Protein AF-A0A7C3TRK2-F1 (afdb_monomer_lite)

Sequence (560 aa):
IYIAYYEGTGNAGITASIMLPGGSKQLLPMSMLYLSVPAPTASGYANDVDMPASSTVDLTYMMPGSVFALGAFTPAPGTTLTTLGAGRSLTFTSTTLAAGSYQFAGSGGVALGQIIGGTNPITLRVSGRAILNYNSAPTDMSGMTIEVDPGGVLGVVSGTVSPLNGLPVHFNGTGGTLALSSDIAGSAPIDSQINADGSFTIEHSGSYPTVLGDATHKVTVDGFGQTLTINSLTDGLTIAGVIEEKSGTGGNLALVKSGPGTAILSGSQSNTFAGITTVSGGTLRLAKADGLRAIGDAVVNAGGTIRLAGNEQMRSLAAPPGDIGDVLVDLNGGTLNLDGYTQSIRRLRMTGGTVAGGSPAAGTLKLINPPAGEASIQAVSTGQSPAAIRGDIDLGGIRTIAVQDGPAPHDLRIEGRIINGSVIKQGAGTMVLASESPGQFDGGLVLETHWSGQNTVRVEASVNALGTGPVTLNEYTKLALPGKFGSTAGLIEGRIAAFNDWTTPNPGSTRVLEAVKGNTTSGWGNNETWVYTGQFYDADGFVTFGASIDDSAGVKVDGV

pLDDT: mean 84.58, std 17.62, range [30.36, 98.88]

Foldseek 3Di:
DDDDFDDPPFPKDWDDDDDDPPPDDDDDDPVVNDDDDPDDDDDADAIETEAAAAGEAEPQPPDQCEEHHYEEYEYDAPYEYEYEDANYEYAYQAYEDEAHEYEYHYRYEYEHHAYHYDQHAYEYEFHYHYEQAHAPDDHDQHNYAYEYEAQGEYHWEFECHTSCNAHEYEYEEDHYEYEYEYPDAPTYAQAYAYEYAAAYEYEYDYPYAHEYHAAPHAHEYEAAAGEYEYAYQAEHYEYQHAHEYDPDRHHFYEYEYHHAYEYEYEHAAAHQTQHEYEFEAHEYEQYYEAQGASEEEYEFAARGEYAYPHEAHYAHNPADVPDRHAGEYEYRQGEYEQQCYEYEHAAYEYLAHEDHQHPDGGYEYEHDHHPPPDFRYHWNHADQHAHEYHHEYEDLEEGEHEFEAYNHPAHYEYQHAYADYEYEYHYQGEYEQNHQDAHHYAQFYEDDDDDPHQREYEYDHAPSSRPNHDYHYDPSYDYHDPCHQVFDAAWFKAKAQAAPPPDDPGPGDPDGDHPDDDDPDDDDDPGMDMDIDGDHDDDVPDDDDDDDDPGDDDDDDPND

Structure (mmCIF, N/CA/C/O backbone):
data_AF-A0A7C3TRK2-F1
#
_entry.id   AF-A0A7C3TRK2-F1
#
loop_
_atom_site.group_PDB
_atom_site.id
_atom_site.type_symbol
_atom_site.label_atom_id
_atom_site.label_alt_id
_atom_site.label_comp_id
_atom_site.label_asym_id
_atom_site.label_entity_id
_atom_site.label_seq_id
_atom_site.pdbx_PDB_ins_code
_atom_site.Cartn_x
_atom_site.Cartn_y
_atom_site.Cartn_z
_atom_site.occupancy
_atom_site.B_iso_or_equiv
_atom_site.auth_seq_id
_atom_site.auth_comp_id
_atom_site.auth_asym_id
_atom_site.auth_atom_id
_atom_site.pdbx_PDB_model_num
ATOM 1 N N . ILE A 1 1 ? 32.728 -23.196 -30.198 1.00 34.34 1 ILE A N 1
ATOM 2 C CA . ILE A 1 1 ? 31.879 -22.019 -30.499 1.00 34.34 1 ILE A CA 1
ATOM 3 C C . ILE A 1 1 ? 30.613 -22.567 -31.130 1.00 34.34 1 ILE A C 1
ATOM 5 O O . ILE A 1 1 ? 30.724 -23.189 -32.177 1.00 34.34 1 ILE A O 1
ATOM 9 N N . TYR A 1 2 ? 29.459 -22.410 -30.486 1.00 30.36 2 TYR A N 1
ATOM 10 C CA . TYR A 1 2 ? 28.173 -22.712 -31.113 1.00 30.36 2 TYR A CA 1
ATOM 11 C C . TYR A 1 2 ? 27.602 -21.400 -31.643 1.00 30.36 2 TYR A C 1
ATOM 13 O O . TYR A 1 2 ? 27.202 -20.546 -30.856 1.00 30.36 2 TYR A O 1
ATOM 21 N N . ILE A 1 3 ? 27.617 -21.225 -32.964 1.00 37.00 3 ILE A N 1
ATOM 22 C CA . ILE A 1 3 ? 26.943 -20.103 -33.622 1.00 37.00 3 ILE A CA 1
ATOM 23 C C . ILE A 1 3 ? 25.527 -20.579 -33.941 1.00 37.00 3 ILE A C 1
ATOM 25 O O . ILE A 1 3 ? 25.317 -21.289 -34.922 1.00 37.00 3 ILE A O 1
ATOM 29 N N . ALA A 1 4 ? 24.570 -20.237 -33.080 1.00 34.34 4 ALA A N 1
ATOM 30 C CA . ALA A 1 4 ? 23.154 -20.395 -33.386 1.00 34.34 4 ALA A CA 1
ATOM 31 C C . ALA A 1 4 ? 22.708 -19.171 -34.195 1.00 34.34 4 ALA A C 1
ATOM 33 O O . ALA A 1 4 ? 22.539 -18.084 -33.648 1.00 34.34 4 ALA A O 1
ATOM 34 N N . TYR A 1 5 ? 22.565 -19.347 -35.506 1.00 40.50 5 TYR A N 1
ATOM 35 C CA . TYR A 1 5 ? 22.029 -18.333 -36.406 1.00 40.50 5 TYR A CA 1
ATOM 36 C C . TYR A 1 5 ? 21.004 -18.984 -37.334 1.00 40.50 5 TYR A C 1
ATOM 38 O O . TYR A 1 5 ? 21.270 -20.040 -37.910 1.00 40.50 5 TYR A O 1
ATOM 46 N N . TYR A 1 6 ? 19.826 -18.373 -37.441 1.00 37.78 6 TYR A N 1
ATOM 47 C CA . TYR A 1 6 ? 18.727 -18.839 -38.279 1.00 37.78 6 TYR A CA 1
ATOM 48 C C . TYR A 1 6 ? 18.229 -17.668 -39.126 1.00 37.78 6 TYR A C 1
ATOM 50 O O . TYR A 1 6 ? 17.606 -16.738 -38.612 1.00 37.78 6 TYR A O 1
ATOM 58 N N . GLU A 1 7 ? 18.509 -17.705 -40.430 1.00 42.06 7 GLU A N 1
ATOM 59 C CA . GLU A 1 7 ? 18.060 -16.665 -41.353 1.00 42.06 7 GLU A CA 1
ATOM 60 C C . GLU A 1 7 ? 16.561 -16.778 -41.636 1.00 42.06 7 GLU A C 1
ATOM 62 O O . GLU A 1 7 ? 16.106 -17.536 -42.493 1.00 42.06 7 GLU A O 1
ATOM 67 N N . GLY A 1 8 ? 15.787 -15.923 -40.972 1.00 32.97 8 GLY A N 1
ATOM 68 C CA . GLY A 1 8 ? 14.445 -15.552 -41.409 1.00 32.97 8 GLY A CA 1
ATOM 69 C C . GLY A 1 8 ? 14.480 -14.622 -42.626 1.00 32.97 8 GLY A C 1
ATOM 70 O O . GLY A 1 8 ? 14.024 -13.489 -42.535 1.00 32.97 8 GLY A O 1
ATOM 71 N N . THR A 1 9 ? 15.007 -15.079 -43.767 1.00 40.72 9 THR A N 1
ATOM 72 C CA . THR A 1 9 ? 14.972 -14.405 -45.093 1.00 40.72 9 THR A CA 1
ATOM 73 C C . THR A 1 9 ? 15.636 -13.019 -45.243 1.00 40.72 9 THR A C 1
ATOM 75 O O . THR A 1 9 ? 15.606 -12.463 -46.340 1.00 40.72 9 THR A O 1
ATOM 78 N N . GLY A 1 10 ? 16.242 -12.450 -44.197 1.00 41.28 10 GLY A N 1
ATOM 79 C CA . GLY A 1 10 ? 16.919 -11.147 -44.235 1.00 41.28 10 GLY A CA 1
ATOM 80 C C . GLY A 1 10 ? 18.446 -11.263 -44.243 1.00 41.28 10 GLY A C 1
ATOM 81 O O . GLY A 1 10 ? 19.001 -12.021 -43.455 1.00 41.28 10 GLY A O 1
ATOM 82 N N . ASN A 1 11 ? 19.118 -10.462 -45.082 1.00 44.41 11 ASN A N 1
ATOM 83 C CA . ASN A 1 11 ? 20.583 -10.418 -45.257 1.00 44.41 11 ASN A CA 1
ATOM 84 C C . ASN A 1 11 ? 21.347 -9.800 -44.054 1.00 44.41 11 ASN A C 1
ATOM 86 O O . ASN A 1 11 ? 22.212 -8.944 -44.248 1.00 44.41 11 ASN A O 1
ATOM 90 N N . ALA A 1 12 ? 21.013 -10.158 -42.814 1.00 40.66 12 ALA A N 1
ATOM 91 C CA . ALA A 1 12 ? 21.825 -9.788 -41.656 1.00 40.66 12 ALA A CA 1
ATOM 92 C C . ALA A 1 12 ? 23.089 -10.662 -41.602 1.00 40.66 12 ALA A C 1
ATOM 94 O O . ALA A 1 12 ? 23.055 -11.847 -41.930 1.00 40.66 12 ALA A O 1
ATOM 95 N N . GLY A 1 13 ? 24.221 -10.076 -41.212 1.00 44.19 13 GLY A N 1
ATOM 96 C CA . GLY A 1 13 ? 25.513 -10.760 -41.212 1.00 44.19 13 GLY A CA 1
ATOM 97 C C . GLY A 1 13 ? 26.256 -10.572 -39.898 1.00 44.19 13 GLY A C 1
ATOM 98 O O . GLY A 1 13 ? 26.330 -9.466 -39.375 1.00 44.19 13 GLY A O 1
ATOM 99 N N . ILE A 1 14 ? 26.863 -11.647 -39.389 1.00 40.75 14 ILE A N 1
ATOM 100 C CA . ILE A 1 14 ? 27.863 -11.564 -38.318 1.00 40.75 14 ILE A CA 1
ATOM 101 C C . ILE A 1 14 ? 29.243 -11.665 -38.964 1.00 40.75 14 ILE A C 1
ATOM 103 O O . ILE A 1 14 ? 29.620 -12.722 -39.478 1.00 40.75 14 ILE A O 1
ATOM 107 N N . THR A 1 15 ? 30.033 -10.594 -38.894 1.00 34.72 15 THR A N 1
ATOM 108 C CA . THR A 1 15 ? 31.444 -10.645 -39.296 1.00 34.72 15 THR A CA 1
ATOM 109 C C . THR A 1 15 ? 32.266 -11.266 -38.168 1.00 34.72 15 THR A C 1
ATOM 111 O O . THR A 1 15 ? 32.675 -10.584 -37.234 1.00 34.72 15 THR A O 1
ATOM 114 N N . ALA A 1 16 ? 32.521 -12.574 -38.244 1.00 35.69 16 ALA A N 1
ATOM 115 C CA . ALA A 1 16 ? 33.386 -13.281 -37.301 1.00 35.69 16 ALA A CA 1
ATOM 116 C C . ALA A 1 16 ? 34.789 -13.499 -37.895 1.00 35.69 16 ALA A C 1
ATOM 118 O O . ALA A 1 16 ? 34.983 -14.344 -38.769 1.00 35.69 16 ALA A O 1
ATOM 119 N N . SER A 1 17 ? 35.786 -12.767 -37.392 1.00 31.03 17 SER A N 1
ATOM 120 C CA . SER A 1 17 ? 37.188 -12.938 -37.800 1.00 31.03 17 SER A CA 1
ATOM 121 C C . SER A 1 17 ? 37.925 -13.907 -36.872 1.00 31.03 17 SER A C 1
ATOM 123 O O . SER A 1 17 ? 38.250 -13.559 -35.741 1.00 31.03 17 SER A O 1
ATOM 125 N N . ILE A 1 18 ? 38.245 -15.111 -37.357 1.00 35.59 18 ILE A N 1
ATOM 126 C CA . ILE A 1 18 ? 39.175 -16.035 -36.686 1.00 35.59 18 ILE A CA 1
ATOM 127 C C . ILE A 1 18 ? 40.520 -16.001 -37.413 1.00 35.59 18 ILE A C 1
ATOM 129 O O . ILE A 1 18 ? 40.621 -16.387 -38.577 1.00 35.59 18 ILE A O 1
ATOM 133 N N . MET A 1 19 ? 41.573 -15.584 -36.707 1.00 33.59 19 MET A N 1
ATOM 134 C CA . MET A 1 19 ? 42.948 -15.695 -37.190 1.00 33.59 19 MET A CA 1
ATOM 135 C C . MET A 1 19 ? 43.528 -17.049 -36.765 1.00 33.59 19 MET A C 1
ATOM 137 O O . MET A 1 19 ? 43.950 -17.227 -35.624 1.00 33.59 19 MET A O 1
ATOM 141 N N . LEU A 1 20 ? 43.535 -18.018 -37.683 1.00 37.09 20 LEU A N 1
ATOM 142 C CA . LEU A 1 20 ? 44.212 -19.298 -37.462 1.00 37.09 20 LEU A CA 1
ATOM 143 C C . LEU A 1 20 ? 45.741 -19.119 -37.559 1.00 37.09 20 LEU A C 1
ATOM 145 O O . LEU A 1 20 ? 46.209 -18.447 -38.487 1.00 37.09 20 LEU A O 1
ATOM 149 N N . PRO A 1 21 ? 46.544 -19.748 -36.678 1.00 30.84 21 PRO A N 1
ATOM 150 C CA . PRO A 1 21 ? 47.993 -19.785 -36.842 1.00 30.84 21 PRO A CA 1
ATOM 151 C C . PRO A 1 21 ? 48.353 -20.536 -38.135 1.00 30.84 21 PRO A C 1
ATOM 153 O O . PRO A 1 21 ? 48.107 -21.735 -38.234 1.00 30.84 21 PRO A O 1
ATOM 156 N N . GLY A 1 22 ? 48.929 -19.847 -39.129 1.00 46.72 22 GLY A N 1
ATOM 157 C CA . GLY A 1 22 ? 49.448 -20.487 -40.352 1.00 46.72 22 GLY A CA 1
ATOM 158 C C . GLY A 1 22 ? 49.060 -19.862 -41.698 1.00 46.72 22 GLY A C 1
ATOM 159 O O . GLY A 1 22 ? 49.615 -20.266 -42.713 1.00 46.72 22 GLY A O 1
ATOM 160 N N . GLY A 1 23 ? 48.168 -18.865 -41.744 1.00 39.31 23 GLY A N 1
ATOM 161 C CA . GLY A 1 23 ? 48.033 -17.963 -42.905 1.00 39.31 23 GLY A CA 1
ATOM 162 C C . GLY A 1 23 ? 47.515 -18.551 -44.232 1.00 39.31 23 GLY A C 1
ATOM 163 O O . GLY A 1 23 ? 47.541 -17.853 -45.245 1.00 39.31 23 GLY A O 1
ATOM 164 N N . SER A 1 24 ? 47.027 -19.792 -44.267 1.00 36.56 24 SER A N 1
ATOM 165 C CA . SER A 1 24 ? 46.458 -20.424 -45.465 1.00 36.56 24 SER A CA 1
ATOM 166 C C . SER A 1 24 ? 44.930 -20.266 -45.534 1.00 36.56 24 SER A C 1
ATOM 168 O O . SER A 1 24 ? 44.203 -20.595 -44.600 1.00 36.56 24 SER A O 1
ATOM 170 N N . LYS A 1 25 ? 44.420 -19.768 -46.671 1.00 34.41 25 LYS A N 1
ATOM 171 C CA . LYS A 1 25 ? 42.975 -19.681 -46.946 1.00 34.41 25 LYS A CA 1
ATOM 172 C C . LYS A 1 25 ? 42.448 -21.024 -47.456 1.00 34.41 25 LYS A C 1
ATOM 174 O O . LYS A 1 25 ? 42.872 -21.480 -48.514 1.00 34.41 25 LYS A O 1
ATOM 179 N N . GLN A 1 26 ? 41.471 -21.600 -46.761 1.00 37.69 26 GLN A N 1
ATOM 180 C CA . GLN A 1 26 ? 40.712 -22.771 -47.206 1.00 37.69 26 GLN A CA 1
ATOM 181 C C . GLN A 1 26 ? 39.218 -22.519 -46.955 1.00 37.69 26 GLN A C 1
ATOM 183 O O . GLN A 1 26 ? 38.856 -22.035 -45.883 1.00 37.69 26 GLN A O 1
ATOM 188 N N . LEU A 1 27 ? 38.346 -22.826 -47.925 1.00 34.66 27 LEU A N 1
ATOM 189 C CA . LEU A 1 27 ? 36.902 -22.838 -47.669 1.00 34.66 27 LEU A CA 1
ATOM 190 C C . LEU A 1 27 ? 36.567 -24.042 -46.784 1.00 34.66 27 LEU A C 1
ATOM 192 O O . LEU A 1 27 ? 36.839 -25.182 -47.163 1.00 34.66 27 LEU A O 1
ATOM 196 N N . LEU A 1 28 ? 35.954 -23.786 -45.629 1.00 36.84 28 LEU A N 1
ATOM 197 C CA . LEU A 1 28 ? 35.426 -24.825 -44.750 1.00 36.84 28 LEU A CA 1
ATOM 198 C C . LEU A 1 28 ? 33.945 -25.076 -45.081 1.00 36.84 28 LEU A C 1
ATOM 200 O O . LEU A 1 28 ? 33.168 -24.120 -45.110 1.00 36.84 28 LEU A O 1
ATOM 204 N N . PRO A 1 29 ? 33.525 -26.330 -45.327 1.00 37.81 29 PRO A N 1
ATOM 205 C CA . PRO A 1 29 ? 32.120 -26.647 -45.536 1.00 37.81 29 PRO A CA 1
ATOM 206 C C . PRO A 1 29 ? 31.331 -26.528 -44.226 1.00 37.81 29 PRO A C 1
ATOM 208 O O . PRO A 1 29 ? 31.803 -26.888 -43.147 1.00 37.81 29 PRO A O 1
ATOM 211 N N . MET A 1 30 ? 30.085 -26.070 -44.348 1.00 37.28 30 MET A N 1
ATOM 212 C CA . MET A 1 30 ? 29.167 -25.742 -43.247 1.00 37.28 30 MET A CA 1
ATOM 213 C C . MET A 1 30 ? 28.931 -26.908 -42.262 1.00 37.28 30 MET A C 1
ATOM 215 O O . MET A 1 30 ? 28.655 -26.689 -41.086 1.00 37.28 30 MET A O 1
ATOM 219 N N . SER A 1 31 ? 29.118 -28.153 -42.715 1.00 39.66 31 SER A N 1
ATOM 220 C CA . SER A 1 31 ? 29.020 -29.380 -41.913 1.00 39.66 31 SER A CA 1
ATOM 221 C C . SER A 1 31 ? 30.148 -29.582 -40.890 1.00 39.66 31 SER A C 1
ATOM 223 O O . SER A 1 31 ? 29.996 -30.411 -39.997 1.00 39.66 31 SER A O 1
ATOM 225 N N . MET A 1 32 ? 31.262 -28.844 -40.978 1.00 34.78 32 MET A N 1
ATOM 226 C CA . MET A 1 32 ? 32.356 -28.916 -39.995 1.00 34.78 32 MET A CA 1
ATOM 227 C C . MET A 1 32 ? 32.223 -27.890 -38.857 1.00 34.78 32 MET A C 1
ATOM 229 O O . MET A 1 32 ? 33.055 -27.874 -37.953 1.00 34.78 32 MET A O 1
ATOM 233 N N . LEU A 1 33 ? 31.164 -27.068 -38.844 1.00 40.00 33 LEU A N 1
ATOM 234 C CA . LEU A 1 33 ? 30.921 -26.067 -37.796 1.00 40.00 33 LEU A CA 1
ATOM 235 C C . LEU A 1 33 ? 30.271 -26.642 -36.515 1.00 40.00 33 LEU A C 1
ATOM 237 O O . LEU A 1 33 ? 29.693 -25.901 -35.722 1.00 40.00 33 LEU A O 1
ATOM 241 N N . TYR A 1 34 ? 30.362 -27.957 -36.299 1.00 32.72 34 TYR A N 1
ATOM 242 C CA . TYR A 1 34 ? 29.831 -28.650 -35.122 1.00 32.72 34 TYR A CA 1
ATOM 243 C C . TYR A 1 34 ? 30.978 -29.211 -34.270 1.00 32.72 34 TYR A C 1
ATOM 245 O O . TYR A 1 34 ? 31.372 -30.368 -34.400 1.00 32.72 34 TYR A O 1
ATOM 253 N N . LEU A 1 35 ? 31.522 -28.376 -33.377 1.00 32.41 35 LEU A N 1
ATOM 254 C CA . LEU A 1 35 ? 32.458 -28.814 -32.338 1.00 32.41 35 LEU A CA 1
ATOM 255 C C . LEU A 1 35 ? 31.797 -28.683 -30.966 1.00 32.41 35 LEU A C 1
ATOM 257 O O . LEU A 1 35 ? 31.609 -27.573 -30.461 1.00 32.41 35 LEU A O 1
ATOM 261 N N . SER A 1 36 ? 31.486 -29.824 -30.354 1.00 31.83 36 SER A N 1
ATOM 262 C CA . SER A 1 36 ? 30.963 -29.895 -28.993 1.00 31.83 36 SER A CA 1
ATOM 263 C C . SER A 1 36 ? 32.038 -29.536 -27.973 1.00 31.83 36 SER A C 1
ATOM 265 O O . SER A 1 36 ? 32.868 -30.366 -27.602 1.00 31.83 36 SER A O 1
ATOM 267 N N . VAL A 1 37 ? 32.006 -28.287 -27.516 1.00 32.91 37 VAL A N 1
ATOM 268 C CA . VAL A 1 37 ? 32.810 -27.804 -26.389 1.00 32.91 37 VAL A CA 1
ATOM 269 C C . VAL A 1 37 ? 31.905 -27.740 -25.151 1.00 32.91 37 VAL A C 1
ATOM 271 O O . VAL A 1 37 ? 30.767 -27.280 -25.285 1.00 32.91 37 VAL A O 1
ATOM 274 N N . PRO A 1 38 ? 32.363 -28.181 -23.961 1.00 32.94 38 PRO A N 1
ATOM 275 C CA . PRO A 1 38 ? 31.624 -27.995 -22.713 1.00 32.94 38 PRO A CA 1
ATOM 276 C C . PRO A 1 38 ? 31.269 -26.521 -22.472 1.00 32.94 38 PRO A C 1
ATOM 278 O O . PRO A 1 38 ? 31.954 -25.626 -22.966 1.00 32.94 38 PRO A O 1
ATOM 281 N N . ALA A 1 39 ? 30.188 -26.285 -21.725 1.00 35.31 39 ALA A N 1
ATOM 282 C CA . ALA A 1 39 ? 29.542 -24.980 -21.581 1.00 35.31 39 ALA A CA 1
ATOM 283 C C . ALA A 1 39 ? 30.525 -23.809 -21.327 1.00 35.31 39 ALA A C 1
ATOM 285 O O . ALA A 1 39 ? 31.216 -23.811 -20.305 1.00 35.31 39 ALA A O 1
ATOM 286 N N . PRO A 1 40 ? 30.566 -22.780 -22.198 1.00 39.47 40 PRO A N 1
ATOM 287 C CA . PRO A 1 40 ? 31.310 -21.563 -21.921 1.00 39.47 40 PRO A CA 1
ATOM 288 C C . PRO A 1 40 ? 30.517 -20.671 -20.960 1.00 39.47 40 PRO A C 1
ATOM 290 O O . PRO A 1 40 ? 29.466 -20.131 -21.305 1.00 39.47 40 PRO A O 1
ATOM 293 N N . THR A 1 41 ? 31.058 -20.453 -19.765 1.00 39.59 41 THR A N 1
ATOM 294 C CA . THR A 1 41 ? 30.721 -19.276 -18.959 1.00 39.59 41 THR A CA 1
ATOM 295 C C . THR A 1 41 ? 31.198 -18.025 -19.698 1.00 39.59 41 THR A C 1
ATOM 297 O O . THR A 1 41 ? 32.399 -17.881 -19.911 1.00 39.59 41 THR A O 1
ATOM 300 N N . ALA A 1 42 ? 30.260 -17.159 -20.091 1.00 42.88 42 ALA A N 1
ATOM 301 C CA . ALA A 1 42 ? 30.451 -15.773 -20.542 1.00 42.88 42 ALA A CA 1
ATOM 302 C C . ALA A 1 42 ? 31.808 -15.426 -21.205 1.00 42.88 42 ALA A C 1
ATOM 304 O O . ALA A 1 42 ? 32.719 -14.917 -20.556 1.00 42.88 42 ALA A O 1
ATOM 305 N N . SER A 1 43 ? 31.907 -15.593 -22.527 1.00 39.66 43 SER A N 1
ATOM 306 C CA . SER A 1 43 ? 32.938 -14.934 -23.342 1.00 39.66 43 SER A CA 1
ATOM 307 C C . SER A 1 43 ? 32.269 -13.927 -24.281 1.00 39.66 43 SER A C 1
ATOM 309 O O . SER A 1 43 ? 31.533 -14.339 -25.180 1.00 39.66 43 SER A O 1
ATOM 311 N N . GLY A 1 44 ? 32.495 -12.628 -24.081 1.00 42.47 44 GLY A N 1
ATOM 312 C CA . GLY A 1 44 ? 31.980 -11.603 -24.992 1.00 42.47 44 GLY A CA 1
ATOM 313 C C . GLY A 1 44 ? 32.649 -11.685 -26.363 1.00 42.47 44 GLY A C 1
ATOM 314 O O . GLY A 1 44 ? 33.872 -11.796 -26.447 1.00 42.47 44 GLY A O 1
ATOM 315 N N . TYR A 1 45 ? 31.854 -11.627 -27.432 1.00 47.91 45 TYR A N 1
ATOM 316 C CA . TYR A 1 45 ? 32.365 -11.553 -28.798 1.00 47.91 45 TYR A CA 1
ATOM 317 C C . TYR A 1 45 ? 32.311 -10.095 -29.254 1.00 47.91 45 TYR A C 1
ATOM 319 O O . TYR A 1 45 ? 31.232 -9.542 -29.435 1.00 47.91 45 TYR A O 1
ATOM 327 N N . ALA A 1 46 ? 33.473 -9.473 -29.458 1.00 54.69 46 ALA A N 1
ATOM 328 C CA . ALA A 1 46 ? 33.606 -8.072 -29.874 1.00 54.69 46 ALA A CA 1
ATOM 329 C C . ALA A 1 46 ? 33.285 -7.842 -31.370 1.00 54.69 46 ALA A C 1
ATOM 331 O O . ALA A 1 46 ? 33.959 -7.063 -32.036 1.00 54.69 46 ALA A O 1
ATOM 332 N N . ASN A 1 47 ? 32.305 -8.571 -31.911 1.00 74.12 47 ASN A N 1
ATOM 333 C CA . ASN A 1 47 ? 31.849 -8.414 -33.287 1.00 74.12 47 ASN A CA 1
ATOM 334 C C . ASN A 1 47 ? 30.643 -7.475 -33.293 1.00 74.12 47 ASN A C 1
ATOM 336 O O . ASN A 1 47 ? 29.636 -7.767 -32.639 1.00 74.12 47 ASN A O 1
ATOM 340 N N . ASP A 1 48 ? 30.749 -6.392 -34.053 1.00 83.75 48 ASP A N 1
ATOM 341 C CA . ASP A 1 48 ? 29.634 -5.492 -34.333 1.00 83.75 48 ASP A CA 1
ATOM 342 C C . ASP A 1 48 ? 28.595 -6.176 -35.245 1.00 83.75 48 ASP A C 1
ATOM 344 O O . ASP A 1 48 ? 28.888 -7.154 -35.945 1.00 83.75 48 ASP A O 1
ATOM 348 N N . VAL A 1 49 ? 27.358 -5.681 -35.198 1.00 84.25 49 VAL A N 1
ATOM 349 C CA . VAL A 1 49 ? 26.173 -6.291 -35.810 1.00 84.25 49 VAL A CA 1
ATOM 350 C C . VAL A 1 49 ? 25.391 -5.245 -36.593 1.00 84.25 49 VAL A C 1
ATOM 352 O O . VAL A 1 49 ? 24.674 -4.429 -36.014 1.00 84.25 49 VAL A O 1
ATOM 355 N N . ASP A 1 50 ? 25.454 -5.331 -37.918 1.00 86.62 50 ASP A N 1
ATOM 356 C CA . ASP A 1 50 ? 24.605 -4.544 -38.810 1.00 86.62 50 ASP A CA 1
ATOM 357 C C . ASP A 1 50 ? 23.341 -5.343 -39.170 1.00 86.62 50 ASP A C 1
ATOM 359 O O . ASP A 1 50 ? 23.414 -6.486 -39.631 1.00 86.62 50 ASP A O 1
ATOM 363 N N . MET A 1 51 ? 22.164 -4.742 -38.977 1.00 88.38 51 MET A N 1
ATOM 364 C CA . MET A 1 51 ? 20.865 -5.370 -39.253 1.00 88.38 51 MET A CA 1
ATOM 365 C C . MET A 1 51 ? 20.111 -4.587 -40.343 1.00 88.38 51 MET A C 1
ATOM 367 O O . MET A 1 51 ? 19.277 -3.734 -40.030 1.00 88.38 51 MET A O 1
ATOM 371 N N . PRO A 1 52 ? 20.378 -4.862 -41.638 1.00 83.81 52 PRO A N 1
ATOM 372 C CA . PRO A 1 52 ? 19.770 -4.141 -42.760 1.00 83.81 52 PRO A CA 1
ATOM 373 C C . PRO A 1 52 ? 18.290 -4.492 -42.994 1.00 83.81 52 PRO A C 1
ATOM 375 O O . PRO A 1 52 ? 17.610 -3.806 -43.752 1.00 83.81 52 PRO A O 1
ATOM 378 N N . ALA A 1 53 ? 17.792 -5.564 -42.374 1.00 82.94 53 ALA A N 1
ATOM 379 C CA . ALA A 1 53 ? 16.410 -6.025 -42.455 1.00 82.94 53 ALA A CA 1
ATOM 380 C C . ALA A 1 53 ? 15.991 -6.694 -41.136 1.00 82.94 53 ALA A C 1
ATOM 382 O O . ALA A 1 53 ? 16.839 -7.210 -40.404 1.00 82.94 53 ALA A O 1
ATOM 383 N N . SER A 1 54 ? 14.685 -6.716 -40.849 1.00 88.81 54 SER A N 1
ATOM 384 C CA . SER A 1 54 ? 14.128 -7.376 -39.660 1.00 88.81 54 SER A CA 1
ATOM 385 C C . SER A 1 54 ? 14.638 -8.812 -39.517 1.00 88.81 54 SER A C 1
ATOM 387 O O . SER A 1 54 ? 14.647 -9.569 -40.485 1.00 88.81 54 SER A O 1
ATOM 389 N N . SER A 1 55 ? 15.072 -9.176 -38.312 1.00 85.75 55 SER A N 1
ATOM 390 C CA . SER A 1 55 ? 15.836 -10.401 -38.050 1.00 85.75 55 SER A CA 1
ATOM 391 C C . SER A 1 55 ? 15.367 -11.100 -36.774 1.00 85.75 55 SER A C 1
ATOM 393 O O . SER A 1 55 ? 14.778 -10.479 -35.889 1.00 85.75 55 SER A O 1
ATOM 395 N N . THR A 1 56 ? 15.629 -12.406 -36.672 1.00 87.50 56 THR A N 1
ATOM 396 C CA . THR A 1 56 ? 15.316 -13.209 -35.479 1.00 87.50 56 THR A CA 1
ATOM 397 C C . THR A 1 56 ? 16.583 -13.831 -34.898 1.00 87.50 56 THR A C 1
ATOM 399 O O . THR A 1 56 ? 17.369 -14.425 -35.630 1.00 87.50 56 THR A O 1
ATOM 402 N N . VAL A 1 57 ? 16.760 -13.731 -33.580 1.00 82.88 57 VAL A N 1
ATOM 403 C CA . VAL A 1 57 ? 17.834 -14.394 -32.827 1.00 82.88 57 VAL A CA 1
ATOM 404 C C . VAL A 1 57 ? 17.209 -15.386 -31.850 1.00 82.88 57 VAL A C 1
ATOM 406 O O . VAL A 1 57 ? 16.439 -15.002 -30.970 1.00 82.88 57 VAL A O 1
ATOM 409 N N . ASP A 1 58 ? 17.535 -16.669 -31.990 1.00 83.25 58 ASP A N 1
ATOM 410 C CA . ASP A 1 58 ? 17.011 -17.720 -31.118 1.00 83.25 58 ASP A CA 1
ATOM 411 C C . ASP A 1 58 ? 18.018 -18.100 -30.023 1.00 83.25 58 ASP A C 1
ATOM 413 O O . ASP A 1 58 ? 19.033 -18.749 -30.279 1.00 83.25 58 ASP A O 1
ATOM 417 N N . LEU A 1 59 ? 17.722 -17.703 -28.781 1.00 81.25 59 LEU A N 1
ATOM 418 C CA . LEU A 1 59 ? 18.529 -18.022 -27.603 1.00 81.25 59 LEU A CA 1
ATOM 419 C C . LEU A 1 59 ? 18.059 -19.305 -26.894 1.00 81.25 59 LEU A C 1
ATOM 421 O O . LEU A 1 59 ? 18.654 -19.679 -25.884 1.00 81.25 59 LEU A O 1
ATOM 425 N N . THR A 1 60 ? 17.006 -19.994 -27.355 1.00 80.56 60 THR A N 1
ATOM 426 C CA . THR A 1 60 ? 16.401 -21.137 -26.631 1.00 80.56 60 THR A CA 1
ATOM 427 C C . THR A 1 60 ? 17.390 -22.267 -26.326 1.00 80.56 60 THR A C 1
ATOM 429 O O . THR A 1 60 ? 17.283 -22.890 -25.269 1.00 80.56 60 THR A O 1
ATOM 432 N N . TYR A 1 61 ? 18.398 -22.458 -27.184 1.00 76.75 61 TYR A N 1
ATOM 433 C CA . TYR A 1 61 ? 19.504 -23.411 -27.021 1.00 76.75 61 TYR A CA 1
ATOM 434 C C . TYR A 1 61 ? 20.465 -23.094 -25.859 1.00 76.75 61 TYR A C 1
ATOM 436 O O . TYR A 1 61 ? 21.202 -23.974 -25.415 1.00 76.75 61 TYR A O 1
ATOM 444 N N . MET A 1 62 ? 20.481 -21.858 -25.350 1.00 74.81 62 MET A N 1
ATOM 445 C CA . MET A 1 62 ? 21.232 -21.494 -24.144 1.00 74.81 62 MET A CA 1
ATOM 446 C C . MET A 1 62 ? 20.487 -21.957 -22.882 1.00 74.81 62 MET A C 1
ATOM 448 O O . MET A 1 62 ? 19.287 -22.228 -22.925 1.00 74.81 62 MET A O 1
ATOM 452 N N . MET A 1 63 ? 21.142 -21.978 -21.719 1.00 79.31 63 MET A N 1
ATOM 453 C CA . MET A 1 63 ? 20.445 -22.206 -20.442 1.00 79.31 63 MET A CA 1
ATOM 454 C C . MET A 1 63 ? 19.639 -20.959 -20.019 1.00 79.31 63 MET A C 1
ATOM 456 O O . MET A 1 63 ? 20.059 -19.842 -20.333 1.00 79.31 63 MET A O 1
ATOM 460 N N . PRO A 1 64 ? 18.515 -21.088 -19.288 1.00 81.62 64 PRO A N 1
ATOM 461 C CA . PRO A 1 64 ? 17.870 -19.942 -18.641 1.00 81.62 64 PRO A CA 1
ATOM 462 C C . PRO A 1 64 ? 18.867 -19.163 -17.765 1.00 81.62 64 PRO A C 1
ATOM 464 O O . PRO A 1 64 ? 19.753 -19.760 -17.159 1.00 81.62 64 PRO A O 1
ATOM 467 N N . GLY A 1 65 ? 18.752 -17.836 -17.731 1.00 80.12 65 GLY A N 1
ATOM 468 C CA . GLY A 1 65 ? 19.711 -16.935 -17.081 1.00 80.12 65 GLY A CA 1
ATOM 469 C C . GLY A 1 65 ? 20.952 -16.595 -17.919 1.00 80.12 65 GLY A C 1
ATOM 470 O O . GLY A 1 65 ? 21.742 -15.753 -17.504 1.00 80.12 65 GLY A O 1
ATOM 471 N N . SER A 1 66 ? 21.140 -17.207 -19.096 1.00 83.25 66 SER A N 1
ATOM 472 C CA . SER A 1 66 ? 22.299 -16.908 -19.950 1.00 83.25 66 SER A CA 1
ATOM 473 C C . SER A 1 66 ? 22.216 -15.523 -20.595 1.00 83.25 66 SER A C 1
ATOM 475 O O . SER A 1 66 ? 21.155 -15.102 -21.063 1.00 83.25 66 SER A O 1
ATOM 477 N N . VAL A 1 67 ? 23.377 -14.874 -20.705 1.00 86.19 67 VAL A N 1
ATOM 478 C CA . VAL A 1 67 ? 23.582 -13.634 -21.462 1.00 86.19 67 VAL A CA 1
ATOM 479 C C . VAL A 1 67 ? 24.523 -13.912 -22.635 1.00 86.19 67 VAL A C 1
ATOM 481 O O . VAL A 1 67 ? 25.590 -14.498 -22.448 1.00 86.19 67 VAL A O 1
ATOM 484 N N . PHE A 1 68 ? 24.135 -13.495 -23.839 1.00 83.88 68 PHE A N 1
ATOM 485 C CA . PHE A 1 68 ? 24.961 -13.533 -25.044 1.00 83.88 68 PHE A CA 1
ATOM 486 C C . PHE A 1 68 ? 25.389 -12.110 -25.409 1.00 83.88 68 PHE A C 1
ATOM 488 O O . PHE A 1 68 ? 24.540 -11.276 -25.719 1.00 83.88 68 PHE A O 1
ATOM 495 N N . ALA A 1 69 ? 26.691 -11.826 -25.337 1.00 85.19 69 ALA A N 1
ATOM 496 C CA . ALA A 1 69 ? 27.237 -10.483 -25.522 1.00 85.19 69 ALA A CA 1
ATOM 497 C C . ALA A 1 69 ? 27.903 -10.308 -26.898 1.00 85.19 69 ALA A C 1
ATOM 499 O O . ALA A 1 69 ? 28.752 -11.120 -27.285 1.00 85.19 69 ALA A O 1
ATOM 500 N N . LEU A 1 70 ? 27.527 -9.228 -27.585 1.00 84.75 70 LEU A N 1
ATOM 501 C CA . LEU A 1 70 ? 28.005 -8.781 -28.895 1.00 84.75 70 LEU A CA 1
ATOM 502 C C . LEU A 1 70 ? 28.534 -7.336 -28.815 1.00 84.75 70 LEU A C 1
ATOM 504 O O . LEU A 1 70 ? 28.406 -6.686 -27.775 1.00 84.75 70 LEU A O 1
ATOM 508 N N . GLY A 1 71 ? 29.148 -6.854 -29.900 1.00 83.94 71 GLY A N 1
ATOM 509 C CA . GLY A 1 71 ? 29.670 -5.489 -30.030 1.00 83.94 71 GLY A CA 1
ATOM 510 C C . GLY A 1 71 ? 28.580 -4.431 -30.231 1.00 83.94 71 GLY A C 1
ATOM 511 O O . GLY A 1 71 ? 27.494 -4.510 -29.647 1.00 83.94 71 GLY A O 1
ATOM 512 N N . ALA A 1 72 ? 28.877 -3.422 -31.047 1.00 89.69 72 ALA A N 1
ATOM 513 C CA . ALA A 1 72 ? 27.930 -2.380 -31.419 1.00 89.69 72 ALA A CA 1
ATOM 514 C C . ALA A 1 72 ? 26.819 -2.930 -32.328 1.00 89.69 72 ALA A C 1
ATOM 516 O O . ALA A 1 72 ? 27.049 -3.823 -33.142 1.00 89.69 72 ALA A O 1
ATOM 517 N N . PHE A 1 73 ? 25.614 -2.378 -32.213 1.00 92.25 73 PHE A N 1
ATOM 518 C CA . PHE A 1 73 ? 24.445 -2.750 -33.007 1.00 92.25 73 PHE A CA 1
ATOM 519 C C . PHE A 1 73 ? 23.989 -1.589 -33.894 1.00 92.25 73 PHE A C 1
ATOM 521 O O . PHE A 1 73 ? 23.742 -0.492 -33.394 1.00 92.25 73 PHE A O 1
ATOM 528 N N . THR A 1 74 ? 23.829 -1.838 -35.194 1.00 93.06 74 THR A N 1
ATOM 529 C CA . THR A 1 74 ? 23.382 -0.843 -36.181 1.00 93.06 74 THR A CA 1
ATOM 530 C C . THR A 1 74 ? 22.174 -1.374 -36.967 1.00 93.06 74 THR A C 1
ATOM 532 O O . THR A 1 74 ? 22.326 -1.982 -38.032 1.00 93.06 74 THR A O 1
ATOM 535 N N . PRO A 1 75 ? 20.941 -1.193 -36.468 1.00 93.19 75 PRO A N 1
ATOM 536 C CA . PRO A 1 75 ? 19.737 -1.530 -37.217 1.00 93.19 75 PRO A CA 1
ATOM 537 C C . PRO A 1 75 ? 19.404 -0.486 -38.293 1.00 93.19 75 PRO A C 1
ATOM 539 O O . PRO A 1 75 ? 19.546 0.723 -38.092 1.00 93.19 75 PRO A O 1
ATOM 542 N N . ALA A 1 76 ? 18.865 -0.940 -39.425 1.00 90.81 76 ALA A N 1
ATOM 543 C CA . ALA A 1 76 ? 18.238 -0.056 -40.404 1.00 90.81 76 ALA A CA 1
ATOM 544 C C . ALA A 1 76 ? 16.874 0.463 -39.889 1.00 90.81 76 ALA A C 1
ATOM 546 O O . ALA A 1 76 ? 16.167 -0.276 -39.194 1.00 90.81 76 ALA A O 1
ATOM 547 N N . PRO A 1 77 ? 16.466 1.706 -40.212 1.00 94.38 77 PRO A N 1
ATOM 548 C CA . PRO A 1 77 ? 15.145 2.224 -39.854 1.00 94.38 77 PRO A CA 1
ATOM 549 C C . PRO A 1 77 ? 13.994 1.334 -40.349 1.00 94.38 77 PRO A C 1
ATOM 551 O O . PRO A 1 77 ? 14.040 0.800 -41.455 1.00 94.38 77 PRO A O 1
ATOM 554 N N . GLY A 1 78 ? 12.939 1.207 -39.543 1.00 94.88 78 GLY A N 1
ATOM 555 C CA . GLY A 1 78 ? 11.743 0.417 -39.854 1.00 94.88 78 GLY A CA 1
ATOM 556 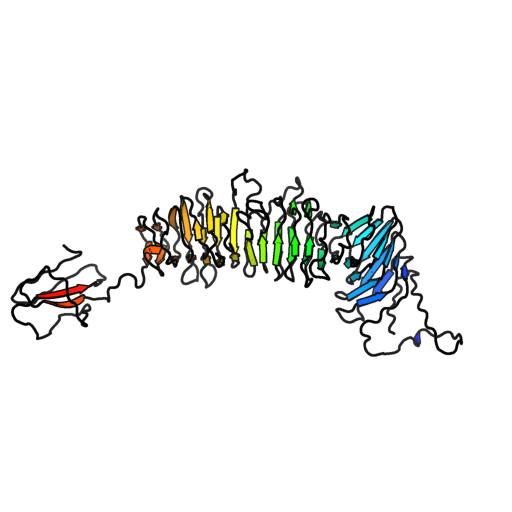C C . GLY A 1 78 ? 11.884 -1.089 -39.612 1.00 94.88 78 GLY A C 1
ATOM 557 O O . GLY A 1 78 ? 11.007 -1.847 -40.021 1.00 94.88 78 GLY A O 1
ATOM 558 N N . THR A 1 79 ? 12.969 -1.537 -38.974 1.00 93.31 79 THR A N 1
ATOM 559 C CA . THR A 1 79 ? 13.237 -2.963 -38.738 1.00 93.31 79 THR A CA 1
ATOM 560 C C . THR A 1 79 ? 12.808 -3.449 -37.351 1.00 93.31 79 THR A C 1
ATOM 562 O O . THR A 1 79 ? 12.731 -2.693 -36.378 1.00 93.31 79 THR A O 1
ATOM 565 N N . THR A 1 80 ? 12.558 -4.757 -37.266 1.00 96.56 80 THR A N 1
ATOM 566 C CA . THR A 1 80 ? 12.220 -5.483 -36.037 1.00 96.56 80 THR A CA 1
ATOM 567 C C . THR A 1 80 ? 13.328 -6.476 -35.695 1.00 96.56 80 THR A C 1
ATOM 569 O O . THR A 1 80 ? 13.640 -7.350 -36.506 1.00 96.56 80 THR A O 1
ATOM 572 N N . LEU A 1 81 ? 13.882 -6.395 -34.484 1.00 95.06 81 LEU A N 1
ATOM 573 C CA . LEU A 1 81 ? 14.702 -7.454 -33.898 1.00 95.06 81 LEU A CA 1
ATOM 574 C C . LEU A 1 81 ? 13.826 -8.321 -32.987 1.00 95.06 81 LEU A C 1
ATOM 576 O O . LEU A 1 81 ? 13.390 -7.885 -31.919 1.00 95.06 81 LEU A O 1
ATOM 580 N N . THR A 1 82 ? 13.586 -9.562 -33.401 1.00 93.75 82 THR A N 1
ATOM 581 C CA . THR A 1 82 ? 12.858 -10.561 -32.609 1.00 93.75 82 THR A CA 1
ATOM 582 C C . THR A 1 82 ? 13.849 -11.451 -31.869 1.00 93.75 82 THR A C 1
ATOM 584 O O . THR A 1 82 ? 14.745 -12.015 -32.492 1.00 93.75 82 THR A O 1
ATOM 587 N N . THR A 1 83 ? 13.688 -11.643 -30.559 1.00 91.50 83 THR A N 1
ATOM 588 C CA . THR A 1 83 ? 14.520 -12.592 -29.800 1.00 91.50 83 THR A CA 1
ATOM 589 C C . THR A 1 83 ? 13.691 -13.670 -29.109 1.00 91.50 83 THR A C 1
ATOM 591 O O . THR A 1 83 ? 12.681 -13.394 -28.459 1.00 91.50 83 THR A O 1
ATOM 594 N N . LEU A 1 84 ? 14.098 -14.930 -29.256 1.00 89.12 84 LEU A N 1
ATOM 595 C CA . LEU A 1 84 ? 13.419 -16.089 -28.667 1.00 89.12 84 LEU A CA 1
ATOM 596 C C . LEU A 1 84 ? 14.215 -16.632 -27.476 1.00 89.12 84 LEU A C 1
ATOM 598 O O . LEU A 1 84 ? 15.432 -16.493 -27.419 1.00 89.12 84 LEU A O 1
ATOM 602 N N . GLY A 1 85 ? 13.521 -17.259 -26.523 1.00 85.69 85 GLY A N 1
ATOM 603 C CA . GLY A 1 85 ? 14.119 -17.812 -25.304 1.00 85.69 85 GLY A CA 1
ATOM 604 C C . GLY A 1 85 ? 13.910 -16.925 -24.076 1.00 85.69 85 GLY A C 1
ATOM 605 O O . GLY A 1 85 ? 14.802 -16.187 -23.669 1.00 85.69 85 GLY A O 1
ATOM 606 N N . ALA A 1 86 ? 12.738 -17.047 -23.445 1.00 91.94 86 ALA A N 1
ATOM 607 C CA . ALA A 1 86 ? 12.417 -16.370 -22.188 1.00 91.94 86 ALA A CA 1
ATOM 608 C C . ALA A 1 86 ? 13.494 -16.586 -21.105 1.00 91.94 86 ALA A C 1
ATOM 610 O O . ALA A 1 86 ? 14.113 -17.653 -21.016 1.00 91.94 86 ALA A O 1
ATOM 611 N N . GLY A 1 87 ? 13.715 -15.560 -20.277 1.00 86.88 87 GLY A N 1
ATOM 612 C CA . GLY A 1 87 ? 14.707 -15.589 -19.196 1.00 86.88 87 GLY A CA 1
ATOM 613 C C . GLY A 1 87 ? 16.168 -15.606 -19.663 1.00 86.88 87 GLY A C 1
ATOM 614 O O . GLY A 1 87 ? 17.038 -15.966 -18.879 1.00 86.88 87 GLY A O 1
ATOM 615 N N . ARG A 1 88 ? 16.449 -15.261 -20.923 1.00 87.81 88 ARG A N 1
ATOM 616 C CA . ARG A 1 88 ? 17.798 -15.107 -21.495 1.00 87.81 88 ARG A CA 1
ATOM 617 C C . ARG A 1 88 ? 17.913 -13.729 -22.134 1.00 87.81 88 ARG A C 1
ATOM 619 O O . ARG A 1 88 ? 16.886 -13.156 -22.505 1.00 87.81 88 ARG A O 1
ATOM 626 N N . SER A 1 89 ? 19.134 -13.228 -22.292 1.00 88.94 89 SER A N 1
ATOM 627 C CA . SER A 1 89 ? 19.372 -11.898 -22.862 1.00 88.94 89 SER A CA 1
ATOM 628 C C . SER A 1 89 ? 20.431 -11.900 -23.958 1.00 88.94 89 SER A C 1
ATOM 630 O O . SER A 1 89 ? 21.480 -12.524 -23.825 1.00 88.94 89 SER A O 1
ATOM 632 N N . LEU A 1 90 ? 20.162 -11.137 -25.009 1.00 89.94 90 LEU A N 1
ATOM 633 C CA . LEU A 1 90 ? 21.130 -10.602 -25.955 1.00 89.94 90 LEU A CA 1
ATOM 634 C C . LEU A 1 90 ? 21.604 -9.241 -25.424 1.00 89.94 90 LEU A C 1
ATOM 636 O O . LEU A 1 90 ? 20.774 -8.443 -24.992 1.00 89.94 90 LEU A O 1
ATOM 640 N N . THR A 1 91 ? 22.905 -8.966 -25.435 1.00 92.88 91 THR A N 1
ATOM 641 C CA . THR A 1 91 ? 23.476 -7.702 -24.943 1.00 92.88 91 THR A CA 1
ATOM 642 C C . THR A 1 91 ? 24.455 -7.125 -25.952 1.00 92.88 91 THR A C 1
ATOM 644 O O . THR A 1 91 ? 25.375 -7.818 -26.376 1.00 92.88 91 THR A O 1
ATOM 647 N N . PHE A 1 92 ? 24.281 -5.851 -26.282 1.00 91.94 92 PHE A N 1
ATOM 648 C CA . PHE A 1 92 ? 25.189 -5.071 -27.119 1.00 91.94 92 PHE A CA 1
ATOM 649 C C . PHE A 1 92 ? 26.023 -4.109 -26.266 1.00 91.94 92 PHE A C 1
ATOM 651 O O . PHE A 1 92 ? 25.602 -3.709 -25.177 1.00 91.94 92 PHE A O 1
ATOM 658 N N . THR A 1 93 ? 27.200 -3.708 -26.751 1.00 91.94 93 THR A N 1
ATOM 659 C CA . THR A 1 93 ? 27.991 -2.644 -26.101 1.00 91.94 93 THR A CA 1
ATOM 660 C C . THR A 1 93 ? 27.384 -1.264 -26.341 1.00 91.94 93 THR A C 1
ATOM 662 O O . THR A 1 93 ? 27.391 -0.409 -25.454 1.00 91.94 93 THR A O 1
ATOM 665 N N . SER A 1 94 ? 26.831 -1.056 -27.534 1.00 92.75 94 SER A N 1
ATOM 666 C CA . SER A 1 94 ? 26.150 0.167 -27.955 1.00 92.75 94 SER A CA 1
ATOM 667 C C . SER A 1 94 ? 25.126 -0.130 -29.049 1.00 92.75 94 SER A C 1
ATOM 669 O O . SER A 1 94 ? 25.210 -1.157 -29.717 1.00 92.75 94 SER A O 1
ATOM 671 N N . THR A 1 95 ? 24.173 0.777 -29.251 1.00 93.88 95 THR A N 1
ATOM 672 C CA . THR A 1 95 ? 23.167 0.719 -30.317 1.00 93.88 95 THR A CA 1
ATOM 673 C C . THR A 1 95 ? 23.127 2.061 -31.047 1.00 93.88 95 THR A C 1
ATOM 675 O O . THR A 1 95 ? 22.713 3.067 -30.474 1.00 93.88 95 THR A O 1
ATOM 678 N N . THR A 1 96 ? 23.554 2.087 -32.309 1.00 92.12 96 THR A N 1
ATOM 679 C CA . THR A 1 96 ? 23.598 3.294 -33.149 1.00 92.12 96 THR A CA 1
ATOM 680 C C . THR A 1 96 ? 22.309 3.420 -33.954 1.00 92.12 96 THR A C 1
ATOM 682 O O . THR A 1 96 ? 21.963 2.513 -34.708 1.00 92.12 96 THR A O 1
ATOM 685 N N . LEU A 1 97 ? 21.600 4.542 -33.813 1.00 91.94 97 LEU A N 1
ATOM 686 C CA . LEU A 1 97 ? 20.265 4.739 -34.383 1.00 91.94 97 LEU A CA 1
ATOM 687 C C . LEU A 1 97 ? 20.218 5.964 -35.302 1.00 91.94 97 LEU A C 1
ATOM 689 O O . LEU A 1 97 ? 20.543 7.085 -34.907 1.00 91.94 97 LEU A O 1
ATOM 693 N N . ALA A 1 98 ? 19.761 5.740 -36.532 1.00 90.88 98 ALA A N 1
ATOM 694 C CA . ALA A 1 98 ? 19.375 6.794 -37.463 1.00 90.88 98 ALA A CA 1
ATOM 695 C C . ALA A 1 98 ? 17.911 7.210 -37.222 1.00 90.88 98 ALA A C 1
ATOM 697 O O . ALA A 1 98 ? 17.190 6.576 -36.459 1.00 90.88 98 ALA A O 1
ATOM 698 N N . ALA A 1 99 ? 17.450 8.274 -37.883 1.00 91.88 99 ALA A N 1
ATOM 699 C CA . ALA A 1 99 ? 16.057 8.711 -37.783 1.00 91.88 99 ALA A CA 1
ATOM 700 C C . ALA A 1 99 ? 15.079 7.615 -38.256 1.00 91.88 99 ALA A C 1
ATOM 702 O O . ALA A 1 99 ? 15.286 7.010 -39.311 1.00 91.88 99 ALA A O 1
ATOM 703 N N . GLY A 1 100 ? 13.992 7.402 -37.508 1.00 93.12 100 GLY A N 1
ATOM 704 C CA . GLY A 1 100 ? 12.963 6.405 -37.815 1.00 93.12 100 GLY A CA 1
ATOM 705 C C . GLY A 1 100 ? 12.564 5.533 -36.622 1.00 93.12 100 GLY A C 1
ATOM 706 O O . GLY A 1 100 ? 12.890 5.823 -35.474 1.00 93.12 100 GLY A O 1
ATOM 707 N N . SER A 1 101 ? 11.814 4.466 -36.896 1.00 94.94 101 SER A N 1
ATOM 708 C CA . SER A 1 101 ? 11.253 3.583 -35.864 1.00 94.94 101 SER A CA 1
ATOM 709 C C . SER A 1 101 ? 11.957 2.227 -35.832 1.00 94.94 101 SER A C 1
ATOM 711 O O . SER A 1 101 ? 12.285 1.675 -36.881 1.00 94.94 101 SER A O 1
ATOM 713 N N . TYR A 1 102 ? 12.137 1.669 -34.638 1.00 96.12 102 TYR A N 1
ATOM 714 C CA . TYR A 1 102 ? 12.827 0.402 -34.392 1.00 96.12 102 TYR A CA 1
ATOM 715 C C . TYR A 1 102 ? 12.022 -0.437 -33.411 1.00 96.12 102 TYR A C 1
ATOM 717 O O . TYR A 1 102 ? 11.612 0.075 -32.370 1.00 96.12 102 TYR A O 1
ATOM 725 N N . GLN A 1 103 ? 11.800 -1.716 -33.716 1.00 98.00 103 GLN A N 1
ATOM 726 C CA . GLN A 1 103 ? 10.987 -2.588 -32.870 1.00 98.00 103 GLN A CA 1
ATOM 727 C C . GLN A 1 103 ? 11.809 -3.711 -32.235 1.00 98.00 103 GLN A C 1
ATOM 729 O O . GLN A 1 103 ? 12.517 -4.446 -32.921 1.00 98.00 103 GLN A O 1
ATOM 734 N N . PHE A 1 104 ? 11.637 -3.907 -30.930 1.00 98.00 104 PHE A N 1
ATOM 735 C CA . PHE A 1 104 ? 12.149 -5.063 -30.198 1.00 98.00 104 PHE A CA 1
ATOM 736 C C . PHE A 1 104 ? 10.986 -5.990 -29.833 1.00 98.00 104 PHE A C 1
ATOM 738 O O . PHE A 1 104 ? 9.985 -5.559 -29.248 1.00 98.00 104 PHE A O 1
ATOM 745 N N . ALA A 1 105 ? 11.098 -7.260 -30.220 1.00 97.19 105 ALA A N 1
ATOM 746 C CA . ALA A 1 105 ? 10.021 -8.246 -30.176 1.00 97.19 105 ALA A CA 1
ATOM 747 C C . ALA A 1 105 ? 10.486 -9.598 -29.604 1.00 97.19 105 ALA A C 1
ATOM 749 O O . ALA A 1 105 ? 11.681 -9.883 -29.507 1.00 97.19 105 ALA A O 1
ATOM 750 N N . GLY A 1 106 ? 9.526 -10.455 -29.251 1.00 94.62 106 GLY A N 1
ATOM 751 C CA . GLY A 1 106 ? 9.785 -11.807 -28.750 1.00 94.62 106 GLY A CA 1
ATOM 752 C C . GLY A 1 106 ? 10.069 -11.898 -27.243 1.00 94.62 106 GLY A C 1
ATOM 753 O O . GLY A 1 106 ? 9.968 -10.930 -26.495 1.00 94.62 106 GLY A O 1
ATOM 754 N N . SER A 1 107 ? 10.365 -13.113 -26.781 1.00 93.19 107 SER A N 1
ATOM 755 C CA . SER A 1 107 ? 10.476 -13.455 -25.356 1.00 93.19 107 SER A CA 1
ATOM 756 C C . SER A 1 107 ? 11.855 -13.207 -24.729 1.00 93.19 107 SER A C 1
ATOM 758 O O . SER A 1 107 ? 11.969 -13.181 -23.502 1.00 93.19 107 SER A O 1
ATOM 760 N N . GLY A 1 108 ? 12.910 -13.120 -25.545 1.00 91.75 108 GLY A N 1
ATOM 761 C CA . GLY A 1 108 ? 14.267 -12.836 -25.074 1.00 91.75 108 GLY A CA 1
ATOM 762 C C . GLY A 1 108 ? 14.415 -11.373 -24.646 1.00 91.75 108 GLY A C 1
ATOM 763 O O . GLY A 1 108 ? 13.665 -10.508 -25.088 1.00 91.75 108 GLY A O 1
ATOM 764 N N . GLY A 1 109 ? 15.356 -11.098 -23.742 1.00 94.44 109 GLY A N 1
ATOM 765 C CA . GLY A 1 109 ? 15.777 -9.733 -23.423 1.00 94.44 109 GLY A CA 1
ATOM 766 C C . GLY A 1 109 ? 16.751 -9.192 -24.466 1.00 94.44 109 GLY A C 1
ATOM 767 O O . GLY A 1 109 ? 17.651 -9.914 -24.885 1.00 94.44 109 GLY A O 1
ATOM 768 N N . VAL A 1 110 ? 16.620 -7.919 -24.836 1.00 97.25 110 VAL A N 1
ATOM 769 C CA . VAL A 1 110 ? 17.596 -7.201 -25.670 1.00 97.25 110 VAL A CA 1
ATOM 770 C C . VAL A 1 110 ? 18.132 -5.999 -24.900 1.00 97.25 110 VAL A C 1
ATOM 772 O O . VAL A 1 110 ? 17.447 -4.991 -24.768 1.00 97.25 110 VAL A O 1
ATOM 775 N N . ALA A 1 111 ? 19.346 -6.112 -24.371 1.00 96.69 111 ALA A N 1
ATOM 776 C CA . ALA A 1 111 ? 20.056 -5.032 -23.698 1.00 96.69 111 ALA A CA 1
ATOM 777 C C . ALA A 1 111 ? 20.845 -4.201 -24.717 1.00 96.69 111 ALA A C 1
ATOM 779 O O . ALA A 1 111 ? 21.725 -4.728 -25.399 1.00 96.69 111 ALA A O 1
ATOM 780 N N . LEU A 1 112 ? 20.498 -2.918 -24.838 1.00 95.19 112 LEU A N 1
ATOM 781 C CA . LEU A 1 112 ? 20.935 -2.059 -25.948 1.00 95.19 112 LEU A CA 1
ATOM 782 C C . LEU A 1 112 ? 22.337 -1.457 -25.768 1.00 95.19 112 LEU A C 1
ATOM 784 O O . LEU A 1 112 ? 22.907 -0.949 -26.736 1.00 95.19 112 LEU A O 1
ATOM 788 N N . GLY A 1 113 ? 22.901 -1.504 -24.559 1.00 93.75 113 GLY A N 1
ATOM 789 C CA . GLY A 1 113 ? 24.143 -0.794 -24.262 1.00 93.75 113 GLY A CA 1
ATOM 790 C C . GLY A 1 113 ? 23.970 0.719 -24.426 1.00 93.75 113 GLY A C 1
ATOM 791 O O . GLY A 1 113 ? 22.876 1.250 -24.221 1.00 93.75 113 GLY A O 1
ATOM 792 N N . GLN A 1 114 ? 25.052 1.431 -24.751 1.00 93.12 114 GLN A N 1
ATOM 793 C CA . GLN A 1 114 ? 24.987 2.876 -24.992 1.00 93.12 114 GLN A CA 1
ATOM 794 C C . GLN A 1 114 ? 24.183 3.172 -26.259 1.00 93.12 114 GLN A C 1
ATOM 796 O O . GLN A 1 114 ? 24.603 2.796 -27.353 1.00 93.12 114 GLN A O 1
ATOM 801 N N . ILE A 1 115 ? 23.063 3.881 -26.144 1.00 91.75 115 ILE A N 1
ATOM 802 C CA . ILE A 1 115 ? 22.355 4.379 -27.327 1.00 91.75 115 ILE A CA 1
ATOM 803 C C . ILE A 1 115 ? 23.157 5.542 -27.925 1.00 91.75 115 ILE A C 1
ATOM 805 O O . ILE A 1 115 ? 23.621 6.427 -27.214 1.00 91.75 115 ILE A O 1
ATOM 809 N N . ILE A 1 116 ? 23.338 5.535 -29.242 1.00 87.75 116 ILE A N 1
ATOM 810 C CA . ILE A 1 116 ? 24.003 6.598 -29.996 1.00 87.75 116 ILE A CA 1
ATOM 811 C C . ILE A 1 116 ? 23.002 7.075 -31.051 1.00 87.75 116 ILE A C 1
ATOM 813 O O . ILE A 1 116 ? 22.953 6.557 -32.167 1.00 87.75 116 ILE A O 1
ATOM 817 N N . GLY A 1 117 ? 22.142 8.012 -30.648 1.00 75.81 117 GLY A N 1
ATOM 818 C CA . GLY A 1 117 ? 21.152 8.662 -31.507 1.00 75.81 117 GLY A CA 1
ATOM 819 C C . GLY A 1 117 ? 21.638 10.019 -32.021 1.00 75.81 117 GLY A C 1
ATOM 820 O O . GLY A 1 117 ? 22.426 10.701 -31.369 1.00 75.81 117 GLY A O 1
ATOM 821 N N . GLY A 1 118 ? 21.171 10.412 -33.208 1.00 65.12 118 GLY A N 1
ATOM 822 C CA . GLY A 1 118 ? 21.330 11.777 -33.726 1.00 65.12 118 GLY A CA 1
ATOM 823 C C . GLY A 1 118 ? 20.146 12.686 -33.372 1.00 65.12 118 GLY A C 1
ATOM 824 O O . GLY A 1 118 ? 19.126 12.225 -32.875 1.00 65.12 118 GLY A O 1
ATOM 825 N N . THR A 1 119 ? 20.242 13.976 -33.709 1.00 61.47 119 THR A N 1
ATOM 826 C CA . THR A 1 119 ? 19.247 15.025 -33.392 1.00 61.47 119 THR A CA 1
ATOM 827 C C . THR A 1 119 ? 17.968 14.966 -34.253 1.00 61.47 119 THR A C 1
ATOM 829 O O . THR A 1 119 ? 17.587 15.959 -34.873 1.00 61.47 119 THR A O 1
ATOM 832 N N . ASN A 1 120 ? 17.338 13.799 -34.377 1.00 74.12 120 ASN A N 1
ATOM 833 C CA . ASN A 1 120 ? 16.179 13.547 -35.240 1.00 74.12 120 ASN A CA 1
ATOM 834 C C . ASN A 1 120 ? 15.189 12.590 -34.552 1.00 74.12 120 ASN A C 1
ATOM 836 O O . ASN A 1 120 ? 15.609 11.844 -33.672 1.00 74.12 120 ASN A O 1
ATOM 840 N N . PRO A 1 121 ? 13.901 12.561 -34.950 1.00 89.56 121 PRO A N 1
ATOM 841 C CA . PRO A 1 121 ? 12.917 11.680 -34.327 1.00 89.56 121 PRO A CA 1
ATOM 842 C C . PRO A 1 121 ? 13.299 10.199 -34.459 1.00 89.56 121 PRO A C 1
ATOM 844 O O . PRO A 1 121 ? 13.458 9.680 -35.570 1.00 89.56 121 PRO A O 1
ATOM 847 N N . ILE A 1 122 ? 13.418 9.529 -33.312 1.00 92.88 122 ILE A N 1
ATOM 848 C CA . ILE A 1 122 ? 13.695 8.092 -33.198 1.00 92.88 122 ILE A CA 1
ATOM 849 C C . ILE A 1 122 ? 12.640 7.460 -32.291 1.00 92.88 122 ILE A C 1
ATOM 851 O O . ILE A 1 122 ? 12.548 7.814 -31.118 1.00 92.88 122 ILE A O 1
ATOM 855 N N . THR A 1 123 ? 11.881 6.489 -32.797 1.00 95.06 123 THR A N 1
ATOM 856 C CA . THR A 1 123 ? 10.901 5.740 -31.990 1.00 95.06 123 THR A CA 1
ATOM 857 C C . THR A 1 123 ? 11.452 4.363 -31.644 1.00 95.06 123 THR A C 1
ATOM 859 O O . THR A 1 123 ? 11.682 3.548 -32.539 1.00 95.06 123 THR A O 1
ATOM 862 N N . LEU A 1 124 ? 11.609 4.066 -30.355 1.00 96.06 124 LEU A N 1
ATOM 863 C CA . LEU A 1 124 ? 11.863 2.713 -29.867 1.00 96.06 124 LEU A CA 1
ATOM 864 C C . LEU A 1 124 ? 10.545 2.065 -29.452 1.00 96.06 124 LEU A C 1
ATOM 866 O O . LEU A 1 124 ? 9.916 2.504 -28.493 1.00 96.06 124 LEU A O 1
ATOM 870 N N . ARG A 1 125 ? 10.144 1.007 -30.157 1.00 98.12 125 ARG A N 1
ATOM 871 C CA . ARG A 1 125 ? 8.902 0.277 -29.908 1.00 98.12 125 ARG A CA 1
ATOM 872 C C . ARG A 1 125 ? 9.182 -1.081 -29.269 1.00 98.12 125 ARG A C 1
ATOM 874 O O . ARG A 1 125 ? 9.901 -1.911 -29.826 1.00 98.12 125 ARG A O 1
ATOM 881 N N . VAL A 1 126 ? 8.615 -1.329 -28.096 1.00 98.62 126 VAL A N 1
ATOM 882 C CA . VAL A 1 126 ? 8.886 -2.513 -27.273 1.00 98.62 126 VAL A CA 1
ATOM 883 C C . VAL A 1 126 ? 7.641 -3.386 -27.201 1.00 98.62 126 VAL A C 1
ATOM 885 O O . VAL A 1 126 ? 6.716 -3.119 -26.444 1.00 98.62 126 VAL A O 1
ATOM 888 N N . SER A 1 127 ? 7.649 -4.460 -27.986 1.00 97.56 127 SER A N 1
ATOM 889 C CA . SER A 1 127 ? 6.591 -5.488 -28.046 1.00 97.56 127 SER A CA 1
ATOM 890 C C . SER A 1 127 ? 7.032 -6.844 -27.481 1.00 97.56 127 SER A C 1
ATOM 892 O O . SER A 1 127 ? 6.218 -7.730 -27.241 1.00 97.56 127 SER A O 1
ATOM 894 N N . GLY A 1 128 ? 8.342 -7.006 -27.286 1.00 97.44 128 GLY A N 1
ATOM 895 C CA . GLY A 1 128 ? 8.980 -8.102 -26.567 1.00 97.44 128 GLY A CA 1
ATOM 896 C C . GLY A 1 128 ? 9.620 -7.579 -25.289 1.00 97.44 128 GLY A C 1
ATOM 897 O O . GLY A 1 128 ? 8.977 -6.858 -24.532 1.00 97.44 128 GLY A O 1
ATOM 898 N N . ARG A 1 129 ? 10.903 -7.882 -25.057 1.00 97.19 129 ARG A N 1
ATOM 899 C CA . ARG A 1 129 ? 11.650 -7.338 -23.911 1.00 97.19 129 ARG A CA 1
ATOM 900 C C . ARG A 1 129 ? 12.886 -6.555 -24.363 1.00 97.19 129 ARG A C 1
ATOM 902 O O . ARG A 1 129 ? 13.863 -7.149 -24.811 1.00 97.19 129 ARG A O 1
ATOM 909 N N . ALA A 1 130 ? 12.867 -5.235 -24.204 1.00 97.94 130 ALA A N 1
ATOM 910 C CA . ALA A 1 130 ? 14.032 -4.366 -24.404 1.00 97.94 130 ALA A CA 1
ATOM 911 C C . ALA A 1 130 ? 14.573 -3.909 -23.044 1.00 97.94 130 ALA A C 1
ATOM 913 O O . ALA A 1 130 ? 13.806 -3.789 -22.094 1.00 97.94 130 ALA A O 1
ATOM 914 N N . ILE A 1 131 ? 15.878 -3.677 -22.923 1.00 97.38 131 ILE A N 1
ATOM 915 C CA . ILE A 1 131 ? 16.532 -3.303 -21.665 1.00 97.38 131 ILE A CA 1
ATOM 916 C C . ILE A 1 131 ? 17.487 -2.134 -21.922 1.00 97.38 131 ILE A C 1
ATOM 918 O O . ILE A 1 131 ? 18.413 -2.231 -22.727 1.00 97.38 131 ILE A O 1
ATOM 922 N N . LEU A 1 132 ? 17.276 -1.041 -21.194 1.00 96.12 132 LEU A N 1
ATOM 923 C CA . LEU A 1 132 ? 18.180 0.096 -21.113 1.00 96.12 132 LEU A CA 1
ATOM 924 C C . LEU A 1 132 ? 19.113 -0.115 -19.921 1.00 96.12 132 LEU A C 1
ATOM 926 O O . LEU A 1 132 ? 18.687 -0.070 -18.767 1.00 96.12 132 LEU A O 1
ATOM 930 N N . ASN A 1 133 ? 20.377 -0.411 -20.218 1.00 93.50 133 ASN A N 1
ATOM 931 C CA . ASN A 1 133 ? 21.371 -0.855 -19.237 1.00 93.50 133 ASN A CA 1
ATOM 932 C C . ASN A 1 133 ? 22.688 -0.065 -19.275 1.00 93.50 133 ASN A C 1
ATOM 934 O O . ASN A 1 133 ? 23.638 -0.456 -18.602 1.00 93.50 133 ASN A O 1
ATOM 938 N N . TYR A 1 134 ? 22.778 1.002 -20.074 1.00 93.44 134 TYR A N 1
ATOM 939 C CA . TYR A 1 134 ? 23.947 1.878 -20.080 1.00 93.44 134 TYR A CA 1
ATOM 940 C C . TYR A 1 134 ? 23.739 3.050 -19.133 1.00 93.44 134 TYR A C 1
ATOM 942 O O . TYR A 1 134 ? 23.034 4.011 -19.425 1.00 93.44 134 TYR A O 1
ATOM 950 N N . ASN A 1 135 ? 24.360 2.921 -17.974 1.00 88.69 135 ASN A N 1
ATOM 951 C CA . ASN A 1 135 ? 24.101 3.720 -16.787 1.00 88.69 135 ASN A CA 1
ATOM 952 C C . ASN A 1 135 ? 25.389 4.312 -16.187 1.00 88.69 135 ASN A C 1
ATOM 954 O O . ASN A 1 135 ? 25.376 4.791 -15.056 1.00 88.69 135 ASN A O 1
ATOM 958 N N . SER A 1 136 ? 26.501 4.251 -16.932 1.00 89.44 136 SER A N 1
ATOM 959 C CA . SER A 1 136 ? 27.830 4.698 -16.494 1.00 89.44 136 SER A CA 1
ATOM 960 C C . SER A 1 136 ? 28.119 6.169 -16.820 1.00 89.44 136 SER A C 1
ATOM 962 O O . SER A 1 136 ? 28.942 6.795 -16.152 1.00 89.44 136 SER A O 1
ATOM 964 N N . ALA A 1 137 ? 27.463 6.720 -17.847 1.00 88.75 137 ALA A N 1
ATOM 965 C CA . ALA A 1 137 ? 27.572 8.115 -18.273 1.00 88.75 137 ALA A CA 1
ATOM 966 C C . ALA A 1 137 ? 26.275 8.570 -18.978 1.00 88.75 137 ALA A C 1
ATOM 968 O O . ALA A 1 137 ? 25.573 7.722 -19.537 1.00 88.75 137 ALA A O 1
ATOM 969 N N . PRO A 1 138 ? 25.942 9.878 -18.983 1.00 84.69 138 PRO A N 1
ATOM 970 C CA . PRO A 1 138 ? 24.756 10.385 -19.671 1.00 84.69 138 PRO A CA 1
ATOM 971 C C . PRO A 1 138 ? 24.757 10.029 -21.160 1.00 84.69 138 PRO A C 1
ATOM 973 O O . PRO A 1 138 ? 25.784 10.122 -21.832 1.00 84.69 138 PRO A O 1
ATOM 976 N N . THR A 1 139 ? 23.587 9.664 -21.674 1.00 83.69 139 THR A N 1
ATOM 977 C CA . THR A 1 139 ? 23.352 9.410 -23.099 1.00 83.69 139 THR A CA 1
ATOM 978 C C . THR A 1 139 ? 22.419 10.483 -23.642 1.00 83.69 139 THR A C 1
ATOM 980 O O . THR A 1 139 ? 21.393 10.759 -23.021 1.00 83.69 139 THR A O 1
ATOM 983 N N . ASP A 1 140 ? 22.756 11.103 -24.774 1.00 82.56 140 ASP A N 1
ATOM 984 C CA . ASP A 1 140 ? 21.823 12.021 -25.428 1.00 82.56 140 ASP A CA 1
ATOM 985 C C . ASP A 1 140 ? 20.668 11.216 -26.039 1.00 82.56 140 ASP A C 1
ATOM 987 O O . ASP A 1 140 ? 20.872 10.359 -26.899 1.00 82.56 140 ASP A O 1
ATOM 991 N N . MET A 1 141 ? 19.462 11.473 -25.538 1.00 84.38 141 MET A N 1
ATOM 992 C CA . MET A 1 141 ? 18.207 10.868 -25.990 1.00 84.38 141 MET A CA 1
ATOM 993 C C . MET A 1 141 ? 17.228 11.942 -26.496 1.00 84.38 141 MET A C 1
ATOM 995 O O . MET A 1 141 ? 16.022 11.711 -26.590 1.00 84.38 141 MET A O 1
ATOM 999 N N . SER A 1 142 ? 17.734 13.139 -26.807 1.00 83.94 142 SER A N 1
ATOM 1000 C CA . SER A 1 142 ? 16.943 14.255 -27.319 1.00 83.94 142 SER A CA 1
ATOM 1001 C C . SER A 1 142 ? 16.244 13.892 -28.632 1.00 83.94 142 SER A C 1
ATOM 1003 O O . SER A 1 142 ? 16.863 13.406 -29.577 1.00 83.94 142 SER A O 1
ATOM 1005 N N . GLY A 1 143 ? 14.931 14.128 -28.697 1.00 82.12 143 GLY A N 1
ATOM 1006 C CA . GLY A 1 143 ? 14.104 13.792 -29.861 1.00 82.12 143 GLY A CA 1
ATOM 1007 C C . GLY A 1 143 ? 13.741 12.309 -30.001 1.00 82.12 143 GLY A C 1
ATOM 1008 O O . GLY A 1 143 ? 13.055 11.952 -30.957 1.00 82.12 143 GLY A O 1
ATOM 1009 N N . MET A 1 144 ? 14.153 11.444 -29.070 1.00 91.31 144 MET A N 1
ATOM 1010 C CA . MET A 1 144 ? 13.670 10.064 -29.024 1.00 91.31 144 MET A CA 1
ATOM 1011 C C . MET A 1 144 ? 12.239 9.982 -28.460 1.00 91.31 144 MET A C 1
ATOM 1013 O O . MET A 1 144 ? 11.759 10.908 -27.812 1.00 91.31 144 MET A O 1
ATOM 1017 N N . THR A 1 145 ? 11.585 8.838 -28.663 1.00 93.69 145 THR A N 1
ATOM 1018 C CA . THR A 1 145 ? 10.341 8.425 -27.993 1.00 93.69 145 THR A CA 1
ATOM 1019 C C . THR A 1 145 ? 10.423 6.928 -27.700 1.00 93.69 145 THR A C 1
ATOM 1021 O O . THR A 1 145 ? 10.894 6.165 -28.547 1.00 93.69 145 THR A O 1
ATOM 1024 N N . ILE A 1 146 ? 9.953 6.488 -26.528 1.00 96.62 146 ILE A N 1
ATOM 1025 C CA . ILE A 1 146 ? 9.822 5.061 -26.199 1.00 96.62 146 ILE A CA 1
ATOM 1026 C C . ILE A 1 146 ? 8.346 4.704 -26.052 1.00 96.62 146 ILE A C 1
ATOM 1028 O O . ILE A 1 146 ? 7.650 5.258 -25.203 1.00 96.62 146 ILE A O 1
ATOM 1032 N N . GLU A 1 147 ? 7.906 3.743 -26.857 1.00 98.12 147 GLU A N 1
ATOM 1033 C CA . GLU A 1 147 ? 6.563 3.168 -26.853 1.00 98.12 147 GLU A CA 1
ATOM 1034 C C . GLU A 1 147 ? 6.642 1.699 -26.422 1.00 98.12 147 GLU A C 1
ATOM 1036 O O . GLU A 1 147 ? 7.386 0.912 -27.010 1.00 98.12 147 GLU A O 1
ATOM 1041 N N . VAL A 1 148 ? 5.869 1.298 -25.418 1.00 98.69 148 VAL A N 1
ATOM 1042 C CA . VAL A 1 148 ? 5.764 -0.094 -24.964 1.00 98.69 148 VAL A CA 1
ATOM 1043 C C . VAL A 1 148 ? 4.374 -0.614 -25.305 1.00 98.69 148 VAL A C 1
ATOM 1045 O O . VAL A 1 148 ? 3.377 -0.101 -24.809 1.00 98.69 148 VAL A O 1
ATOM 1048 N N . ASP A 1 149 ? 4.305 -1.624 -26.165 1.00 98.06 149 ASP A N 1
ATOM 1049 C CA . ASP A 1 149 ? 3.056 -2.251 -26.600 1.00 98.06 149 ASP A CA 1
ATOM 1050 C C . ASP A 1 149 ? 2.438 -3.150 -25.509 1.00 98.06 149 ASP A C 1
ATOM 1052 O O . ASP A 1 149 ? 3.127 -3.547 -24.562 1.00 98.06 149 ASP A O 1
ATOM 1056 N N . PRO A 1 150 ? 1.160 -3.557 -25.654 1.00 97.12 150 PRO A N 1
ATOM 1057 C CA . PRO A 1 150 ? 0.542 -4.576 -24.808 1.00 97.12 150 PRO A CA 1
ATOM 1058 C C . PRO A 1 150 ? 1.402 -5.845 -24.695 1.00 97.12 150 PRO A C 1
ATOM 1060 O O . PRO A 1 150 ? 1.722 -6.485 -25.695 1.00 97.12 150 PRO A O 1
ATOM 1063 N N . GLY A 1 151 ? 1.775 -6.217 -23.467 1.00 95.88 151 GLY A N 1
ATOM 1064 C CA . GLY A 1 151 ? 2.650 -7.362 -23.177 1.00 95.88 151 GLY A CA 1
ATOM 1065 C C . GLY A 1 151 ? 4.156 -7.092 -23.318 1.00 95.88 151 GLY A C 1
ATOM 1066 O O . GLY A 1 151 ? 4.958 -7.953 -22.956 1.00 95.88 151 GLY A O 1
ATOM 1067 N N . GLY A 1 152 ? 4.554 -5.910 -23.798 1.00 98.25 152 GLY A N 1
ATOM 1068 C CA . GLY A 1 152 ? 5.948 -5.484 -23.871 1.00 98.25 152 GLY A CA 1
ATOM 1069 C C . GLY A 1 152 ? 6.557 -5.211 -22.493 1.00 98.25 152 GLY A C 1
ATOM 1070 O O . GLY A 1 152 ? 5.877 -4.768 -21.565 1.00 98.25 152 GLY A O 1
ATOM 1071 N N . VAL A 1 153 ? 7.861 -5.453 -22.355 1.00 98.56 153 VAL A N 1
ATOM 1072 C CA . VAL A 1 153 ? 8.631 -5.194 -21.131 1.00 98.56 153 VAL A CA 1
ATOM 1073 C C . VAL A 1 153 ? 9.798 -4.262 -21.435 1.00 98.56 153 VAL A C 1
ATOM 1075 O O . VAL A 1 153 ? 10.739 -4.656 -22.128 1.00 98.56 153 VAL A O 1
ATOM 1078 N N . LEU A 1 154 ? 9.771 -3.056 -20.870 1.00 98.56 154 LEU A N 1
ATOM 1079 C CA . LEU A 1 154 ? 10.920 -2.156 -20.844 1.00 98.56 154 LEU A CA 1
ATOM 1080 C C . LEU A 1 154 ? 11.684 -2.359 -19.534 1.00 98.56 154 LEU A C 1
ATOM 1082 O O . LEU A 1 154 ? 11.215 -1.977 -18.465 1.00 98.56 154 LEU A O 1
ATOM 1086 N N . GLY A 1 155 ? 12.860 -2.971 -19.620 1.00 97.62 155 GLY A N 1
ATOM 1087 C CA . GLY A 1 155 ? 13.830 -3.031 -18.535 1.00 97.62 155 GLY A CA 1
ATOM 1088 C C . GLY A 1 155 ? 14.616 -1.726 -18.425 1.00 97.62 155 GLY A C 1
ATOM 1089 O O . GLY A 1 155 ? 15.082 -1.206 -19.437 1.00 97.62 155 GLY A O 1
ATOM 1090 N N . VAL A 1 156 ? 14.805 -1.220 -17.211 1.00 97.56 156 VAL A N 1
ATOM 1091 C CA . VAL A 1 156 ? 15.603 -0.023 -16.917 1.00 97.56 156 VAL A CA 1
ATOM 1092 C C . VAL A 1 156 ? 16.518 -0.342 -15.738 1.00 97.56 156 VAL A C 1
ATOM 1094 O O . VAL A 1 156 ? 16.037 -0.624 -14.640 1.00 97.56 156 VAL A O 1
ATOM 1097 N N . VAL A 1 157 ? 17.831 -0.318 -15.976 1.00 96.12 157 VAL A N 1
ATOM 1098 C CA . VAL A 1 157 ? 18.860 -0.589 -14.962 1.00 96.12 157 VAL A CA 1
ATOM 1099 C C . VAL A 1 157 ? 19.580 0.718 -14.640 1.00 96.12 157 VAL A C 1
ATOM 1101 O O . VAL A 1 157 ? 20.436 1.157 -15.405 1.00 96.12 157 VAL A O 1
ATOM 1104 N N . SER A 1 158 ? 19.220 1.367 -13.532 1.00 95.25 158 SER A N 1
ATOM 1105 C CA . SER A 1 158 ? 19.88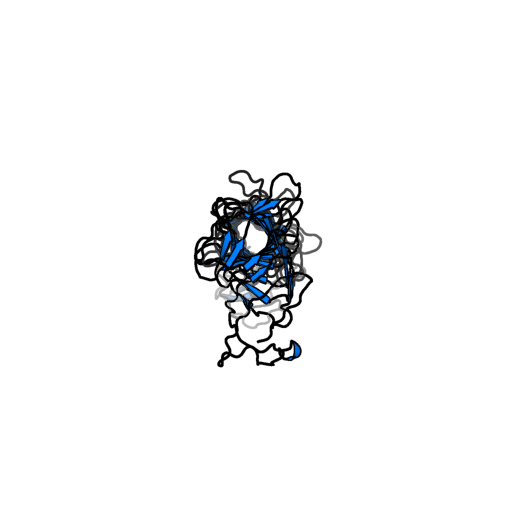5 2.605 -13.103 1.00 95.25 158 SER A CA 1
ATOM 1106 C C . SER A 1 158 ? 21.243 2.326 -12.455 1.00 95.25 158 SER A C 1
ATOM 1108 O O . SER A 1 158 ? 21.460 1.245 -11.907 1.00 95.25 158 SER A O 1
ATOM 1110 N N . GLY A 1 159 ? 22.148 3.302 -12.521 1.00 95.06 159 GLY A N 1
ATOM 1111 C CA . GLY A 1 159 ? 23.509 3.218 -11.985 1.00 95.06 159 GLY A CA 1
ATOM 1112 C C . GLY A 1 159 ? 24.031 4.583 -11.564 1.00 95.06 159 GLY A C 1
ATOM 1113 O O . GLY A 1 159 ? 23.353 5.282 -10.815 1.00 95.06 159 GLY A O 1
ATOM 1114 N N . THR A 1 160 ? 25.211 5.007 -12.027 1.00 94.38 160 THR A N 1
ATOM 1115 C CA . THR A 1 160 ? 25.687 6.382 -11.757 1.00 94.38 160 THR A CA 1
ATOM 1116 C C . THR A 1 160 ? 24.841 7.440 -12.470 1.00 94.38 160 THR A C 1
ATOM 1118 O O . THR A 1 160 ? 24.793 8.581 -12.014 1.00 94.38 160 THR A O 1
ATOM 1121 N N . VAL A 1 161 ? 24.135 7.059 -13.539 1.00 93.19 161 VAL A N 1
ATOM 1122 C CA . VAL A 1 161 ? 23.069 7.840 -14.184 1.00 93.19 161 VAL A CA 1
ATOM 1123 C C . VAL A 1 161 ? 21.835 6.972 -14.456 1.00 93.19 161 VAL A C 1
ATOM 1125 O O . VAL A 1 161 ? 21.929 5.744 -14.521 1.00 93.19 161 VAL A O 1
ATOM 1128 N N . SER A 1 162 ? 20.681 7.611 -14.666 1.00 92.31 162 SER A N 1
ATOM 1129 C CA . SER A 1 162 ? 19.510 6.945 -15.248 1.00 92.31 162 SER A CA 1
ATOM 1130 C C . SER A 1 162 ? 19.732 6.732 -16.751 1.00 92.31 162 SER A C 1
ATOM 1132 O O . SER A 1 162 ? 20.027 7.704 -17.453 1.00 92.31 162 SER A O 1
ATOM 1134 N N . PRO A 1 163 ? 19.537 5.511 -17.284 1.00 92.75 163 PRO A N 1
ATOM 1135 C CA . PRO A 1 163 ? 19.700 5.229 -18.709 1.00 92.75 163 PRO A CA 1
ATOM 1136 C C . PRO A 1 163 ? 18.537 5.769 -19.565 1.00 92.75 163 PRO A C 1
ATOM 1138 O O . PRO A 1 163 ? 18.577 5.624 -20.781 1.00 92.75 163 PRO A O 1
ATOM 1141 N N . LEU A 1 164 ? 17.501 6.364 -18.950 1.00 92.62 164 LEU A N 1
ATOM 1142 C CA . LEU A 1 164 ? 16.457 7.133 -19.643 1.00 92.62 164 LEU A CA 1
ATOM 1143 C C . LEU A 1 164 ? 16.809 8.623 -19.784 1.00 92.62 164 LEU A C 1
ATOM 1145 O O . LEU A 1 164 ? 16.237 9.293 -20.635 1.00 92.62 164 LEU A O 1
ATOM 1149 N N . ASN A 1 165 ? 17.717 9.156 -18.956 1.00 89.75 165 ASN A N 1
ATOM 1150 C CA . ASN A 1 165 ? 18.182 10.551 -18.992 1.00 89.75 165 ASN A CA 1
ATOM 1151 C C . ASN A 1 165 ? 17.067 11.616 -19.189 1.00 89.75 165 ASN A C 1
ATOM 1153 O O . ASN A 1 165 ? 17.199 12.525 -20.008 1.00 89.75 165 ASN A O 1
ATOM 1157 N N . GLY A 1 166 ? 15.945 11.489 -18.470 1.00 90.12 166 GLY A N 1
ATOM 1158 C CA . GLY A 1 166 ? 14.803 12.413 -18.575 1.00 90.12 166 GLY A CA 1
ATOM 1159 C C . GLY A 1 166 ? 13.720 12.019 -19.585 1.00 90.12 166 GLY A C 1
ATOM 1160 O O . GLY A 1 166 ? 12.626 12.583 -19.552 1.00 90.12 166 GLY A O 1
ATOM 1161 N N . LEU A 1 167 ? 13.989 11.065 -20.481 1.00 92.69 167 LEU A N 1
ATOM 1162 C CA . LEU A 1 167 ? 13.104 10.749 -21.597 1.00 92.69 167 LEU A CA 1
ATOM 1163 C C . LEU A 1 167 ? 11.769 10.129 -21.132 1.00 92.69 167 LEU A C 1
ATOM 1165 O O . LEU A 1 167 ? 11.784 9.081 -20.479 1.00 92.69 167 LEU A O 1
ATOM 1169 N N . PRO A 1 168 ? 10.608 10.699 -21.513 1.00 94.50 168 PRO A N 1
ATOM 1170 C CA . PRO A 1 168 ? 9.316 10.095 -21.218 1.00 94.50 168 PRO A CA 1
ATOM 1171 C C . PRO A 1 168 ? 9.127 8.724 -21.879 1.00 94.50 168 PRO A C 1
ATOM 1173 O O . PRO A 1 168 ? 9.504 8.510 -23.033 1.00 94.50 168 PRO A O 1
ATOM 1176 N N . VAL A 1 169 ? 8.466 7.817 -21.162 1.00 97.56 169 VAL A N 1
ATOM 1177 C CA . VAL A 1 169 ? 8.074 6.489 -21.656 1.00 97.56 169 VAL A CA 1
ATOM 1178 C C . VAL A 1 169 ? 6.557 6.426 -21.758 1.00 97.56 169 VAL A C 1
ATOM 1180 O O . VAL A 1 169 ? 5.854 6.839 -20.832 1.00 97.56 169 VAL A O 1
ATOM 1183 N N . HIS A 1 170 ? 6.046 5.885 -22.862 1.00 97.81 170 HIS A N 1
ATOM 1184 C CA . HIS A 1 170 ? 4.618 5.692 -23.090 1.00 97.81 170 HIS A CA 1
ATOM 1185 C C . HIS A 1 170 ? 4.265 4.204 -23.202 1.00 97.81 170 HIS A C 1
ATOM 1187 O O . HIS A 1 170 ? 4.923 3.452 -23.916 1.00 97.81 170 HIS A O 1
ATOM 1193 N N . PHE A 1 171 ? 3.238 3.773 -22.474 1.00 98.06 171 PHE A N 1
ATOM 1194 C CA . PHE A 1 171 ? 2.693 2.418 -22.487 1.00 98.06 171 PHE A CA 1
ATOM 1195 C C . PHE A 1 171 ? 1.366 2.413 -23.254 1.00 98.06 171 PHE A C 1
ATOM 1197 O O . PHE A 1 171 ? 0.348 2.920 -22.777 1.00 98.06 171 PHE A O 1
ATOM 1204 N N . ASN A 1 172 ? 1.382 1.818 -24.443 1.00 96.12 172 ASN A N 1
ATOM 1205 C CA . ASN A 1 172 ? 0.230 1.682 -25.321 1.00 96.12 172 ASN A CA 1
ATOM 1206 C C . ASN A 1 172 ? -0.727 0.611 -24.771 1.00 96.12 172 ASN A C 1
ATOM 1208 O O . ASN A 1 172 ? -0.412 -0.580 -24.761 1.00 96.12 172 ASN A O 1
ATOM 1212 N N . GLY A 1 173 ? -1.931 1.015 -24.366 1.00 94.00 173 GLY A N 1
ATOM 1213 C CA . GLY A 1 173 ? -2.978 0.099 -23.911 1.00 94.00 173 GLY A CA 1
ATOM 1214 C C . GLY A 1 173 ? -2.626 -0.684 -22.637 1.00 94.00 173 GLY A C 1
ATOM 1215 O O . GLY A 1 173 ? -1.946 -0.195 -21.742 1.00 94.00 173 GLY A O 1
ATOM 1216 N N . THR A 1 174 ? -3.162 -1.903 -22.515 1.00 95.38 174 THR A N 1
ATOM 1217 C CA . THR A 1 174 ? -3.094 -2.710 -21.282 1.00 95.38 174 THR A CA 1
ATOM 1218 C C . THR A 1 174 ? -2.135 -3.895 -21.408 1.00 95.38 174 THR A C 1
ATOM 1220 O O . THR A 1 174 ? -2.182 -4.633 -22.387 1.00 95.38 174 THR A O 1
ATOM 1223 N N . GLY A 1 175 ? -1.327 -4.130 -20.370 1.00 95.88 175 GLY A N 1
ATOM 1224 C CA . GLY A 1 175 ? -0.500 -5.329 -20.191 1.00 95.88 175 GLY A CA 1
ATOM 1225 C C . GLY A 1 175 ? 1.010 -5.112 -20.314 1.00 95.88 175 GLY A C 1
ATOM 1226 O O . GLY A 1 175 ? 1.762 -6.074 -20.187 1.00 95.88 175 GLY A O 1
ATOM 1227 N N . GLY A 1 176 ? 1.472 -3.886 -20.573 1.00 98.12 176 GLY A N 1
ATOM 1228 C CA . GLY A 1 176 ? 2.903 -3.569 -20.589 1.00 98.12 176 GLY A CA 1
ATOM 1229 C C . GLY A 1 176 ? 3.538 -3.571 -19.188 1.00 98.12 176 GLY A C 1
ATOM 1230 O O . GLY A 1 176 ? 2.847 -3.450 -18.172 1.00 98.12 176 GLY A O 1
ATOM 1231 N N . THR A 1 177 ? 4.864 -3.717 -19.126 1.00 98.62 177 THR A N 1
ATOM 1232 C CA . THR A 1 177 ? 5.638 -3.729 -17.872 1.00 98.62 177 THR A CA 1
ATOM 1233 C C . THR A 1 177 ? 6.871 -2.824 -17.936 1.00 98.62 177 THR A C 1
ATOM 1235 O O . THR A 1 177 ? 7.691 -2.942 -18.846 1.00 98.62 177 THR A O 1
ATOM 1238 N N . LEU A 1 178 ? 7.038 -1.966 -16.931 1.00 98.62 178 LEU A N 1
ATOM 1239 C CA . LEU A 1 178 ? 8.273 -1.254 -16.616 1.00 98.62 178 LEU A CA 1
ATOM 1240 C C . LEU A 1 178 ? 9.052 -2.070 -15.574 1.00 98.62 178 LEU A C 1
ATOM 1242 O O . LEU A 1 178 ? 8.672 -2.094 -14.406 1.00 98.62 178 LEU A O 1
ATOM 1246 N N . ALA A 1 179 ? 10.111 -2.765 -15.982 1.00 98.00 179 ALA A N 1
ATOM 1247 C CA . ALA A 1 179 ? 10.928 -3.588 -15.091 1.00 98.00 179 ALA A CA 1
ATOM 1248 C C . ALA A 1 179 ? 12.154 -2.799 -14.610 1.00 98.00 179 ALA A C 1
ATOM 1250 O O . ALA A 1 179 ? 13.062 -2.507 -15.385 1.00 98.00 179 ALA A O 1
ATOM 1251 N N . LEU A 1 180 ? 12.178 -2.453 -13.327 1.00 97.94 180 LEU A N 1
ATOM 1252 C CA . LEU A 1 180 ? 13.164 -1.571 -12.716 1.00 97.94 180 LEU A CA 1
ATOM 1253 C C . LEU A 1 180 ? 14.188 -2.337 -11.878 1.00 97.94 180 LEU A C 1
ATOM 1255 O O . LEU A 1 180 ? 13.856 -3.235 -11.097 1.00 97.94 180 LEU A O 1
ATOM 1259 N N . SER A 1 181 ? 15.443 -1.918 -11.980 1.00 96.19 181 SER A N 1
ATOM 1260 C CA . SER A 1 181 ? 16.501 -2.310 -11.057 1.00 96.19 181 SER A CA 1
ATOM 1261 C C . SER A 1 181 ? 17.580 -1.232 -10.965 1.00 96.19 181 SER A C 1
ATOM 1263 O O . SER A 1 181 ? 17.650 -0.311 -11.781 1.00 96.19 181 SER A O 1
ATOM 1265 N N . SER A 1 182 ? 18.432 -1.369 -9.956 1.00 95.88 182 SER A N 1
ATOM 1266 C CA . SER A 1 182 ? 19.651 -0.585 -9.782 1.00 95.88 182 SER A CA 1
ATOM 1267 C C . SER A 1 182 ? 20.835 -1.540 -9.647 1.00 95.88 182 SER A C 1
ATOM 1269 O O . SER A 1 182 ? 20.689 -2.599 -9.030 1.00 95.88 182 SER A O 1
ATOM 1271 N N . ASP A 1 183 ? 21.989 -1.192 -10.218 1.00 93.81 183 ASP A N 1
ATOM 1272 C CA . ASP A 1 183 ? 23.212 -2.012 -10.172 1.00 93.81 183 ASP A CA 1
ATOM 1273 C C . ASP A 1 183 ? 24.161 -1.659 -9.012 1.00 93.81 183 ASP A C 1
ATOM 1275 O O . ASP A 1 183 ? 24.979 -2.488 -8.612 1.00 93.81 183 ASP A O 1
ATOM 1279 N N . ILE A 1 184 ? 24.011 -0.461 -8.439 1.00 93.69 184 ILE A N 1
ATOM 1280 C CA . ILE A 1 184 ? 24.770 0.049 -7.295 1.00 93.69 184 ILE A CA 1
ATOM 1281 C C . ILE A 1 184 ? 23.852 0.617 -6.208 1.00 93.69 184 ILE A C 1
ATOM 1283 O O . ILE A 1 184 ? 22.742 1.092 -6.462 1.00 93.69 184 ILE A O 1
ATOM 1287 N N . ALA A 1 185 ? 24.349 0.630 -4.970 1.00 93.31 185 ALA A N 1
ATOM 1288 C CA . ALA A 1 185 ? 23.709 1.353 -3.877 1.00 93.31 185 ALA A CA 1
ATOM 1289 C C . ALA A 1 185 ? 23.784 2.870 -4.122 1.00 93.31 185 ALA A C 1
ATOM 1291 O O . ALA A 1 185 ? 24.856 3.399 -4.408 1.00 93.31 185 ALA A O 1
ATOM 1292 N N . GLY A 1 186 ? 22.656 3.571 -3.971 1.00 92.50 186 GLY A N 1
ATOM 1293 C CA . GLY A 1 186 ? 22.590 5.015 -4.223 1.00 92.50 186 GLY A CA 1
ATOM 1294 C C . GLY A 1 186 ? 22.623 5.387 -5.708 1.00 92.50 186 GLY A C 1
ATOM 1295 O O . GLY A 1 186 ? 23.076 6.479 -6.039 1.00 92.50 186 GLY A O 1
ATOM 1296 N N . SER A 1 187 ? 22.160 4.492 -6.591 1.00 95.00 187 SER A N 1
ATOM 1297 C CA . SER A 1 187 ? 21.980 4.779 -8.017 1.00 95.00 187 SER A CA 1
ATOM 1298 C C . SER A 1 187 ? 21.171 6.058 -8.254 1.00 95.00 187 SER A C 1
ATOM 1300 O O . SER A 1 187 ? 20.241 6.344 -7.494 1.00 95.00 187 SER A O 1
ATOM 1302 N N . ALA A 1 188 ? 21.444 6.751 -9.357 1.00 95.50 188 ALA A N 1
ATOM 1303 C CA . ALA A 1 188 ? 20.667 7.899 -9.799 1.00 95.50 188 ALA A CA 1
ATOM 1304 C C . ALA A 1 188 ? 19.156 7.576 -9.879 1.00 95.50 188 ALA A C 1
ATOM 1306 O O . ALA A 1 188 ? 18.782 6.485 -10.331 1.00 95.50 188 ALA A O 1
ATOM 1307 N N . PRO A 1 189 ? 18.275 8.500 -9.463 1.00 95.81 189 PRO A N 1
ATOM 1308 C CA . PRO A 1 189 ? 16.842 8.369 -9.684 1.00 95.81 189 PRO A CA 1
ATOM 1309 C C . PRO A 1 189 ? 16.482 8.259 -11.169 1.00 95.81 189 PRO A C 1
ATOM 1311 O O . PRO A 1 189 ? 17.141 8.820 -12.044 1.00 95.81 189 PRO A O 1
ATOM 1314 N N . ILE A 1 190 ? 15.410 7.525 -11.455 1.00 95.81 190 ILE A N 1
ATOM 1315 C CA . ILE A 1 190 ? 14.807 7.427 -12.782 1.00 95.81 190 ILE A CA 1
ATOM 1316 C C . ILE A 1 190 ? 13.814 8.586 -12.913 1.00 95.81 190 ILE A C 1
ATOM 1318 O O . ILE A 1 190 ? 12.600 8.423 -12.779 1.00 95.81 190 ILE A O 1
ATOM 1322 N N . ASP A 1 191 ? 14.367 9.776 -13.130 1.00 92.06 191 ASP A N 1
ATOM 1323 C CA . ASP A 1 191 ? 13.633 11.033 -13.283 1.00 92.06 191 ASP A CA 1
ATOM 1324 C C . ASP A 1 191 ? 13.044 11.104 -14.693 1.00 92.06 191 ASP A C 1
ATOM 1326 O O . ASP A 1 191 ? 13.604 11.708 -15.601 1.00 92.06 191 ASP A O 1
ATOM 1330 N N . SER A 1 192 ? 11.979 10.348 -14.949 1.00 94.62 192 SER A N 1
ATOM 1331 C CA . SER A 1 192 ? 11.374 10.238 -16.280 1.00 94.62 192 SER A CA 1
ATOM 1332 C C . SER A 1 192 ? 9.868 10.075 -16.155 1.00 94.62 192 SER A C 1
ATOM 1334 O O . SER A 1 192 ? 9.388 9.296 -15.331 1.00 94.62 192 SER A O 1
ATOM 1336 N N . GLN A 1 193 ? 9.111 10.832 -16.951 1.00 95.88 193 GLN A N 1
ATOM 1337 C CA . GLN A 1 193 ? 7.653 10.756 -16.919 1.00 95.88 193 GLN A CA 1
ATOM 1338 C C . GLN A 1 193 ? 7.185 9.440 -17.548 1.00 95.88 193 GLN A C 1
ATOM 1340 O O . GLN A 1 193 ? 7.518 9.136 -18.694 1.00 95.88 193 GLN A O 1
ATOM 1345 N N . ILE A 1 194 ? 6.381 8.681 -16.809 1.00 97.88 194 ILE A N 1
ATOM 1346 C CA . ILE A 1 194 ? 5.764 7.446 -17.291 1.00 97.88 194 ILE A CA 1
ATOM 1347 C C . ILE A 1 194 ? 4.303 7.742 -17.605 1.00 97.88 194 ILE A C 1
ATOM 1349 O O . ILE A 1 194 ? 3.564 8.179 -16.729 1.00 97.88 194 ILE A O 1
ATOM 1353 N N . ASN A 1 195 ? 3.887 7.495 -18.842 1.00 96.62 195 ASN A N 1
ATOM 1354 C CA . ASN A 1 195 ? 2.511 7.656 -19.300 1.00 96.62 195 ASN A CA 1
ATOM 1355 C C . ASN A 1 195 ? 1.966 6.296 -19.745 1.00 96.62 195 ASN A C 1
ATOM 1357 O O . ASN A 1 195 ? 2.689 5.545 -20.394 1.00 96.62 195 ASN A O 1
ATOM 1361 N N . ALA A 1 196 ? 0.706 5.982 -19.458 1.00 96.19 196 ALA A N 1
ATOM 1362 C CA . ALA A 1 196 ? 0.062 4.756 -19.924 1.00 96.19 196 ALA A CA 1
ATOM 1363 C C . ALA A 1 196 ? -1.383 5.009 -20.361 1.00 96.19 196 ALA A C 1
ATOM 1365 O O . ALA A 1 196 ? -2.124 5.671 -19.641 1.00 96.19 196 ALA A O 1
ATOM 1366 N N . ASP A 1 197 ? -1.799 4.415 -21.480 1.00 93.75 197 ASP A N 1
ATOM 1367 C CA . ASP A 1 197 ? -3.187 4.467 -21.980 1.00 93.75 197 ASP A CA 1
ATOM 1368 C C . ASP A 1 197 ? -4.030 3.274 -21.480 1.00 93.75 197 ASP A C 1
ATOM 1370 O O . ASP A 1 197 ? -5.091 2.954 -22.022 1.00 93.75 197 ASP A O 1
ATOM 1374 N N . GLY A 1 198 ? -3.518 2.539 -20.493 1.00 93.75 198 GLY A N 1
ATOM 1375 C CA . GLY A 1 198 ? -4.148 1.347 -19.954 1.00 93.75 198 GLY A CA 1
ATOM 1376 C C . GLY A 1 198 ? -3.429 0.789 -18.729 1.00 93.75 198 GLY A C 1
ATOM 1377 O O . GLY A 1 198 ? -2.510 1.394 -18.176 1.00 93.75 198 GLY A O 1
ATOM 1378 N N . SER A 1 199 ? -3.873 -0.381 -18.268 1.00 95.75 199 SER A N 1
ATOM 1379 C CA . SER A 1 199 ? -3.343 -1.000 -17.050 1.00 95.75 199 SER A CA 1
ATOM 1380 C C . SER A 1 199 ? -1.950 -1.562 -17.309 1.00 95.75 199 SER A C 1
ATOM 1382 O O . SER A 1 199 ? -1.772 -2.372 -18.221 1.00 95.75 199 SER A O 1
ATOM 1384 N N . PHE A 1 200 ? -0.971 -1.185 -16.492 1.00 97.81 200 PHE A N 1
ATOM 1385 C CA . PHE A 1 200 ? 0.418 -1.607 -16.661 1.00 97.81 200 PHE A CA 1
ATOM 1386 C C . PHE A 1 200 ? 1.066 -1.953 -15.314 1.00 97.81 200 PHE A C 1
ATOM 1388 O O . PHE A 1 200 ? 0.540 -1.631 -14.242 1.00 97.81 200 PHE A O 1
ATOM 1395 N N . THR A 1 201 ? 2.200 -2.649 -15.376 1.00 98.69 201 THR A N 1
ATOM 1396 C CA . THR A 1 201 ? 2.953 -3.077 -14.190 1.00 98.69 201 THR A CA 1
ATOM 1397 C C . THR A 1 201 ? 4.264 -2.308 -14.066 1.00 98.69 201 THR A C 1
ATOM 1399 O O . THR A 1 201 ? 5.017 -2.217 -15.028 1.00 98.69 201 THR A O 1
ATOM 1402 N N . ILE A 1 202 ? 4.578 -1.813 -12.872 1.00 98.75 202 ILE A N 1
ATOM 1403 C CA . ILE A 1 202 ? 5.940 -1.469 -12.459 1.00 98.75 202 ILE A CA 1
ATOM 1404 C C . ILE A 1 202 ? 6.461 -2.656 -11.653 1.00 98.75 202 ILE A C 1
ATOM 1406 O O . ILE A 1 202 ? 5.947 -2.950 -10.576 1.00 98.75 202 ILE A O 1
ATOM 1410 N N . GLU A 1 203 ? 7.465 -3.353 -12.167 1.00 98.38 203 GLU A N 1
ATOM 1411 C CA . GLU A 1 203 ? 8.145 -4.443 -11.469 1.00 98.38 203 GLU A CA 1
ATOM 1412 C C . GLU A 1 203 ? 9.482 -3.952 -10.907 1.00 98.38 203 GLU A C 1
ATOM 1414 O O . GLU A 1 203 ? 10.176 -3.175 -11.556 1.00 98.38 203 GLU A O 1
ATOM 1419 N N . HIS A 1 204 ? 9.872 -4.419 -9.721 1.00 97.69 204 HIS A N 1
ATOM 1420 C CA . HIS A 1 204 ? 11.218 -4.208 -9.179 1.00 97.69 204 HIS A CA 1
ATOM 1421 C C . HIS A 1 204 ? 11.797 -5.525 -8.675 1.00 97.69 204 HIS A C 1
ATOM 1423 O O . HIS A 1 204 ? 11.133 -6.259 -7.945 1.00 97.69 204 HIS A O 1
ATOM 1429 N N . SER A 1 205 ? 13.021 -5.835 -9.102 1.00 91.81 205 SER A N 1
ATOM 1430 C CA . SER A 1 205 ? 13.711 -7.099 -8.791 1.00 91.81 205 SER A CA 1
ATOM 1431 C C . SER A 1 205 ? 15.196 -6.934 -8.447 1.00 91.81 205 SER A C 1
ATOM 1433 O O . SER A 1 205 ? 15.911 -7.922 -8.280 1.00 91.81 205 SER A O 1
ATOM 1435 N N . GLY A 1 206 ? 15.679 -5.690 -8.350 1.00 88.62 206 GLY A N 1
ATOM 1436 C CA . GLY A 1 206 ? 17.076 -5.388 -8.043 1.00 88.62 206 GLY A CA 1
ATOM 1437 C C . GLY A 1 206 ? 17.407 -5.533 -6.556 1.00 88.62 206 GLY A C 1
ATOM 1438 O O . GLY A 1 206 ? 16.565 -5.287 -5.695 1.00 88.62 206 GLY A O 1
ATOM 1439 N N . SER A 1 207 ? 18.660 -5.874 -6.248 1.00 90.31 207 SER A N 1
ATOM 1440 C CA . SER A 1 207 ? 19.173 -5.936 -4.866 1.00 90.31 207 SER A CA 1
ATOM 1441 C C . SER A 1 207 ? 19.369 -4.560 -4.218 1.00 90.31 207 SER A C 1
ATOM 1443 O O . SER A 1 207 ? 19.573 -4.478 -3.008 1.00 90.31 207 SER A O 1
ATOM 1445 N N . TYR A 1 208 ? 19.351 -3.490 -5.016 1.00 95.62 208 TYR A N 1
ATOM 1446 C CA . TYR A 1 208 ? 19.545 -2.116 -4.568 1.00 95.62 208 TYR A CA 1
ATOM 1447 C C . TYR A 1 208 ? 18.249 -1.298 -4.710 1.00 95.62 208 TYR A C 1
ATOM 1449 O O . TYR A 1 208 ? 17.467 -1.552 -5.635 1.00 95.62 208 TYR A O 1
ATOM 1457 N N . PRO A 1 209 ? 18.017 -0.307 -3.825 1.00 95.88 209 PRO A N 1
ATOM 1458 C CA . PRO A 1 209 ? 16.879 0.598 -3.940 1.00 95.88 209 PRO A CA 1
ATOM 1459 C C . PRO A 1 209 ? 16.883 1.356 -5.268 1.00 95.88 209 PRO A C 1
ATOM 1461 O O . PRO A 1 209 ? 17.925 1.846 -5.701 1.00 95.88 209 PRO A O 1
ATOM 1464 N N . THR A 1 210 ? 15.704 1.505 -5.865 1.00 97.19 210 THR A N 1
ATOM 1465 C CA . THR A 1 210 ? 15.503 2.225 -7.127 1.00 97.19 210 THR A CA 1
ATOM 1466 C C . THR A 1 210 ? 14.448 3.302 -6.912 1.00 97.19 210 THR A C 1
ATOM 1468 O O . THR A 1 210 ? 13.372 3.017 -6.385 1.00 97.19 210 THR A O 1
ATOM 1471 N N . VAL A 1 211 ? 14.745 4.542 -7.306 1.00 97.56 211 VAL A N 1
ATOM 1472 C CA . VAL A 1 211 ? 13.806 5.672 -7.228 1.00 97.56 211 VAL A CA 1
ATOM 1473 C C . VAL A 1 211 ? 13.231 5.939 -8.618 1.00 97.56 211 VAL A C 1
ATOM 1475 O O . VAL A 1 211 ? 13.987 5.989 -9.582 1.00 97.56 211 VAL A O 1
ATOM 1478 N N . LEU A 1 212 ? 11.913 6.106 -8.714 1.00 97.81 212 LEU A N 1
ATOM 1479 C CA . LEU A 1 212 ? 11.178 6.475 -9.922 1.00 97.81 212 LEU A CA 1
ATOM 1480 C C . LEU A 1 212 ? 10.442 7.803 -9.707 1.00 97.81 212 LEU A C 1
ATOM 1482 O O . LEU A 1 212 ? 9.617 7.925 -8.792 1.00 97.81 212 LEU A O 1
ATOM 1486 N N . GLY A 1 213 ? 10.690 8.748 -10.611 1.00 96.31 213 GLY A N 1
ATOM 1487 C CA . GLY A 1 213 ? 10.047 10.055 -10.649 1.00 96.31 213 GLY A CA 1
ATOM 1488 C C . GLY A 1 213 ? 10.457 11.000 -9.517 1.00 96.31 213 GLY A C 1
ATOM 1489 O O . GLY A 1 213 ? 11.143 10.627 -8.568 1.00 96.31 213 GLY A O 1
ATOM 1490 N N . ASP A 1 214 ? 9.973 12.235 -9.613 1.00 95.50 214 ASP A N 1
ATOM 1491 C CA . ASP A 1 214 ? 10.247 13.333 -8.685 1.00 95.50 214 ASP A CA 1
ATOM 1492 C C . ASP A 1 214 ? 9.053 14.320 -8.655 1.00 95.50 214 ASP A C 1
ATOM 1494 O O . ASP A 1 214 ? 7.943 13.998 -9.078 1.00 95.50 214 ASP A O 1
ATOM 1498 N N . ALA A 1 215 ? 9.238 15.548 -8.159 1.00 94.12 215 ALA A N 1
ATOM 1499 C CA . ALA A 1 215 ? 8.162 16.547 -8.123 1.00 94.12 215 ALA A CA 1
ATOM 1500 C C . ALA A 1 215 ? 7.642 16.994 -9.516 1.00 94.12 215 ALA A C 1
ATOM 1502 O O . ALA A 1 215 ? 6.550 17.557 -9.609 1.00 94.12 215 ALA A O 1
ATOM 1503 N N . THR A 1 216 ? 8.401 16.752 -10.582 1.00 95.25 216 THR A N 1
ATOM 1504 C CA . THR A 1 216 ? 8.095 17.082 -11.983 1.00 95.25 216 THR A CA 1
ATOM 1505 C C . THR A 1 216 ? 7.803 15.852 -12.850 1.00 95.25 216 THR A C 1
ATOM 1507 O O . THR A 1 216 ? 6.968 15.929 -13.750 1.00 95.25 216 THR A O 1
ATOM 1510 N N . HIS A 1 217 ? 8.414 14.706 -12.552 1.00 95.88 217 HIS A N 1
ATOM 1511 C CA . HIS A 1 217 ? 8.298 13.457 -13.298 1.00 95.88 217 HIS A CA 1
ATOM 1512 C C . HIS A 1 217 ? 7.274 12.520 -12.641 1.00 95.88 217 HIS A C 1
ATOM 1514 O O . HIS A 1 217 ? 7.527 11.912 -11.599 1.00 95.88 217 HIS A O 1
ATOM 1520 N N . LYS A 1 218 ? 6.090 12.430 -13.256 1.00 96.00 218 LYS A N 1
ATOM 1521 C CA . LYS A 1 218 ? 4.926 11.682 -12.754 1.00 96.00 218 LYS A CA 1
ATOM 1522 C C . LYS A 1 218 ? 4.820 10.265 -13.324 1.00 96.00 218 LYS A C 1
ATOM 1524 O O . LYS A 1 218 ? 5.415 9.950 -14.354 1.00 96.00 218 LYS A O 1
ATOM 1529 N N . VAL A 1 219 ? 3.971 9.455 -12.690 1.00 97.81 219 VAL A N 1
ATOM 1530 C CA . VAL A 1 219 ? 3.377 8.250 -13.286 1.00 97.81 219 VAL A CA 1
ATOM 1531 C C . VAL A 1 219 ? 1.909 8.551 -13.582 1.00 97.81 219 VAL A C 1
ATOM 1533 O O . VAL A 1 219 ? 1.108 8.656 -12.657 1.00 97.81 219 VAL A O 1
ATOM 1536 N N . THR A 1 220 ? 1.555 8.697 -14.854 1.00 95.50 220 THR A N 1
ATOM 1537 C CA . THR A 1 220 ? 0.207 9.048 -15.313 1.00 95.50 220 THR A CA 1
ATOM 1538 C C . THR A 1 220 ? -0.445 7.853 -16.002 1.00 95.50 220 THR A C 1
ATOM 1540 O O . THR A 1 220 ? 0.139 7.277 -16.919 1.00 95.50 220 THR A O 1
ATOM 1543 N N . VAL A 1 221 ? -1.671 7.504 -15.603 1.00 94.56 221 VAL A N 1
ATOM 1544 C CA . VAL A 1 221 ? -2.499 6.510 -16.305 1.00 94.56 221 VAL A CA 1
ATOM 1545 C C . VAL A 1 221 ? -3.778 7.171 -16.808 1.00 94.56 221 VAL A C 1
ATOM 1547 O O . VAL A 1 221 ? -4.455 7.894 -16.074 1.00 94.56 221 VAL A O 1
ATOM 1550 N N . ASP A 1 222 ? -4.078 6.921 -18.075 1.00 88.38 222 ASP A N 1
ATOM 1551 C CA . ASP A 1 222 ? -5.271 7.338 -18.799 1.00 88.38 222 ASP A CA 1
ATOM 1552 C C . ASP A 1 222 ? -6.169 6.118 -19.086 1.00 88.38 222 ASP A C 1
ATOM 1554 O O . ASP A 1 222 ? -5.711 4.975 -19.064 1.00 88.38 222 ASP A O 1
ATOM 1558 N N . GLY A 1 223 ? -7.452 6.355 -19.359 1.00 78.56 223 GLY A N 1
ATOM 1559 C CA . GLY A 1 223 ? -8.454 5.307 -19.603 1.00 78.56 223 GLY A CA 1
ATOM 1560 C C . GLY A 1 223 ? -9.417 5.045 -18.434 1.00 78.56 223 GLY A C 1
ATOM 1561 O O . GLY A 1 223 ? -9.256 5.567 -17.333 1.00 78.56 223 GLY A O 1
ATOM 1562 N N . PHE A 1 224 ? -10.472 4.268 -18.697 1.00 80.88 224 PHE A N 1
ATOM 1563 C CA . PHE A 1 224 ? -11.574 4.001 -17.762 1.00 80.88 224 PHE A CA 1
ATOM 1564 C C . PHE A 1 224 ? -11.280 2.768 -16.896 1.00 80.88 224 PHE A C 1
ATOM 1566 O O . PHE A 1 224 ? -11.190 1.657 -17.413 1.00 80.88 224 PHE A O 1
ATOM 1573 N N . GLY A 1 225 ? -11.210 2.930 -15.570 1.00 84.25 225 GLY A N 1
ATOM 1574 C CA . GLY A 1 225 ? -11.145 1.797 -14.635 1.00 84.25 225 GLY A CA 1
ATOM 1575 C C . GLY A 1 225 ? -9.844 0.994 -14.725 1.00 84.25 225 GLY A C 1
ATOM 1576 O O . GLY A 1 225 ? -9.837 -0.220 -14.514 1.00 84.25 225 GLY A O 1
ATOM 1577 N N . GLN A 1 226 ? -8.743 1.662 -15.075 1.00 93.81 226 GLN A N 1
ATOM 1578 C CA . GLN A 1 226 ? -7.435 1.029 -15.199 1.00 93.81 226 GLN A CA 1
ATOM 1579 C C . GLN A 1 226 ? -6.828 0.670 -13.834 1.00 93.81 226 GLN A C 1
ATOM 1581 O O . GLN A 1 226 ? -7.272 1.111 -12.775 1.00 93.81 226 GLN A O 1
ATOM 1586 N N . THR A 1 227 ? -5.777 -0.148 -13.859 1.00 95.75 227 THR A N 1
ATOM 1587 C CA . THR A 1 227 ? -5.011 -0.561 -12.679 1.00 95.75 227 THR A CA 1
ATOM 1588 C C . THR A 1 227 ? -3.522 -0.342 -12.910 1.00 95.75 227 THR A C 1
ATOM 1590 O O . THR A 1 227 ? -2.949 -0.903 -13.845 1.00 95.75 227 THR A O 1
ATOM 1593 N N . LEU A 1 228 ? -2.880 0.407 -12.015 1.00 98.19 228 LEU A N 1
ATOM 1594 C CA . LEU A 1 228 ? -1.429 0.397 -11.858 1.00 98.19 228 LEU A CA 1
ATOM 1595 C C . LEU A 1 228 ? -1.055 -0.733 -10.894 1.00 98.19 228 LEU A C 1
ATOM 1597 O O . LEU A 1 228 ? -1.470 -0.720 -9.735 1.00 98.19 228 LEU A O 1
ATOM 1601 N N . THR A 1 229 ? -0.260 -1.701 -11.349 1.00 98.62 229 THR A N 1
ATOM 1602 C CA . THR A 1 229 ? 0.285 -2.752 -10.475 1.00 98.62 229 THR A CA 1
ATOM 1603 C C . THR A 1 229 ? 1.736 -2.448 -10.128 1.00 98.62 229 THR A C 1
ATOM 1605 O O . THR A 1 229 ? 2.553 -2.237 -11.015 1.00 98.62 229 THR A O 1
ATOM 1608 N N . ILE A 1 230 ? 2.080 -2.461 -8.844 1.00 98.69 230 ILE A N 1
ATOM 1609 C CA . ILE A 1 230 ? 3.452 -2.395 -8.343 1.00 98.69 230 ILE A CA 1
ATOM 1610 C C . ILE A 1 230 ? 3.841 -3.795 -7.863 1.00 98.69 230 ILE A C 1
ATOM 1612 O O . ILE A 1 230 ? 3.406 -4.229 -6.795 1.00 98.69 230 ILE A O 1
ATOM 1616 N N . ASN A 1 231 ? 4.668 -4.493 -8.637 1.00 98.25 231 ASN A N 1
ATOM 1617 C CA . ASN A 1 231 ? 5.184 -5.821 -8.325 1.00 98.25 231 ASN A CA 1
ATOM 1618 C C . ASN A 1 231 ? 6.605 -5.728 -7.744 1.00 98.25 231 ASN A C 1
ATOM 1620 O O . ASN A 1 231 ? 7.595 -5.840 -8.464 1.00 98.25 231 ASN A O 1
ATOM 1624 N N . SER A 1 232 ? 6.719 -5.499 -6.433 1.00 97.19 232 SER A N 1
ATOM 1625 C CA . SER A 1 232 ? 8.026 -5.421 -5.760 1.00 97.19 232 SER A CA 1
ATOM 1626 C C . SER A 1 232 ? 8.463 -6.825 -5.344 1.00 97.19 232 SER A C 1
ATOM 1628 O O . SER A 1 232 ? 7.953 -7.371 -4.363 1.00 97.19 232 SER A O 1
ATOM 1630 N N . LEU A 1 233 ? 9.371 -7.435 -6.105 1.00 96.88 233 LEU A N 1
ATOM 1631 C CA . LEU A 1 233 ? 9.948 -8.748 -5.798 1.00 96.88 233 LEU A CA 1
ATOM 1632 C C . LEU A 1 233 ? 11.028 -8.652 -4.713 1.00 96.88 233 LEU A C 1
ATOM 1634 O O . LEU A 1 233 ? 11.193 -9.583 -3.927 1.00 96.88 233 LEU A O 1
ATOM 1638 N N . THR A 1 234 ? 11.705 -7.508 -4.635 1.00 95.69 234 THR A N 1
ATOM 1639 C CA . THR A 1 234 ? 12.672 -7.136 -3.596 1.00 95.69 234 THR A CA 1
ATOM 1640 C C . THR A 1 234 ? 12.250 -5.838 -2.895 1.00 95.69 234 THR A C 1
ATOM 1642 O O . THR A 1 234 ? 11.281 -5.176 -3.287 1.00 95.69 234 THR A O 1
ATOM 1645 N N . ASP A 1 235 ? 12.928 -5.504 -1.796 1.00 93.94 235 ASP A N 1
ATOM 1646 C CA . ASP A 1 235 ? 12.749 -4.233 -1.094 1.00 93.94 235 ASP A CA 1
ATOM 1647 C C . ASP A 1 235 ? 13.460 -3.084 -1.821 1.00 93.94 235 ASP A C 1
ATOM 1649 O O . ASP A 1 235 ? 14.576 -3.241 -2.313 1.00 93.94 235 ASP A O 1
ATOM 1653 N N . GLY A 1 236 ? 12.858 -1.892 -1.789 1.00 89.62 236 GLY A N 1
ATOM 1654 C CA . GLY A 1 236 ? 13.562 -0.643 -2.095 1.00 89.62 236 GLY A CA 1
ATOM 1655 C C . GLY A 1 236 ? 13.066 0.121 -3.320 1.00 89.62 236 GLY A C 1
ATOM 1656 O O . GLY A 1 236 ? 13.639 1.167 -3.627 1.00 89.62 236 GLY A O 1
ATOM 1657 N N . LEU A 1 237 ? 11.997 -0.323 -3.985 1.00 97.75 237 LEU A N 1
ATOM 1658 C CA . LEU A 1 237 ? 11.318 0.506 -4.979 1.00 97.75 237 LEU A CA 1
ATOM 1659 C C . LEU A 1 237 ? 10.685 1.728 -4.301 1.00 97.75 237 LEU A C 1
ATOM 1661 O O . LEU A 1 237 ? 9.820 1.593 -3.436 1.00 97.75 237 LEU A O 1
ATOM 1665 N N . THR A 1 238 ? 11.079 2.924 -4.725 1.00 98.12 238 THR A N 1
ATOM 1666 C CA . THR A 1 238 ? 10.493 4.195 -4.291 1.00 98.12 238 THR A CA 1
ATOM 1667 C C . THR A 1 238 ? 9.879 4.909 -5.482 1.00 98.12 238 THR A C 1
ATOM 1669 O O . THR A 1 238 ? 10.585 5.232 -6.427 1.00 98.12 238 THR A O 1
ATOM 1672 N N . ILE A 1 239 ? 8.583 5.205 -5.428 1.00 98.56 239 ILE A N 1
ATOM 1673 C CA . ILE A 1 239 ? 7.912 6.094 -6.377 1.00 98.56 239 ILE A CA 1
ATOM 1674 C C . ILE A 1 239 ? 7.771 7.448 -5.681 1.00 98.56 239 ILE A C 1
ATOM 1676 O O . ILE A 1 239 ? 6.933 7.607 -4.791 1.00 98.56 239 ILE A O 1
ATOM 1680 N N . ALA A 1 240 ? 8.638 8.394 -6.046 1.00 97.31 240 ALA A N 1
ATOM 1681 C CA . ALA A 1 240 ? 8.631 9.758 -5.512 1.00 97.31 240 ALA A CA 1
ATOM 1682 C C . ALA A 1 240 ? 7.815 10.727 -6.389 1.00 97.31 240 ALA A C 1
ATOM 1684 O O . ALA A 1 240 ? 7.415 11.796 -5.918 1.00 97.31 240 ALA A O 1
ATOM 1685 N N . GLY A 1 241 ? 7.518 10.323 -7.628 1.00 96.31 241 GLY A N 1
ATOM 1686 C CA . GLY A 1 241 ? 6.568 10.997 -8.507 1.00 96.31 241 GLY A CA 1
ATOM 1687 C C . GLY A 1 241 ? 5.124 10.975 -7.998 1.00 96.31 241 GLY A C 1
ATOM 1688 O O . GLY A 1 241 ? 4.712 10.105 -7.225 1.00 96.31 241 GLY A O 1
ATOM 1689 N N . VAL A 1 242 ? 4.319 11.929 -8.472 1.00 97.38 242 VAL A N 1
ATOM 1690 C CA . VAL A 1 242 ? 2.855 11.869 -8.326 1.00 97.38 242 VAL A CA 1
ATOM 1691 C C . VAL A 1 242 ? 2.328 10.706 -9.166 1.00 97.38 242 VAL A C 1
ATOM 1693 O O . VAL A 1 242 ? 2.611 10.636 -10.361 1.00 97.38 242 VAL A O 1
ATOM 1696 N N . ILE A 1 243 ? 1.538 9.822 -8.550 1.00 97.44 243 ILE A N 1
ATOM 1697 C CA . ILE A 1 243 ? 0.684 8.879 -9.281 1.00 97.44 243 ILE A CA 1
ATOM 1698 C C . ILE A 1 243 ? -0.604 9.621 -9.644 1.00 97.44 243 ILE A C 1
ATOM 1700 O O . ILE A 1 243 ? -1.366 10.029 -8.758 1.00 97.44 243 ILE A O 1
ATOM 1704 N N . GLU A 1 244 ? -0.806 9.820 -10.942 1.00 93.44 244 GLU A N 1
ATOM 1705 C CA . GLU A 1 244 ? -1.847 10.658 -11.520 1.00 93.44 244 GLU A CA 1
ATOM 1706 C C . GLU A 1 244 ? -2.838 9.844 -12.353 1.00 93.44 244 GLU A C 1
ATOM 1708 O O . GLU A 1 244 ? -2.470 9.129 -13.283 1.00 93.44 244 GLU A O 1
ATOM 1713 N N . GLU A 1 245 ? -4.117 10.001 -12.029 1.00 88.81 245 GLU A N 1
ATOM 1714 C CA . GLU A 1 245 ? -5.220 9.631 -12.912 1.00 88.81 245 GLU A CA 1
ATOM 1715 C C . GLU A 1 245 ? -5.493 10.819 -13.833 1.00 88.81 245 GLU A C 1
ATOM 1717 O O . GLU A 1 245 ? -5.734 11.936 -13.361 1.00 88.81 245 GLU A O 1
ATOM 1722 N N . LYS A 1 246 ? -5.421 10.605 -15.148 1.00 81.94 246 LYS A N 1
ATOM 1723 C CA . LYS A 1 246 ? -5.688 11.670 -16.115 1.00 81.94 246 LYS A CA 1
ATOM 1724 C C . LYS A 1 246 ? -7.191 11.956 -16.158 1.00 81.94 246 LYS A C 1
ATOM 1726 O O . LYS A 1 246 ? -8.009 11.069 -16.379 1.00 81.94 246 LYS A O 1
ATOM 1731 N N . SER A 1 247 ? -7.565 13.205 -15.895 1.00 64.38 247 SER A N 1
ATOM 1732 C CA . SER A 1 247 ? -8.964 13.578 -15.686 1.00 64.38 247 SER A CA 1
ATOM 1733 C C . SER A 1 247 ? -9.819 13.448 -16.953 1.00 64.38 247 SER A C 1
ATOM 1735 O O . SER A 1 247 ? -9.431 13.880 -18.037 1.00 64.38 247 SER A O 1
ATOM 1737 N N . GLY A 1 248 ? -11.038 12.922 -16.787 1.00 61.81 248 GLY A N 1
ATOM 1738 C CA . GLY A 1 248 ? -12.090 12.939 -17.814 1.00 61.81 248 GLY A CA 1
ATOM 1739 C C . GLY A 1 248 ? -12.508 11.579 -18.382 1.00 61.81 248 GLY A C 1
ATOM 1740 O O . GLY A 1 248 ? -13.489 11.530 -19.119 1.00 61.81 248 GLY A O 1
ATOM 1741 N N . THR A 1 249 ? -11.836 10.479 -18.028 1.00 57.97 249 THR A N 1
ATOM 1742 C CA . THR A 1 249 ? -12.103 9.140 -18.596 1.00 57.97 249 THR A CA 1
ATOM 1743 C C . THR A 1 249 ? -13.120 8.283 -17.845 1.00 57.97 249 THR A C 1
ATOM 1745 O O . THR A 1 249 ? -13.526 7.252 -18.367 1.00 57.97 249 THR A O 1
ATOM 1748 N N . GLY A 1 250 ? -13.607 8.719 -16.680 1.00 55.09 250 GLY A N 1
ATOM 1749 C CA . GLY A 1 250 ? -14.867 8.236 -16.095 1.00 55.09 250 GLY A CA 1
ATOM 1750 C C . GLY A 1 250 ? -14.813 6.987 -15.207 1.00 55.09 250 GLY A C 1
ATOM 1751 O O . GLY A 1 250 ? -15.870 6.556 -14.751 1.00 55.09 250 GLY A O 1
ATOM 1752 N N . GLY A 1 251 ? -13.636 6.423 -14.924 1.00 70.00 251 GLY A N 1
ATOM 1753 C CA . GLY A 1 251 ? -13.496 5.297 -13.996 1.00 70.00 251 GLY A CA 1
ATOM 1754 C C . GLY A 1 251 ? -12.167 5.338 -13.249 1.00 70.00 251 GLY A C 1
ATOM 1755 O O . GLY A 1 251 ? -11.119 5.344 -13.889 1.00 70.00 251 GLY A O 1
ATOM 1756 N N . ASN A 1 252 ? -12.233 5.341 -11.917 1.00 87.06 252 ASN A N 1
ATOM 1757 C CA . ASN A 1 252 ? -11.101 5.598 -11.028 1.00 87.06 252 ASN A CA 1
ATOM 1758 C C . ASN A 1 252 ? -9.907 4.650 -11.267 1.00 87.06 252 ASN A C 1
ATOM 1760 O O . ASN A 1 252 ? -10.083 3.431 -11.322 1.00 87.06 252 ASN A O 1
ATOM 1764 N N . LEU A 1 253 ? -8.685 5.190 -11.290 1.00 93.50 253 LEU A N 1
ATOM 1765 C CA . LEU A 1 253 ? -7.448 4.407 -11.369 1.00 93.50 253 LEU A CA 1
ATOM 1766 C C . LEU A 1 253 ? -7.210 3.656 -10.053 1.00 93.50 253 LEU A C 1
ATOM 1768 O O . LEU A 1 253 ? -6.970 4.272 -9.011 1.00 93.50 253 LEU A O 1
ATOM 1772 N N . ALA A 1 254 ? -7.242 2.326 -10.105 1.00 95.94 254 ALA A N 1
ATOM 1773 C CA . ALA A 1 254 ? -6.900 1.462 -8.980 1.00 95.94 254 ALA A CA 1
ATOM 1774 C C . ALA A 1 254 ? -5.379 1.282 -8.843 1.00 95.94 254 ALA A C 1
ATOM 1776 O O . ALA A 1 254 ? -4.645 1.255 -9.835 1.00 95.94 254 ALA A O 1
ATOM 1777 N N . LEU A 1 255 ? -4.912 1.092 -7.607 1.00 98.44 255 LEU A N 1
ATOM 1778 C CA . LEU A 1 255 ? -3.515 0.782 -7.302 1.00 98.44 255 LEU A CA 1
ATOM 1779 C C . LEU A 1 255 ? -3.421 -0.610 -6.672 1.00 98.44 255 LEU A C 1
ATOM 1781 O O . LEU A 1 255 ? -4.073 -0.876 -5.667 1.00 98.44 255 LEU A O 1
ATOM 1785 N N . VAL A 1 256 ? -2.586 -1.492 -7.215 1.00 98.69 256 VAL A N 1
ATOM 1786 C CA . VAL A 1 256 ? -2.339 -2.829 -6.654 1.00 98.69 256 VAL A CA 1
ATOM 1787 C C . VAL A 1 256 ? -0.882 -2.951 -6.231 1.00 98.69 256 VAL A C 1
ATOM 1789 O O . VAL A 1 256 ? 0.013 -2.725 -7.036 1.00 98.69 256 VAL A O 1
ATOM 1792 N N . LYS A 1 257 ? -0.623 -3.365 -4.988 1.00 98.69 257 LYS A N 1
ATOM 1793 C CA . LYS A 1 257 ? 0.705 -3.790 -4.525 1.00 98.69 257 LYS A CA 1
ATOM 1794 C C . LYS A 1 257 ? 0.765 -5.316 -4.436 1.00 98.69 257 LYS A C 1
ATOM 1796 O O . LYS A 1 257 ? 0.072 -5.931 -3.620 1.00 98.69 257 LYS A O 1
ATOM 1801 N N . SER A 1 258 ? 1.641 -5.906 -5.246 1.00 96.94 258 SER A N 1
ATOM 1802 C CA . SER A 1 258 ? 1.988 -7.330 -5.272 1.00 96.94 258 SER A CA 1
ATOM 1803 C C . SER A 1 258 ? 3.491 -7.548 -5.048 1.00 96.94 258 SER A C 1
ATOM 1805 O O . SER A 1 258 ? 4.266 -6.597 -4.898 1.00 96.94 258 SER A O 1
ATOM 1807 N N . GLY A 1 259 ? 3.902 -8.816 -4.991 1.00 97.25 259 GLY A N 1
ATOM 1808 C CA . GLY A 1 259 ? 5.279 -9.218 -4.700 1.00 97.25 259 GLY A CA 1
ATOM 1809 C C . GLY A 1 259 ? 5.645 -9.087 -3.208 1.00 97.25 259 GLY A C 1
ATOM 1810 O O . GLY A 1 259 ? 5.049 -8.274 -2.497 1.00 97.25 259 GLY A O 1
ATOM 1811 N N . PRO A 1 260 ? 6.585 -9.901 -2.696 1.00 97.44 260 PRO A N 1
ATOM 1812 C CA . PRO A 1 260 ? 6.906 -9.970 -1.267 1.00 97.44 260 PRO A CA 1
ATOM 1813 C C . PRO A 1 260 ? 7.663 -8.750 -0.717 1.00 97.44 260 PRO A C 1
ATOM 1815 O O . PRO A 1 260 ? 7.659 -8.542 0.493 1.00 97.44 260 PRO A O 1
ATOM 1818 N N . GLY A 1 261 ? 8.302 -7.949 -1.571 1.00 98.12 261 GLY A N 1
ATOM 1819 C CA . GLY A 1 261 ? 9.135 -6.820 -1.162 1.00 98.12 261 GLY A CA 1
ATOM 1820 C C . GLY A 1 261 ? 8.367 -5.538 -0.835 1.00 98.12 261 GLY A C 1
ATOM 1821 O O . GLY A 1 261 ? 7.138 -5.456 -0.942 1.00 98.12 261 GLY A O 1
ATOM 1822 N N . THR A 1 262 ? 9.112 -4.511 -0.442 1.00 98.12 262 THR A N 1
ATOM 1823 C CA . THR A 1 262 ? 8.613 -3.195 -0.035 1.00 98.12 262 THR A CA 1
ATOM 1824 C C . THR A 1 262 ? 8.657 -2.187 -1.178 1.00 98.12 262 THR A C 1
ATOM 1826 O O . THR A 1 262 ? 9.738 -1.805 -1.631 1.00 98.12 262 THR A O 1
ATOM 1829 N N . ALA A 1 263 ? 7.480 -1.676 -1.544 1.00 98.62 263 ALA A N 1
ATOM 1830 C CA . ALA A 1 263 ? 7.331 -0.475 -2.358 1.00 98.62 263 ALA A CA 1
ATOM 1831 C C . ALA A 1 263 ? 7.030 0.737 -1.466 1.00 98.62 263 ALA A C 1
ATOM 1833 O O . ALA A 1 263 ? 6.328 0.618 -0.460 1.00 98.62 263 ALA A O 1
ATOM 1834 N N . ILE A 1 264 ? 7.543 1.906 -1.836 1.00 98.75 264 ILE A N 1
ATOM 1835 C CA . ILE A 1 264 ? 7.458 3.143 -1.057 1.00 98.75 264 ILE A CA 1
ATOM 1836 C C . ILE A 1 264 ? 6.809 4.219 -1.929 1.00 98.75 264 ILE A C 1
ATOM 1838 O O . ILE A 1 264 ? 7.327 4.529 -2.997 1.00 98.75 264 ILE A O 1
ATOM 1842 N N . LEU A 1 265 ? 5.705 4.811 -1.473 1.00 98.81 265 LEU A N 1
ATOM 1843 C CA . LEU A 1 265 ? 5.119 6.003 -2.093 1.00 98.81 265 LEU A CA 1
ATOM 1844 C C . LEU A 1 265 ? 5.618 7.231 -1.334 1.00 98.81 265 LEU A C 1
ATOM 1846 O O . LEU A 1 265 ? 5.308 7.375 -0.154 1.00 98.81 265 LEU A O 1
ATOM 1850 N N . SER A 1 266 ? 6.387 8.099 -1.984 1.00 97.50 266 SER A N 1
ATOM 1851 C CA . SER A 1 266 ? 6.999 9.275 -1.356 1.00 97.50 266 SER A CA 1
ATOM 1852 C C . SER A 1 266 ? 6.789 10.543 -2.193 1.00 97.50 266 SER A C 1
ATOM 1854 O O . SER A 1 266 ? 5.838 10.624 -2.977 1.00 97.50 266 SER A O 1
ATOM 1856 N N . GLY A 1 267 ? 7.612 11.569 -1.973 1.00 95.88 267 GLY A N 1
ATOM 1857 C CA . GLY A 1 267 ? 7.524 12.860 -2.652 1.00 95.88 267 GLY A CA 1
ATOM 1858 C C . GLY A 1 267 ? 6.736 13.924 -1.882 1.00 95.88 267 GLY A C 1
ATOM 1859 O O . GLY A 1 267 ? 6.053 13.656 -0.891 1.00 95.88 267 GLY A O 1
ATOM 1860 N N . SER A 1 268 ? 6.851 15.164 -2.356 1.00 95.06 268 SER A N 1
ATOM 1861 C CA . SER A 1 268 ? 6.317 16.385 -1.731 1.00 95.06 268 SER A CA 1
ATOM 1862 C C . SER A 1 268 ? 4.902 16.771 -2.182 1.00 95.06 268 SER A C 1
ATOM 1864 O O . SER A 1 268 ? 4.403 17.825 -1.794 1.00 95.06 268 SER A O 1
ATOM 1866 N N . GLN A 1 269 ? 4.248 15.944 -3.001 1.00 96.25 269 GLN A N 1
ATOM 1867 C CA . GLN A 1 269 ? 2.919 16.206 -3.561 1.00 96.25 269 GLN A CA 1
ATOM 1868 C C . GLN A 1 269 ? 1.991 15.004 -3.380 1.00 96.25 269 GLN A C 1
ATOM 1870 O O . GLN A 1 269 ? 2.417 13.854 -3.507 1.00 96.25 269 GLN A O 1
ATOM 1875 N N . SER A 1 270 ? 0.714 15.279 -3.109 1.00 95.44 270 SER A N 1
ATOM 1876 C CA . SER A 1 270 ? -0.360 14.280 -3.041 1.00 95.44 270 SER A CA 1
ATOM 1877 C C . SER A 1 270 ? -0.532 13.522 -4.362 1.00 95.44 270 SER A C 1
ATOM 1879 O O . SER A 1 270 ? -0.464 14.112 -5.435 1.00 95.44 270 SER A O 1
ATOM 1881 N N . ASN A 1 271 ? -0.827 12.225 -4.277 1.00 96.19 271 ASN A N 1
ATOM 1882 C CA . ASN A 1 271 ? -1.288 11.421 -5.408 1.00 96.19 271 ASN A CA 1
ATOM 1883 C C . ASN A 1 271 ? -2.757 11.743 -5.724 1.00 96.19 271 ASN A C 1
ATOM 1885 O O . ASN A 1 271 ? -3.564 11.923 -4.804 1.00 96.19 271 ASN A O 1
ATOM 1889 N N . THR A 1 272 ? -3.118 11.777 -7.008 1.00 93.62 272 THR A N 1
ATOM 1890 C CA . THR A 1 272 ? -4.434 12.257 -7.476 1.00 93.62 272 THR A CA 1
ATOM 1891 C C . THR A 1 272 ? -5.379 11.154 -7.954 1.00 93.62 272 THR A C 1
ATOM 1893 O O . THR A 1 272 ? -6.542 11.440 -8.204 1.00 93.62 272 THR A O 1
ATOM 1896 N N . PHE A 1 273 ? -4.935 9.894 -8.020 1.00 93.06 273 PHE A N 1
ATOM 1897 C CA . PHE A 1 273 ? -5.791 8.764 -8.412 1.00 93.06 273 PHE A CA 1
ATOM 1898 C C . PHE A 1 273 ? -6.936 8.504 -7.425 1.00 93.06 273 PHE A C 1
ATOM 1900 O O . PHE A 1 273 ? -6.717 8.492 -6.212 1.00 93.06 273 PHE A O 1
ATOM 1907 N N . ALA A 1 274 ? -8.153 8.275 -7.912 1.00 89.38 274 ALA A N 1
ATOM 1908 C CA . ALA A 1 274 ? -9.345 8.166 -7.071 1.00 89.38 274 ALA A CA 1
ATOM 1909 C C . ALA A 1 274 ? -9.675 6.727 -6.623 1.00 89.38 274 ALA A C 1
ATOM 1911 O O . ALA A 1 274 ? -10.608 6.534 -5.843 1.00 89.38 274 ALA A O 1
ATOM 1912 N N . GLY A 1 275 ? -8.981 5.710 -7.143 1.00 92.62 275 GLY A N 1
ATOM 1913 C CA . GLY A 1 275 ? -9.352 4.307 -6.947 1.00 92.62 275 GLY A CA 1
ATOM 1914 C C . GLY A 1 275 ? -8.837 3.688 -5.650 1.00 92.62 275 GLY A C 1
ATOM 1915 O O . GLY A 1 275 ? -7.961 4.224 -4.965 1.00 92.62 275 GLY A O 1
ATOM 1916 N N . ILE A 1 276 ? -9.394 2.519 -5.333 1.00 95.69 276 ILE A N 1
ATOM 1917 C CA . ILE A 1 276 ? -9.019 1.718 -4.163 1.00 95.69 276 ILE A CA 1
ATOM 1918 C C . ILE A 1 276 ? -7.573 1.232 -4.314 1.00 95.69 276 ILE A C 1
ATOM 1920 O O . ILE A 1 276 ? -7.158 0.770 -5.380 1.00 95.69 276 ILE A O 1
ATOM 1924 N N . THR A 1 277 ? -6.813 1.293 -3.220 1.00 98.69 277 THR A N 1
ATOM 1925 C CA . THR A 1 277 ? -5.494 0.661 -3.122 1.00 98.69 277 THR A CA 1
ATOM 1926 C C . THR A 1 277 ? -5.619 -0.746 -2.543 1.00 98.69 277 THR A C 1
ATOM 1928 O O . THR A 1 277 ? -5.991 -0.913 -1.386 1.00 98.69 277 THR A O 1
ATOM 1931 N N . THR A 1 278 ? -5.274 -1.772 -3.316 1.00 98.88 278 THR A N 1
ATOM 1932 C CA . THR A 1 278 ? -5.269 -3.168 -2.858 1.00 98.88 278 THR A CA 1
ATOM 1933 C C . THR A 1 278 ? -3.844 -3.632 -2.578 1.00 98.88 278 THR A C 1
ATOM 1935 O O . THR A 1 278 ? -3.002 -3.633 -3.475 1.00 98.88 278 THR A O 1
ATOM 1938 N N . VAL A 1 279 ? -3.557 -4.073 -1.354 1.00 98.88 279 VAL A N 1
ATOM 1939 C CA . VAL A 1 279 ? -2.252 -4.635 -0.975 1.00 98.88 279 VAL A CA 1
ATOM 1940 C C . VAL A 1 279 ? -2.410 -6.126 -0.699 1.00 98.88 279 VAL A C 1
ATOM 1942 O O . VAL A 1 279 ? -3.041 -6.520 0.280 1.00 98.88 279 VAL A O 1
ATOM 1945 N N . SER A 1 280 ? -1.822 -6.953 -1.567 1.00 97.81 280 SER A N 1
ATOM 1946 C CA . SER A 1 280 ? -1.943 -8.421 -1.523 1.00 97.81 280 SER A CA 1
ATOM 1947 C C . SER A 1 280 ? -0.626 -9.145 -1.236 1.00 97.81 280 SER A C 1
ATOM 1949 O O . SER A 1 280 ? -0.612 -10.367 -1.132 1.00 97.81 280 SER A O 1
ATOM 1951 N N . GLY A 1 281 ? 0.488 -8.420 -1.118 1.00 96.38 281 GLY A N 1
ATOM 1952 C CA . GLY A 1 281 ? 1.785 -9.006 -0.793 1.00 96.38 281 GLY A CA 1
ATOM 1953 C C . GLY A 1 281 ? 2.827 -7.962 -0.405 1.00 96.38 281 GLY A C 1
ATOM 1954 O O . GLY A 1 281 ? 2.858 -6.857 -0.961 1.00 96.38 281 GLY A O 1
ATOM 1955 N N . GLY A 1 282 ? 3.686 -8.327 0.546 1.00 98.44 282 GLY A N 1
ATOM 1956 C CA . GLY A 1 282 ? 4.779 -7.480 1.016 1.00 98.44 282 GLY A CA 1
ATOM 1957 C C . GLY A 1 282 ? 4.284 -6.202 1.688 1.00 98.44 282 GLY A C 1
ATOM 1958 O O . GLY A 1 282 ? 3.185 -6.162 2.245 1.00 98.44 282 GLY A O 1
ATOM 1959 N N . THR A 1 283 ? 5.092 -5.142 1.618 1.00 98.69 283 THR A N 1
ATOM 1960 C CA . THR A 1 283 ? 4.769 -3.851 2.248 1.00 98.69 283 THR A CA 1
ATOM 1961 C C . THR A 1 283 ? 4.539 -2.750 1.212 1.00 98.69 283 THR A C 1
ATOM 1963 O O . THR A 1 283 ? 5.355 -2.551 0.313 1.00 98.69 283 THR A O 1
ATOM 1966 N N . LEU A 1 284 ? 3.456 -1.988 1.370 1.00 98.88 284 LEU A N 1
ATOM 1967 C CA . LEU A 1 284 ? 3.299 -0.654 0.793 1.00 98.88 284 LEU A CA 1
ATOM 1968 C C . LEU A 1 284 ? 3.582 0.379 1.890 1.00 98.88 284 LEU A C 1
ATOM 1970 O O . LEU A 1 284 ? 2.790 0.528 2.822 1.00 98.88 284 LEU A O 1
ATOM 1974 N N . ARG A 1 285 ? 4.717 1.077 1.806 1.00 98.69 285 ARG A N 1
ATOM 1975 C CA . ARG A 1 285 ? 5.090 2.118 2.769 1.00 98.69 285 ARG A CA 1
ATOM 1976 C C . ARG A 1 285 ? 4.639 3.492 2.274 1.00 98.69 285 ARG A C 1
ATOM 1978 O O . ARG A 1 285 ? 5.037 3.919 1.193 1.00 98.69 285 ARG A O 1
ATOM 1985 N N . LEU A 1 286 ? 3.832 4.182 3.074 1.00 98.81 286 LEU A N 1
ATOM 1986 C CA . LEU A 1 286 ? 3.304 5.513 2.783 1.00 98.81 286 LEU A CA 1
ATOM 1987 C C . LEU A 1 286 ? 4.210 6.561 3.440 1.00 98.81 286 LEU A C 1
ATOM 1989 O O . LEU A 1 286 ? 4.218 6.693 4.661 1.00 98.81 286 LEU A O 1
ATOM 1993 N N . ALA A 1 287 ? 5.025 7.231 2.628 1.00 98.19 287 ALA A N 1
ATOM 1994 C CA . ALA A 1 287 ? 6.143 8.076 3.044 1.00 98.19 287 ALA A CA 1
ATOM 1995 C C . ALA A 1 287 ? 6.160 9.428 2.303 1.00 98.19 287 ALA A C 1
ATOM 1997 O O . ALA A 1 287 ? 7.225 9.930 1.932 1.00 98.19 287 ALA A O 1
ATOM 1998 N N . LYS A 1 288 ? 4.982 10.003 2.039 1.00 97.56 288 LYS A N 1
ATOM 1999 C CA . LYS A 1 288 ? 4.870 11.417 1.660 1.00 97.56 288 LYS A CA 1
ATOM 2000 C C . LYS A 1 288 ? 4.990 12.281 2.918 1.00 97.56 288 LYS A C 1
ATOM 2002 O O . LYS A 1 288 ? 4.907 11.776 4.035 1.00 97.56 288 LYS A O 1
ATOM 2007 N N . ALA A 1 289 ? 5.175 13.589 2.749 1.00 94.50 289 ALA A N 1
ATOM 2008 C CA . ALA A 1 289 ? 5.143 14.509 3.887 1.00 94.50 289 ALA A CA 1
ATOM 2009 C C . ALA A 1 289 ? 3.800 14.429 4.647 1.00 94.50 289 ALA A C 1
ATOM 2011 O O . ALA A 1 289 ? 2.777 14.040 4.075 1.00 94.50 289 ALA A O 1
ATOM 2012 N N . ASP A 1 290 ? 3.812 14.788 5.931 1.00 94.31 290 ASP A N 1
ATOM 2013 C CA . ASP A 1 290 ? 2.644 14.700 6.814 1.00 94.31 290 ASP A CA 1
ATOM 2014 C C . ASP A 1 290 ? 1.408 15.395 6.227 1.00 94.31 290 ASP A C 1
ATOM 2016 O O . ASP A 1 290 ? 1.463 16.527 5.743 1.00 94.31 290 ASP A O 1
ATOM 2020 N N . GLY A 1 291 ? 0.271 14.698 6.266 1.00 92.56 291 GLY A N 1
ATOM 2021 C CA . GLY A 1 291 ? -0.987 15.177 5.706 1.00 92.56 291 GLY A CA 1
ATOM 2022 C C . GLY A 1 291 ? -1.067 15.172 4.177 1.00 92.56 291 GLY A C 1
ATOM 2023 O O . GLY A 1 291 ? -2.104 15.572 3.647 1.00 92.56 291 GLY A O 1
ATOM 2024 N N . LEU A 1 292 ? -0.052 14.727 3.434 1.00 94.19 292 LEU A N 1
ATOM 2025 C CA . LEU A 1 292 ? -0.197 14.520 1.993 1.00 94.19 292 LEU A CA 1
ATOM 2026 C C . LEU A 1 292 ? -0.853 13.175 1.694 1.00 94.19 292 LEU A C 1
ATOM 2028 O O . LEU A 1 292 ? -0.559 12.154 2.309 1.00 94.19 292 LEU A O 1
ATOM 2032 N N . ARG A 1 293 ? -1.717 13.162 0.678 1.00 95.62 293 ARG A N 1
ATOM 2033 C CA . ARG A 1 293 ? -2.413 11.951 0.249 1.00 95.62 293 ARG A CA 1
ATOM 2034 C C . ARG A 1 293 ? -1.444 11.023 -0.480 1.00 95.62 293 ARG A C 1
ATOM 2036 O O . ARG A 1 293 ? -1.107 11.261 -1.640 1.00 95.62 293 ARG A O 1
ATOM 2043 N N . ALA A 1 294 ? -1.019 9.950 0.172 1.00 97.75 294 ALA A N 1
ATOM 2044 C CA . ALA A 1 294 ? -0.338 8.841 -0.483 1.00 97.75 294 ALA A CA 1
ATOM 2045 C C . ALA A 1 294 ? -1.349 7.934 -1.202 1.00 97.75 294 ALA A C 1
ATOM 2047 O O . ALA A 1 294 ? -1.136 7.601 -2.368 1.00 97.75 294 ALA A O 1
ATOM 2048 N N . ILE A 1 295 ? -2.458 7.595 -0.533 1.00 97.94 295 ILE A N 1
ATOM 2049 C CA . ILE A 1 295 ? -3.555 6.759 -1.054 1.00 97.94 295 ILE A CA 1
ATOM 2050 C C . ILE A 1 295 ? -4.920 7.239 -0.524 1.00 97.94 295 ILE A C 1
ATOM 2052 O O . ILE A 1 295 ? -4.975 8.116 0.338 1.00 97.94 295 ILE A O 1
ATOM 2056 N N . GLY A 1 296 ? -6.016 6.672 -1.038 1.00 96.31 296 GLY A N 1
ATOM 2057 C CA . GLY A 1 296 ? -7.366 6.817 -0.478 1.00 96.31 296 GLY A CA 1
ATOM 2058 C C . GLY A 1 296 ? -7.812 5.564 0.269 1.00 96.31 296 GLY A C 1
ATOM 2059 O O . GLY A 1 296 ? -7.083 5.071 1.130 1.00 96.31 296 GLY A O 1
ATOM 2060 N N . ASP A 1 297 ? -8.992 5.057 -0.088 1.00 97.06 297 ASP A N 1
ATOM 2061 C CA . ASP A 1 297 ? -9.523 3.791 0.421 1.00 97.06 297 ASP A CA 1
ATOM 2062 C C . ASP A 1 297 ? -8.570 2.623 0.153 1.00 97.06 297 ASP A C 1
ATOM 2064 O O . ASP A 1 297 ? -7.882 2.578 -0.878 1.00 97.06 297 ASP A O 1
ATOM 2068 N N . ALA A 1 298 ? -8.550 1.656 1.071 1.00 98.50 298 ALA A N 1
ATOM 2069 C CA . ALA A 1 298 ? -7.633 0.529 1.004 1.00 98.50 298 ALA A CA 1
ATOM 2070 C C . ALA A 1 298 ? -8.276 -0.818 1.337 1.00 98.50 298 ALA A C 1
ATOM 2072 O O . ALA A 1 298 ? -9.051 -0.939 2.282 1.00 98.50 298 ALA A O 1
ATOM 2073 N N . VAL A 1 299 ? -7.844 -1.851 0.613 1.00 98.75 299 VAL A N 1
ATOM 2074 C CA . VAL A 1 299 ? -8.086 -3.263 0.925 1.00 98.75 299 VAL A CA 1
ATOM 2075 C C . VAL A 1 299 ? -6.736 -3.921 1.199 1.00 98.75 299 VAL A C 1
ATOM 2077 O O . VAL A 1 299 ? -5.855 -3.919 0.338 1.00 98.75 299 VAL A O 1
ATOM 2080 N N . VAL A 1 300 ? -6.551 -4.499 2.385 1.00 98.81 300 VAL A N 1
ATOM 2081 C CA . VAL A 1 300 ? -5.304 -5.179 2.767 1.00 98.81 300 VAL A CA 1
ATOM 2082 C C . VAL A 1 300 ? -5.589 -6.660 2.988 1.00 98.81 300 VAL A C 1
ATOM 2084 O O . VAL A 1 300 ? -6.170 -7.057 4.000 1.00 98.81 300 VAL A O 1
ATOM 2087 N N . ASN A 1 301 ? -5.186 -7.482 2.025 1.00 98.06 301 ASN A N 1
ATOM 2088 C CA . ASN A 1 301 ? -5.387 -8.928 2.060 1.00 98.06 301 ASN A CA 1
ATOM 2089 C C . ASN A 1 301 ? -4.294 -9.618 2.893 1.00 98.06 301 ASN A C 1
ATOM 2091 O O . ASN A 1 301 ? -3.230 -9.049 3.145 1.00 98.06 301 ASN A O 1
ATOM 2095 N N . ALA A 1 302 ? -4.539 -10.862 3.308 1.00 96.00 302 ALA A N 1
ATOM 2096 C CA . ALA A 1 302 ? -3.553 -11.692 3.997 1.00 96.00 302 ALA A CA 1
ATOM 2097 C C . ALA A 1 302 ? -2.216 -11.745 3.227 1.00 96.00 302 ALA A C 1
ATOM 2099 O O . ALA A 1 302 ? -2.190 -11.971 2.020 1.00 96.00 302 ALA A O 1
ATOM 2100 N N . GLY A 1 303 ? -1.104 -11.515 3.934 1.00 95.75 303 GLY A N 1
ATOM 2101 C CA . GLY A 1 303 ? 0.236 -11.374 3.343 1.00 95.75 303 GLY A CA 1
ATOM 2102 C C . GLY A 1 303 ? 0.595 -9.954 2.873 1.00 95.75 303 GLY A C 1
ATOM 2103 O O . GLY A 1 303 ? 1.764 -9.691 2.593 1.00 95.75 303 GLY A O 1
ATOM 2104 N N . GLY A 1 304 ? -0.370 -9.030 2.827 1.00 98.56 304 GLY A N 1
ATOM 2105 C CA . GLY A 1 304 ? -0.160 -7.607 2.569 1.00 98.56 304 GLY A CA 1
ATOM 2106 C C . GLY A 1 304 ? -0.037 -6.769 3.847 1.00 98.56 304 GLY A C 1
ATOM 2107 O O . GLY A 1 304 ? -0.707 -7.022 4.852 1.00 98.56 304 GLY A O 1
ATOM 2108 N N . THR A 1 305 ? 0.806 -5.736 3.799 1.00 98.81 305 THR A N 1
ATOM 2109 C CA . THR A 1 305 ? 0.945 -4.717 4.850 1.00 98.81 305 THR A CA 1
ATOM 2110 C C . THR A 1 305 ? 0.945 -3.311 4.252 1.00 98.81 305 THR A C 1
ATOM 2112 O O . THR A 1 305 ? 1.747 -3.014 3.370 1.00 98.81 305 THR A O 1
ATOM 2115 N N . ILE A 1 306 ? 0.104 -2.415 4.768 1.00 98.88 306 ILE A N 1
ATOM 2116 C CA . ILE A 1 306 ? 0.303 -0.964 4.641 1.00 98.88 306 ILE A CA 1
ATOM 2117 C C . ILE A 1 306 ? 1.113 -0.511 5.855 1.00 98.88 306 ILE A C 1
ATOM 2119 O O . ILE A 1 306 ? 0.777 -0.878 6.978 1.00 98.88 306 ILE A O 1
ATOM 2123 N N . ARG A 1 307 ? 2.174 0.273 5.653 1.00 98.31 307 ARG A N 1
ATOM 2124 C CA . ARG A 1 307 ? 2.996 0.841 6.734 1.00 98.31 307 ARG A CA 1
ATOM 2125 C C . ARG A 1 307 ? 3.085 2.354 6.592 1.00 98.31 307 ARG A C 1
ATOM 2127 O O . ARG A 1 307 ? 3.486 2.837 5.536 1.00 98.31 307 ARG A O 1
ATOM 2134 N N . LEU A 1 308 ? 2.758 3.097 7.641 1.00 98.19 308 LEU A N 1
ATOM 2135 C CA . LEU A 1 308 ? 2.956 4.546 7.665 1.00 98.19 308 LEU A CA 1
ATOM 2136 C C . LEU A 1 308 ? 4.438 4.893 7.872 1.00 98.19 308 LEU A C 1
ATOM 2138 O O . LEU A 1 308 ? 5.188 4.142 8.489 1.00 98.19 308 LEU A O 1
ATOM 2142 N N . ALA A 1 309 ? 4.857 6.032 7.331 1.00 97.19 309 ALA A N 1
ATOM 2143 C CA . ALA A 1 309 ? 6.145 6.681 7.589 1.00 97.19 309 ALA A CA 1
ATOM 2144 C C . ALA A 1 309 ? 5.983 8.215 7.710 1.00 97.19 309 ALA A C 1
ATOM 2146 O O . ALA A 1 309 ? 6.932 8.970 7.506 1.00 97.19 309 ALA A O 1
ATOM 2147 N N . GLY A 1 310 ? 4.759 8.650 8.007 1.00 96.12 310 GLY A N 1
ATOM 2148 C CA . GLY A 1 310 ? 4.300 10.027 8.137 1.00 96.12 310 GLY A CA 1
ATOM 2149 C C . GLY A 1 310 ? 2.861 10.017 8.656 1.00 96.12 310 GLY A C 1
ATOM 2150 O O . GLY A 1 310 ? 2.177 8.992 8.578 1.00 96.12 310 GLY A O 1
ATOM 2151 N N . ASN A 1 311 ? 2.394 11.136 9.197 1.00 96.06 311 ASN A N 1
ATOM 2152 C CA . ASN A 1 311 ? 1.016 11.273 9.668 1.00 96.06 311 ASN A CA 1
ATOM 2153 C C . ASN A 1 311 ? 0.043 11.478 8.494 1.00 96.06 311 ASN A C 1
ATOM 2155 O O . ASN A 1 311 ? 0.402 12.070 7.472 1.00 96.06 311 ASN A O 1
ATOM 2159 N N . GLU A 1 312 ? -1.204 11.031 8.665 1.00 95.75 312 GLU A N 1
ATOM 2160 C CA . GLU A 1 312 ? -2.352 11.357 7.800 1.00 95.75 312 GLU A CA 1
ATOM 2161 C C . GLU A 1 312 ? -2.109 11.131 6.291 1.00 95.75 312 GLU A C 1
ATOM 2163 O O . GLU A 1 312 ? -2.383 11.988 5.446 1.00 95.75 312 GLU A O 1
ATOM 2168 N N . GLN A 1 313 ? -1.565 9.955 5.961 1.00 97.50 313 GLN A N 1
ATOM 2169 C CA . GLN A 1 313 ? -1.159 9.549 4.609 1.00 97.50 313 GLN A CA 1
ATOM 2170 C C . GLN A 1 313 ? -2.312 9.008 3.749 1.00 97.50 313 GLN A C 1
ATOM 2172 O O . GLN A 1 313 ? -2.238 9.030 2.517 1.00 97.50 313 GLN A O 1
ATOM 2177 N N . MET A 1 314 ? -3.369 8.490 4.373 1.00 97.31 314 MET A N 1
ATOM 2178 C CA . MET A 1 314 ? -4.578 8.013 3.699 1.00 97.31 314 MET A CA 1
ATOM 2179 C C . MET A 1 314 ? -5.629 9.123 3.740 1.00 97.31 314 MET A C 1
ATOM 2181 O O . MET A 1 314 ? -5.998 9.569 4.822 1.00 97.31 314 MET A O 1
ATOM 2185 N N . ARG A 1 315 ? -6.079 9.612 2.578 1.00 94.50 315 ARG A N 1
ATOM 2186 C CA . ARG A 1 315 ? -7.050 10.720 2.469 1.00 94.50 315 ARG A CA 1
ATOM 2187 C C . ARG A 1 315 ? -8.005 10.495 1.303 1.00 94.50 315 ARG A C 1
ATOM 2189 O O . ARG A 1 315 ? -7.601 9.993 0.256 1.00 94.50 315 ARG A O 1
ATOM 2196 N N . SER A 1 316 ? -9.248 10.936 1.425 1.00 91.00 316 SER A N 1
ATOM 2197 C CA . SER A 1 316 ? -10.157 11.013 0.282 1.00 91.00 316 SER A CA 1
ATOM 2198 C C . SER A 1 316 ? -9.661 12.059 -0.719 1.00 91.00 316 SER A C 1
ATOM 2200 O O . SER A 1 316 ? -9.142 13.103 -0.323 1.00 91.00 316 SER A O 1
ATOM 2202 N N . LEU A 1 317 ? -9.835 11.812 -2.020 1.00 88.19 317 LEU A N 1
ATOM 2203 C CA . LEU A 1 317 ? -9.432 12.772 -3.057 1.00 88.19 317 LEU A CA 1
ATOM 2204 C C . LEU A 1 317 ? -10.271 14.062 -3.004 1.00 88.19 317 LEU A C 1
ATOM 2206 O O . LEU A 1 317 ? -9.761 15.143 -3.279 1.00 88.19 317 LEU A O 1
ATOM 2210 N N . ALA A 1 318 ? -11.543 13.945 -2.617 1.00 82.81 318 ALA A N 1
ATOM 2211 C CA . ALA A 1 318 ? -12.487 15.058 -2.517 1.00 82.81 318 ALA A CA 1
ATOM 2212 C C . ALA A 1 318 ? -12.453 15.785 -1.155 1.00 82.81 318 ALA A C 1
ATOM 2214 O O . ALA A 1 318 ? -13.312 16.625 -0.887 1.00 82.81 318 ALA A O 1
ATOM 2215 N N . ALA A 1 319 ? -11.508 15.451 -0.268 1.00 80.00 319 ALA A N 1
ATOM 2216 C CA . ALA A 1 319 ? -11.450 16.042 1.062 1.00 80.00 319 ALA A CA 1
ATOM 2217 C C . ALA A 1 319 ? -11.013 17.523 1.002 1.00 80.00 319 ALA A C 1
ATOM 2219 O O . ALA A 1 319 ? -9.982 17.825 0.392 1.00 80.00 319 ALA A O 1
ATOM 2220 N N . PRO A 1 320 ? -11.742 18.462 1.638 1.00 74.81 320 PRO A N 1
ATOM 2221 C CA . PRO A 1 320 ? -11.299 19.849 1.723 1.00 74.81 320 PRO A CA 1
ATOM 2222 C C . PRO A 1 320 ? -10.007 19.976 2.557 1.00 74.81 320 PRO A C 1
ATOM 2224 O O . PRO A 1 320 ? -9.724 19.117 3.399 1.00 74.81 320 PRO A O 1
ATOM 2227 N N . PRO A 1 321 ? -9.220 21.056 2.379 1.00 68.00 321 PRO A N 1
ATOM 2228 C CA . PRO A 1 321 ? -8.016 21.292 3.172 1.00 68.00 321 PRO A CA 1
ATOM 2229 C C . PRO A 1 321 ? -8.304 21.229 4.679 1.00 68.00 321 PRO A C 1
ATOM 2231 O O . PRO A 1 321 ? -9.104 22.002 5.200 1.00 68.00 321 PRO A O 1
ATOM 2234 N N . GLY A 1 322 ? -7.643 20.298 5.372 1.00 67.12 322 GLY A N 1
ATOM 2235 C CA . GLY A 1 322 ? -7.822 20.053 6.809 1.00 67.12 322 GLY A CA 1
ATOM 2236 C C . GLY A 1 322 ? -8.754 18.890 7.187 1.00 67.12 322 GLY A C 1
ATOM 2237 O O . GLY A 1 322 ? -8.687 18.448 8.327 1.00 67.12 322 GLY A O 1
ATOM 2238 N N . ASP A 1 323 ? -9.543 18.335 6.260 1.00 80.81 323 ASP A N 1
ATOM 2239 C CA . ASP A 1 323 ? -10.351 17.116 6.476 1.00 80.81 323 ASP A CA 1
ATOM 2240 C C . ASP A 1 323 ? -9.677 15.898 5.816 1.00 80.81 323 ASP A C 1
ATOM 2242 O O . ASP A 1 323 ? -9.029 16.021 4.775 1.00 80.81 323 ASP A O 1
ATOM 2246 N N . ILE A 1 324 ? -9.822 14.707 6.397 1.00 81.25 324 ILE A N 1
ATOM 2247 C CA . ILE A 1 324 ? -9.389 13.447 5.779 1.00 81.25 324 ILE A CA 1
ATOM 2248 C C . ILE A 1 324 ? -10.385 12.957 4.712 1.00 81.25 324 ILE A C 1
ATOM 2250 O O . ILE A 1 324 ? -9.999 12.211 3.813 1.00 81.25 324 ILE A O 1
ATOM 2254 N N . GLY A 1 325 ? -11.646 13.404 4.774 1.00 86.81 325 GLY A N 1
ATOM 2255 C CA . GLY A 1 325 ? -12.744 12.977 3.903 1.00 86.81 325 GLY A CA 1
ATOM 2256 C C . GLY A 1 325 ? -13.374 11.653 4.345 1.00 86.81 325 GLY A C 1
ATOM 2257 O O . GLY A 1 325 ? -13.339 11.314 5.528 1.00 86.81 325 GLY A O 1
ATOM 2258 N N . ASP A 1 326 ? -13.997 10.914 3.422 1.00 88.12 326 ASP A N 1
ATOM 2259 C CA . ASP A 1 326 ? -14.349 9.505 3.654 1.00 88.12 326 ASP A CA 1
ATOM 2260 C C . ASP A 1 326 ? -13.166 8.626 3.241 1.00 88.12 326 ASP A C 1
ATOM 2262 O O . ASP A 1 326 ? -12.714 8.692 2.097 1.00 88.12 326 ASP A O 1
ATOM 2266 N N . VAL A 1 327 ? -12.639 7.889 4.220 1.00 95.44 327 VAL A N 1
ATOM 2267 C CA . VAL A 1 327 ? -11.565 6.906 4.063 1.00 95.44 327 VAL A CA 1
ATOM 2268 C C . VAL A 1 327 ? -12.027 5.627 4.747 1.00 95.44 327 VAL A C 1
ATOM 2270 O O . VAL A 1 327 ? -12.272 5.613 5.963 1.00 95.44 327 VAL A O 1
ATOM 2273 N N . LEU A 1 328 ? -12.131 4.576 3.943 1.00 96.25 328 LEU A N 1
ATOM 2274 C CA . LEU A 1 328 ? -12.444 3.210 4.327 1.00 96.25 328 LEU A CA 1
ATOM 2275 C C . LEU A 1 328 ? -11.179 2.344 4.267 1.00 96.25 328 LEU A C 1
ATOM 2277 O O . LEU A 1 328 ? -10.435 2.364 3.284 1.00 96.25 328 LEU A O 1
ATOM 2281 N N . VAL A 1 329 ? -10.962 1.539 5.307 1.00 98.50 329 VAL A N 1
ATOM 2282 C CA . VAL A 1 329 ? -9.916 0.509 5.331 1.00 98.50 329 VAL A CA 1
ATOM 2283 C C . VAL A 1 329 ? -10.548 -0.849 5.600 1.00 98.50 329 VAL A C 1
ATOM 2285 O O . VAL A 1 329 ? -11.098 -1.069 6.675 1.00 98.50 329 VAL A O 1
ATOM 2288 N N . ASP A 1 330 ? -10.424 -1.767 4.645 1.00 98.31 330 ASP A N 1
ATOM 2289 C CA . ASP A 1 330 ? -10.878 -3.152 4.756 1.00 98.31 330 ASP A CA 1
ATOM 2290 C C . ASP A 1 330 ? -9.665 -4.078 4.991 1.00 98.31 330 ASP A C 1
ATOM 2292 O O . ASP A 1 330 ? -8.819 -4.275 4.114 1.00 98.31 330 ASP A O 1
ATOM 2296 N N . LEU A 1 331 ? -9.561 -4.664 6.188 1.00 98.31 331 LEU A N 1
ATOM 2297 C CA . LEU A 1 331 ? -8.519 -5.628 6.555 1.00 98.31 331 LEU A CA 1
ATOM 2298 C C . LEU A 1 331 ? -9.023 -7.066 6.375 1.00 98.31 331 LEU A C 1
ATOM 2300 O O . LEU A 1 331 ? -9.694 -7.639 7.236 1.00 98.31 331 LEU A O 1
ATOM 2304 N N . ASN A 1 332 ? -8.639 -7.670 5.252 1.00 96.44 332 ASN A N 1
ATOM 2305 C CA . ASN A 1 332 ? -8.963 -9.044 4.870 1.00 96.44 332 ASN A CA 1
ATOM 2306 C C . ASN A 1 332 ? -7.826 -10.002 5.247 1.00 96.44 332 ASN A C 1
ATOM 2308 O O . ASN A 1 332 ? -7.216 -10.655 4.399 1.00 96.44 332 ASN A O 1
ATOM 2312 N N . GLY A 1 333 ? -7.481 -10.023 6.537 1.00 94.81 333 GLY A N 1
ATOM 2313 C CA . GLY A 1 333 ? -6.334 -10.773 7.061 1.00 94.81 333 GLY A CA 1
ATOM 2314 C C . GLY A 1 333 ? -4.983 -10.052 6.944 1.00 94.81 333 GLY A C 1
ATOM 2315 O O . GLY A 1 333 ? -3.996 -10.535 7.495 1.00 94.81 333 GLY A O 1
ATOM 2316 N N . GLY A 1 334 ? -4.923 -8.909 6.254 1.00 97.75 334 GLY A N 1
ATOM 2317 C CA . GLY A 1 334 ? -3.724 -8.076 6.135 1.00 97.75 334 GLY A CA 1
ATOM 2318 C C . GLY A 1 334 ? -3.451 -7.183 7.350 1.00 97.75 334 GLY A C 1
ATOM 2319 O O . GLY A 1 334 ? -4.155 -7.239 8.362 1.00 97.75 334 GLY A O 1
ATOM 2320 N N . THR A 1 335 ? -2.416 -6.343 7.250 1.00 98.31 335 THR A N 1
ATOM 2321 C CA . THR A 1 335 ? -2.002 -5.427 8.331 1.00 98.31 335 THR A CA 1
ATOM 2322 C C . THR A 1 335 ? -2.001 -3.955 7.911 1.00 98.31 335 THR A C 1
ATOM 2324 O O . THR A 1 335 ? -1.376 -3.595 6.917 1.00 98.31 335 THR A O 1
ATOM 2327 N N . LEU A 1 336 ? -2.613 -3.084 8.717 1.00 98.62 336 LEU A N 1
ATOM 2328 C CA . LEU A 1 336 ? -2.322 -1.646 8.738 1.00 98.62 336 LEU A CA 1
ATOM 2329 C C . LEU A 1 336 ? -1.353 -1.373 9.894 1.00 98.62 336 LEU A C 1
ATOM 2331 O O . LEU A 1 336 ? -1.753 -1.411 11.053 1.00 98.62 336 LEU A O 1
ATOM 2335 N N . ASN A 1 337 ? -0.079 -1.124 9.605 1.00 98.12 337 ASN A N 1
ATOM 2336 C CA . ASN A 1 337 ? 0.916 -0.739 10.602 1.00 98.12 337 ASN A CA 1
ATOM 2337 C C . ASN A 1 337 ? 1.032 0.787 10.676 1.00 98.12 337 ASN A C 1
ATOM 2339 O O . ASN A 1 337 ? 1.522 1.428 9.745 1.00 98.12 337 ASN A O 1
ATOM 2343 N N . LEU A 1 338 ? 0.606 1.343 11.808 1.00 98.44 338 LEU A N 1
ATOM 2344 C CA . LEU A 1 338 ? 0.667 2.767 12.112 1.00 98.44 338 LEU A CA 1
ATOM 2345 C C . LEU A 1 338 ? 2.095 3.243 12.401 1.00 98.44 338 LEU A C 1
ATOM 2347 O O . LEU A 1 338 ? 2.371 4.422 12.245 1.00 98.44 338 LEU A O 1
ATOM 2351 N N . ASP A 1 339 ? 2.999 2.341 12.795 1.00 96.56 339 ASP A N 1
ATOM 2352 C CA . ASP A 1 339 ? 4.440 2.586 12.948 1.00 96.56 339 ASP A CA 1
ATOM 2353 C C . ASP A 1 339 ? 4.825 3.797 13.831 1.00 96.56 339 ASP A C 1
ATOM 2355 O O . ASP A 1 339 ? 5.847 4.439 13.608 1.00 96.56 339 ASP A O 1
ATOM 2359 N N . GLY A 1 340 ? 4.004 4.119 14.837 1.00 96.12 340 GLY A N 1
ATOM 2360 C CA . GLY A 1 340 ? 4.166 5.296 15.705 1.00 96.12 340 GLY A CA 1
ATOM 2361 C C . GLY A 1 340 ? 3.480 6.583 15.217 1.00 96.12 340 GLY A C 1
ATOM 2362 O O . GLY A 1 340 ? 3.477 7.574 15.944 1.00 96.12 340 GLY A O 1
ATOM 2363 N N . TYR A 1 341 ? 2.869 6.580 14.029 1.00 97.12 341 TYR A N 1
ATOM 2364 C CA . TYR A 1 341 ? 2.175 7.727 13.429 1.00 97.12 341 TYR A CA 1
ATOM 2365 C C . TYR A 1 341 ? 0.666 7.727 13.711 1.00 97.12 341 TYR A C 1
ATOM 2367 O O . TYR A 1 341 ? 0.086 6.727 14.141 1.00 97.12 341 TYR A O 1
ATOM 2375 N N . THR A 1 342 ? 0.015 8.863 13.452 1.00 96.44 342 THR A N 1
ATOM 2376 C CA . THR A 1 342 ? -1.448 9.003 13.497 1.00 96.44 342 THR A CA 1
ATOM 2377 C C . THR A 1 342 ? -2.057 8.896 12.102 1.00 96.44 342 THR A C 1
ATOM 2379 O O . THR A 1 342 ? -1.564 9.511 11.153 1.00 96.44 342 THR A O 1
ATOM 2382 N N . GLN A 1 343 ? -3.159 8.155 11.990 1.00 97.50 343 GLN A N 1
ATOM 2383 C CA . GLN A 1 343 ? -3.986 8.100 10.787 1.00 97.50 343 GLN A CA 1
ATOM 2384 C C . GLN A 1 343 ? -5.467 8.193 11.147 1.00 97.50 343 GLN A C 1
ATOM 2386 O O . GLN A 1 343 ? -5.998 7.346 11.866 1.00 97.50 343 GLN A O 1
ATOM 2391 N N . SER A 1 344 ? -6.136 9.195 10.591 1.00 96.31 344 SER A N 1
ATOM 2392 C CA . SER A 1 344 ? -7.576 9.385 10.655 1.00 96.31 344 SER A CA 1
ATOM 2393 C C . SER A 1 344 ? -8.284 8.570 9.576 1.00 96.31 344 SER A C 1
ATOM 2395 O O . SER A 1 344 ? -7.859 8.539 8.423 1.00 96.31 344 SER A O 1
ATOM 2397 N N . ILE A 1 345 ? -9.391 7.927 9.930 1.00 96.50 345 ILE A N 1
ATOM 2398 C CA . ILE A 1 345 ? -10.281 7.210 9.009 1.00 96.50 345 ILE A CA 1
ATOM 2399 C C . ILE A 1 345 ? -11.738 7.423 9.426 1.00 96.50 345 ILE A C 1
ATOM 2401 O O . ILE A 1 345 ? -12.014 7.812 10.562 1.00 96.50 345 ILE A O 1
ATOM 2405 N N . ARG A 1 346 ? -12.694 7.137 8.535 1.00 94.75 346 ARG A N 1
ATOM 2406 C CA . ARG A 1 346 ? -14.118 7.075 8.919 1.00 94.75 346 ARG A CA 1
ATOM 2407 C C . ARG A 1 346 ? -14.562 5.677 9.308 1.00 94.75 346 ARG A C 1
ATOM 2409 O O . ARG A 1 346 ? -15.385 5.529 10.210 1.00 94.75 346 ARG A O 1
ATOM 2416 N N . ARG A 1 347 ? -14.057 4.668 8.595 1.00 96.19 347 ARG A N 1
ATOM 2417 C CA . ARG A 1 347 ? -14.506 3.280 8.716 1.00 96.19 347 ARG A CA 1
ATOM 2418 C C . ARG A 1 347 ? -13.336 2.311 8.618 1.00 96.19 347 ARG A C 1
ATOM 2420 O O . ARG A 1 347 ? -12.555 2.363 7.671 1.00 96.19 347 ARG A O 1
ATOM 2427 N N . LEU A 1 348 ? -13.266 1.399 9.579 1.00 98.25 348 LEU A N 1
ATOM 2428 C CA . LEU A 1 348 ? -12.425 0.208 9.550 1.00 98.25 348 LEU A CA 1
ATOM 2429 C C . LEU A 1 348 ? -13.336 -1.016 9.464 1.00 98.25 348 LEU A C 1
ATOM 2431 O O . LEU A 1 348 ? -14.152 -1.226 10.362 1.00 98.25 348 LEU A O 1
ATOM 2435 N N . ARG A 1 349 ? -13.177 -1.855 8.442 1.00 97.62 349 ARG A N 1
ATOM 2436 C CA . ARG A 1 349 ? -13.752 -3.205 8.437 1.00 97.62 349 ARG A CA 1
ATOM 2437 C C . ARG A 1 349 ? -12.646 -4.230 8.604 1.00 97.62 349 ARG A C 1
ATOM 2439 O O . ARG A 1 349 ? -11.545 -4.065 8.087 1.00 97.62 349 ARG A O 1
ATOM 2446 N N . MET A 1 350 ? -12.931 -5.296 9.337 1.00 97.81 350 MET A N 1
ATOM 2447 C CA . MET A 1 350 ? -11.977 -6.366 9.609 1.00 97.81 350 MET A CA 1
ATOM 2448 C C . MET A 1 350 ? -12.680 -7.708 9.436 1.00 97.81 350 MET A C 1
ATOM 2450 O O . MET A 1 350 ? -13.529 -8.064 10.250 1.00 97.81 350 MET A O 1
ATOM 2454 N N . THR A 1 351 ? -12.317 -8.470 8.402 1.00 94.31 351 THR A N 1
ATOM 2455 C CA . THR A 1 351 ? -12.684 -9.902 8.308 1.00 94.31 351 THR A CA 1
ATOM 2456 C C . THR A 1 351 ? -11.618 -10.810 8.941 1.00 94.31 351 THR A C 1
ATOM 2458 O O . THR A 1 351 ? -11.769 -12.028 9.021 1.00 94.31 351 THR A O 1
ATOM 2461 N N . GLY A 1 352 ? -10.551 -10.181 9.438 1.00 91.44 352 GLY A N 1
ATOM 2462 C CA . GLY A 1 352 ? -9.430 -10.709 10.203 1.00 91.44 352 GLY A CA 1
ATOM 2463 C C . GLY A 1 352 ? -8.369 -9.606 10.304 1.00 91.44 352 GLY A C 1
ATOM 2464 O O . GLY A 1 352 ? -8.689 -8.420 10.216 1.00 91.44 352 GLY A O 1
ATOM 2465 N N . GLY A 1 353 ? -7.093 -9.977 10.395 1.00 95.62 353 GLY A N 1
ATOM 2466 C CA . GLY A 1 353 ? -5.987 -9.028 10.220 1.00 95.62 353 GLY A CA 1
ATOM 2467 C C . GLY A 1 353 ? -5.694 -8.157 11.443 1.00 95.62 353 GLY A C 1
ATOM 2468 O O . GLY A 1 353 ? -6.166 -8.418 12.552 1.00 95.62 353 GLY A O 1
ATOM 2469 N N . THR A 1 354 ? -4.823 -7.161 11.272 1.00 97.12 354 THR A N 1
ATOM 2470 C CA . THR A 1 354 ? -4.268 -6.383 12.393 1.00 97.12 354 THR A CA 1
ATOM 2471 C C . THR A 1 354 ? -4.115 -4.895 12.073 1.00 97.12 354 THR A C 1
ATOM 2473 O O . THR A 1 354 ? -3.528 -4.533 11.058 1.00 97.12 354 THR A O 1
ATOM 2476 N N . VAL A 1 355 ? -4.545 -4.022 12.984 1.00 98.50 355 VAL A N 1
ATOM 2477 C CA . VAL A 1 355 ? -4.026 -2.649 13.080 1.00 98.50 355 VAL A CA 1
ATOM 2478 C C . VAL A 1 355 ? -2.862 -2.669 14.069 1.00 98.50 355 VAL A C 1
ATOM 2480 O O . VAL A 1 355 ? -3.074 -2.839 15.267 1.00 98.50 355 VAL A O 1
ATOM 2483 N N . ALA A 1 356 ? -1.624 -2.559 13.595 1.00 97.19 356 ALA A N 1
ATOM 2484 C CA . ALA A 1 356 ? -0.431 -2.578 14.440 1.00 97.19 356 ALA A CA 1
ATOM 2485 C C . ALA A 1 356 ? -0.040 -1.155 14.866 1.00 97.19 356 ALA A C 1
ATOM 2487 O O . ALA A 1 356 ? -0.052 -0.244 14.046 1.00 97.19 356 ALA A O 1
ATOM 2488 N N . GLY A 1 357 ? 0.329 -0.963 16.137 1.00 91.25 357 GLY A N 1
ATOM 2489 C CA . GLY A 1 357 ? 0.750 0.349 16.643 1.00 91.25 357 GLY A CA 1
ATOM 2490 C C . GLY A 1 357 ? 2.150 0.770 16.187 1.00 91.25 357 GLY A C 1
ATOM 2491 O O . GLY A 1 357 ? 2.379 1.950 15.947 1.00 91.25 357 GLY A O 1
ATOM 2492 N N . GLY A 1 358 ? 3.079 -0.177 16.047 1.00 81.62 358 GLY A N 1
ATOM 2493 C CA . GLY A 1 358 ? 4.510 0.115 15.927 1.00 81.62 358 GLY A CA 1
ATOM 2494 C C . GLY A 1 358 ? 5.240 0.047 17.273 1.00 81.62 358 GLY A C 1
ATOM 2495 O O . GLY A 1 358 ? 4.658 -0.312 18.295 1.00 81.62 358 GLY A O 1
ATOM 2496 N N . SER A 1 359 ? 6.542 0.329 17.254 1.00 68.44 359 SER A N 1
ATOM 2497 C CA . SER A 1 359 ? 7.436 0.309 18.420 1.00 68.44 359 SER A CA 1
ATOM 2498 C C . SER A 1 359 ? 8.568 1.321 18.189 1.00 68.44 359 SER A C 1
ATOM 2500 O O . SER A 1 359 ? 9.066 1.383 17.062 1.00 68.44 359 SER A O 1
ATOM 2502 N N . PRO A 1 360 ? 8.995 2.118 19.191 1.00 61.50 360 PRO A N 1
ATOM 2503 C CA . PRO A 1 360 ? 8.707 1.982 20.626 1.00 61.50 360 PRO A CA 1
ATOM 2504 C C . PRO A 1 360 ? 7.438 2.693 21.125 1.00 61.50 360 PRO A C 1
ATOM 2506 O O . PRO A 1 360 ? 7.011 2.424 22.244 1.00 61.50 360 PRO A O 1
ATOM 2509 N N . ALA A 1 361 ? 6.837 3.583 20.332 1.00 78.50 361 ALA A N 1
ATOM 2510 C CA . ALA A 1 361 ? 5.566 4.231 20.657 1.00 78.50 361 ALA A CA 1
ATOM 2511 C C . ALA A 1 361 ? 4.437 3.642 19.800 1.00 78.50 361 ALA A C 1
ATOM 2513 O O . ALA A 1 361 ? 4.638 3.377 18.613 1.00 78.50 361 ALA A O 1
ATOM 2514 N N . ALA A 1 362 ? 3.253 3.456 20.388 1.00 85.19 362 ALA A N 1
ATOM 2515 C CA . ALA A 1 362 ? 2.072 3.048 19.640 1.00 85.19 362 ALA A CA 1
ATOM 2516 C C . ALA A 1 362 ? 1.533 4.234 18.822 1.00 85.19 362 ALA A C 1
ATOM 2518 O O . ALA A 1 362 ? 1.212 5.287 19.370 1.00 85.19 362 ALA A O 1
ATOM 2519 N N . GLY A 1 363 ? 1.424 4.047 17.509 1.00 95.56 363 GLY A N 1
ATOM 2520 C CA . GLY A 1 363 ? 0.680 4.930 16.620 1.00 95.56 363 GLY A CA 1
ATOM 2521 C C . GLY A 1 363 ? -0.819 4.896 16.921 1.00 95.56 363 GLY A C 1
ATOM 2522 O O . GLY A 1 363 ? -1.321 3.957 17.547 1.00 95.56 363 GLY A O 1
ATOM 2523 N N . THR A 1 364 ? -1.528 5.932 16.476 1.00 96.19 364 THR A N 1
ATOM 2524 C CA . THR A 1 364 ? -2.941 6.172 16.807 1.00 96.19 364 THR A CA 1
ATOM 2525 C C . THR A 1 364 ? -3.834 6.073 15.571 1.00 96.19 364 THR A C 1
ATOM 2527 O O . THR A 1 364 ? -3.648 6.789 14.588 1.00 96.19 364 THR A O 1
ATOM 2530 N N . LEU A 1 365 ? -4.839 5.204 15.632 1.00 97.69 365 LEU A N 1
ATOM 2531 C CA . LEU A 1 365 ? -5.946 5.155 14.690 1.00 97.69 365 LEU A CA 1
ATOM 2532 C C . LEU A 1 365 ? -7.034 6.119 15.165 1.00 97.69 365 LEU A C 1
ATOM 2534 O O . LEU A 1 365 ? -7.658 5.893 16.201 1.00 97.69 365 LEU A O 1
ATOM 2538 N N . LYS A 1 366 ? -7.278 7.190 14.417 1.00 96.69 366 LYS A N 1
ATOM 2539 C CA . LYS A 1 366 ? -8.270 8.200 14.777 1.00 96.69 366 LYS A CA 1
ATOM 2540 C C . LYS A 1 366 ? -9.576 7.996 14.020 1.00 96.69 366 LYS A C 1
ATOM 2542 O O . LYS A 1 366 ? -9.588 7.891 12.796 1.00 96.69 366 LYS A O 1
ATOM 2547 N N . LEU A 1 367 ? -10.689 7.956 14.745 1.00 96.25 367 LEU A N 1
ATOM 2548 C CA . LEU A 1 367 ? -12.016 7.729 14.184 1.00 96.25 367 LEU A CA 1
ATOM 2549 C C . LEU A 1 367 ? -12.756 9.054 13.985 1.00 96.25 367 LEU A C 1
ATOM 2551 O O . LEU A 1 367 ? -13.112 9.754 14.935 1.00 96.25 367 LEU A O 1
ATOM 2555 N N . ILE A 1 368 ? -13.046 9.375 12.729 1.00 92.44 368 ILE A N 1
ATOM 2556 C CA . ILE A 1 368 ? -13.932 10.471 12.330 1.00 92.44 368 ILE A CA 1
ATOM 2557 C C . ILE A 1 368 ? -15.364 9.931 12.187 1.00 92.44 368 ILE A C 1
ATOM 2559 O O . ILE A 1 368 ? -15.578 8.729 12.041 1.00 92.44 368 ILE A O 1
ATOM 2563 N N . ASN A 1 369 ? -16.363 10.816 12.272 1.00 90.31 369 ASN A N 1
ATOM 2564 C CA . ASN A 1 369 ? -17.777 10.444 12.192 1.00 90.31 369 ASN A CA 1
ATOM 2565 C C . ASN A 1 369 ? -18.055 9.588 10.932 1.00 90.31 369 ASN A C 1
ATOM 2567 O O . ASN A 1 369 ? -17.807 10.068 9.816 1.00 90.31 369 ASN A O 1
ATOM 2571 N N . PRO A 1 370 ? -18.585 8.360 11.082 1.00 87.81 370 PRO A N 1
ATOM 2572 C CA . PRO A 1 370 ? -18.957 7.524 9.948 1.00 87.81 370 PRO A CA 1
ATOM 2573 C C . PRO A 1 370 ? -20.191 8.113 9.235 1.00 87.81 370 PRO A C 1
ATOM 2575 O O . PRO A 1 370 ? -20.836 9.031 9.760 1.00 87.81 370 PRO A O 1
ATOM 2578 N N . PRO A 1 371 ? -20.548 7.607 8.043 1.00 88.00 371 PRO A N 1
ATOM 2579 C CA . PRO A 1 371 ? -21.867 7.834 7.459 1.00 88.00 371 PRO A CA 1
ATOM 2580 C C . PRO A 1 371 ? -22.994 7.467 8.439 1.00 88.00 371 PRO A C 1
ATOM 2582 O O . PRO A 1 371 ? -22.841 6.588 9.290 1.00 88.00 371 PRO A O 1
ATOM 2585 N N . ALA A 1 372 ? -24.139 8.144 8.336 1.00 89.38 372 ALA A N 1
ATOM 2586 C CA . ALA A 1 372 ? -25.259 7.920 9.247 1.00 89.38 372 ALA A CA 1
ATOM 2587 C C . ALA A 1 372 ? -25.771 6.469 9.159 1.00 89.38 372 ALA A C 1
ATOM 2589 O O . ALA A 1 372 ? -26.117 5.996 8.079 1.00 89.38 372 ALA A O 1
ATOM 2590 N N . GLY A 1 373 ? -25.833 5.782 10.303 1.00 87.94 373 GLY A N 1
ATOM 2591 C CA . GLY A 1 373 ? -26.237 4.374 10.390 1.00 87.94 373 GLY A CA 1
ATOM 2592 C C . GLY A 1 373 ? -25.110 3.355 10.177 1.00 87.94 373 GLY A C 1
ATOM 2593 O O . GLY A 1 373 ? -25.362 2.163 10.323 1.00 87.94 373 GLY A O 1
ATOM 2594 N N . GLU A 1 374 ? -23.877 3.783 9.881 1.00 93.50 374 GLU A N 1
ATOM 2595 C CA . GLU A 1 374 ? -22.712 2.892 9.801 1.00 93.50 374 GLU A CA 1
ATOM 2596 C C . GLU A 1 374 ? -21.883 2.897 11.096 1.00 93.50 374 GLU A C 1
ATOM 2598 O O . GLU A 1 374 ? -21.753 3.913 11.781 1.00 93.50 374 GLU A O 1
ATOM 2603 N N . ALA A 1 375 ? -21.277 1.750 11.418 1.00 96.12 375 ALA A N 1
ATOM 2604 C CA . ALA A 1 375 ? -20.302 1.641 12.498 1.00 96.12 375 ALA A CA 1
ATOM 2605 C C . ALA A 1 375 ? -18.933 2.198 12.064 1.00 96.12 375 ALA A C 1
ATOM 2607 O O . ALA A 1 375 ? -18.530 2.055 10.910 1.00 96.12 375 ALA A O 1
ATOM 2608 N N . SER A 1 376 ? -18.185 2.789 13.000 1.00 97.25 376 SER A N 1
ATOM 2609 C CA . SER A 1 376 ? -16.812 3.255 12.742 1.00 97.25 376 SER A CA 1
ATOM 2610 C C . SER A 1 376 ? -15.817 2.100 12.661 1.00 97.25 376 SER A C 1
ATOM 2612 O O . SER A 1 376 ? -14.841 2.173 11.917 1.00 97.25 376 SER A O 1
ATOM 2614 N N . ILE A 1 377 ? -16.069 1.027 13.415 1.00 98.31 377 ILE A N 1
ATOM 2615 C CA . ILE A 1 377 ? -15.338 -0.237 13.317 1.00 98.31 377 ILE A CA 1
ATOM 2616 C C . ILE A 1 377 ? -16.358 -1.361 13.136 1.00 98.31 377 ILE A C 1
ATOM 2618 O O . ILE A 1 377 ? -17.303 -1.473 13.917 1.00 98.31 377 ILE A O 1
ATOM 2622 N N . GLN A 1 378 ? -16.154 -2.201 12.124 1.00 97.56 378 GLN A N 1
ATOM 2623 C CA . GLN A 1 378 ? -16.959 -3.387 11.847 1.00 97.56 378 GLN A CA 1
ATOM 2624 C C . GLN A 1 378 ? -16.054 -4.625 11.785 1.00 97.56 378 GLN A C 1
ATOM 2626 O O . GLN A 1 378 ? -15.361 -4.851 10.795 1.00 97.56 378 GLN A O 1
ATOM 2631 N N . ALA A 1 379 ? -16.073 -5.447 12.832 1.00 97.19 379 ALA A N 1
ATOM 2632 C CA . ALA A 1 379 ? -15.383 -6.731 12.864 1.00 97.19 379 ALA A CA 1
ATOM 2633 C C . ALA A 1 379 ? -16.357 -7.869 12.516 1.00 97.19 379 ALA A C 1
ATOM 2635 O O . ALA A 1 379 ? -17.422 -7.999 13.119 1.00 97.19 379 ALA A O 1
ATOM 2636 N N . VAL A 1 380 ? -15.985 -8.685 11.533 1.00 94.06 380 VAL A N 1
ATOM 2637 C CA . VAL A 1 380 ? -16.722 -9.868 11.065 1.00 94.06 380 VAL A CA 1
ATOM 2638 C C . VAL A 1 380 ? -15.694 -10.970 10.821 1.00 94.06 380 VAL A C 1
ATOM 2640 O O . VAL A 1 380 ? -15.376 -11.277 9.673 1.00 94.06 380 VAL A O 1
ATOM 2643 N N . SER A 1 381 ? -15.086 -11.497 11.890 1.00 82.81 381 SER A N 1
ATOM 2644 C CA . SER A 1 381 ? -14.016 -12.486 11.727 1.00 82.81 381 SER A CA 1
ATOM 2645 C C . SER A 1 381 ? -14.540 -13.718 10.991 1.00 82.81 381 SER A C 1
ATOM 2647 O O . SER A 1 381 ? -15.517 -14.335 11.409 1.00 82.81 381 SER A O 1
ATOM 2649 N N . THR A 1 382 ? -13.896 -14.076 9.881 1.00 86.00 382 THR A N 1
ATOM 2650 C CA . THR A 1 382 ? -14.233 -15.279 9.098 1.00 86.00 382 THR A CA 1
ATOM 2651 C C . THR A 1 382 ? -13.264 -16.434 9.356 1.00 86.00 382 THR A C 1
ATOM 2653 O O . THR A 1 382 ? -13.500 -17.555 8.906 1.00 86.00 382 THR A O 1
ATOM 2656 N N . GLY A 1 383 ? -12.177 -16.176 10.090 1.00 84.62 383 GLY A N 1
ATOM 2657 C CA . GLY A 1 383 ? -11.138 -17.145 10.429 1.00 84.62 383 GLY A CA 1
ATOM 2658 C C . GLY A 1 383 ? -11.129 -17.526 11.910 1.00 84.62 383 GLY A C 1
ATOM 2659 O O . GLY A 1 383 ? -11.780 -16.904 12.739 1.00 84.62 383 GLY A O 1
ATOM 2660 N N . GLN A 1 384 ? -10.332 -18.539 12.254 1.00 86.94 384 GLN A N 1
ATOM 2661 C CA . GLN A 1 384 ? -10.178 -19.055 13.628 1.00 86.94 384 GLN A CA 1
ATOM 2662 C C . GLN A 1 384 ? -9.437 -18.096 14.588 1.00 86.94 384 GLN A C 1
ATOM 2664 O O . GLN A 1 384 ? -9.339 -18.373 15.782 1.00 86.94 384 GLN A O 1
ATOM 2669 N N . SER A 1 385 ? -8.910 -16.979 14.079 1.00 89.88 385 SER A N 1
ATOM 2670 C CA . SER A 1 385 ? -8.198 -15.957 14.856 1.00 89.88 385 SER A CA 1
ATOM 2671 C C . SER A 1 385 ? -9.017 -14.661 14.930 1.00 89.88 385 SER A C 1
ATOM 2673 O O . SER A 1 385 ? -9.596 -14.276 13.912 1.00 89.88 385 SER A O 1
ATOM 2675 N N . PRO A 1 386 ? -9.030 -13.945 16.071 1.00 92.06 386 PRO A N 1
ATOM 2676 C CA . PRO A 1 386 ? -9.632 -12.614 16.167 1.00 92.06 386 PRO A CA 1
ATOM 2677 C C . PRO A 1 386 ? -8.976 -11.609 15.214 1.00 92.06 386 PRO A C 1
ATOM 2679 O O . PRO A 1 386 ? -7.769 -11.661 14.962 1.00 92.06 386 PRO A O 1
ATOM 2682 N N . ALA A 1 387 ? -9.754 -10.615 14.792 1.00 96.81 387 ALA A N 1
ATOM 2683 C CA . ALA A 1 387 ? -9.213 -9.342 14.335 1.00 96.81 387 ALA A CA 1
ATOM 2684 C C . ALA A 1 387 ? -8.530 -8.613 15.513 1.00 96.81 387 ALA A C 1
ATOM 2686 O O . ALA A 1 387 ? -9.037 -8.646 16.637 1.00 96.81 387 ALA A O 1
ATOM 2687 N N . ALA A 1 388 ? -7.392 -7.951 15.285 1.00 96.38 388 ALA A N 1
ATOM 2688 C CA . ALA A 1 388 ? -6.611 -7.314 16.355 1.00 96.38 388 ALA A CA 1
ATOM 2689 C C . ALA A 1 388 ? -6.350 -5.817 16.118 1.00 96.38 388 ALA A C 1
ATOM 2691 O O . ALA A 1 388 ? -5.912 -5.421 15.040 1.00 96.38 388 ALA A O 1
ATOM 2692 N N . ILE A 1 389 ? -6.527 -4.984 17.146 1.00 97.38 389 ILE A N 1
ATOM 2693 C CA . ILE A 1 389 ? -6.121 -3.571 17.147 1.00 97.38 389 ILE A CA 1
ATOM 2694 C C . ILE A 1 389 ? -5.110 -3.347 18.275 1.00 97.38 389 ILE A C 1
ATOM 2696 O O . ILE A 1 389 ? -5.444 -3.396 19.455 1.00 97.38 389 ILE A O 1
ATOM 2700 N N . ARG A 1 390 ? -3.850 -3.136 17.892 1.00 95.00 390 ARG A N 1
ATOM 2701 C CA . ARG A 1 390 ? -2.684 -2.944 18.771 1.00 95.00 390 ARG A CA 1
ATOM 2702 C C . ARG A 1 390 ? -2.174 -1.507 18.806 1.00 95.00 390 ARG A C 1
ATOM 2704 O O . ARG A 1 390 ? -1.365 -1.176 19.663 1.00 95.00 390 ARG A O 1
ATOM 2711 N N . GLY A 1 391 ? -2.579 -0.690 17.836 1.00 94.69 391 GLY A N 1
ATOM 2712 C CA . GLY A 1 391 ? -2.433 0.761 17.920 1.00 94.69 391 GLY A CA 1
ATOM 2713 C C . GLY A 1 391 ? -3.455 1.350 18.882 1.00 94.69 391 GLY A C 1
ATOM 2714 O O . GLY A 1 391 ? -4.486 0.728 19.144 1.00 94.69 391 GLY A O 1
ATOM 2715 N N . ASP A 1 392 ? -3.173 2.546 19.386 1.00 94.62 392 ASP A N 1
ATOM 2716 C CA . ASP A 1 392 ? -4.153 3.301 20.161 1.00 94.62 392 ASP A CA 1
ATOM 2717 C C . ASP A 1 392 ? -5.328 3.716 19.256 1.00 94.62 392 ASP A C 1
ATOM 2719 O O . ASP A 1 392 ? -5.155 3.909 18.053 1.00 94.62 392 ASP A O 1
ATOM 2723 N N . ILE A 1 393 ? -6.525 3.861 19.821 1.00 95.81 393 ILE A N 1
ATOM 2724 C CA . ILE A 1 393 ? -7.742 4.304 19.137 1.00 95.81 393 ILE A CA 1
ATOM 2725 C C . ILE A 1 393 ? -8.173 5.650 19.728 1.00 95.81 393 ILE A C 1
ATOM 2727 O O . ILE A 1 393 ? -8.636 5.706 20.867 1.00 95.81 393 ILE A O 1
ATOM 2731 N N . ASP A 1 394 ? -8.076 6.727 18.948 1.00 95.62 394 ASP A N 1
ATOM 2732 C CA . ASP A 1 394 ? -8.699 8.018 19.268 1.00 95.62 394 ASP A CA 1
ATOM 2733 C C . ASP A 1 394 ? -10.143 8.000 18.756 1.00 95.62 394 ASP A C 1
ATOM 2735 O O . ASP A 1 394 ? -10.385 8.034 17.548 1.00 95.62 394 ASP A O 1
ATOM 2739 N N . LEU A 1 395 ? -11.113 7.903 19.668 1.00 95.56 395 LEU A N 1
ATOM 2740 C CA . LEU A 1 395 ? -12.528 7.830 19.310 1.00 95.56 395 LEU A CA 1
ATOM 2741 C C . LEU A 1 395 ? -13.041 9.158 18.739 1.00 95.56 395 LEU A C 1
ATOM 2743 O O . LEU A 1 395 ? -13.935 9.143 17.897 1.00 95.56 395 LEU A O 1
ATOM 2747 N N . GLY A 1 396 ? -12.510 10.304 19.176 1.00 93.19 396 GLY A N 1
ATOM 2748 C CA . GLY A 1 396 ? -12.983 11.626 18.754 1.00 93.19 396 GLY A CA 1
ATOM 2749 C C . GLY A 1 396 ? -14.480 11.883 19.006 1.00 93.19 396 GLY A C 1
ATOM 2750 O O . GLY A 1 396 ? -15.099 12.637 18.252 1.00 93.19 396 GLY A O 1
ATOM 2751 N N . GLY A 1 397 ? -15.080 11.233 20.012 1.00 93.69 397 GLY A N 1
ATOM 2752 C CA . GLY A 1 397 ? -16.513 11.290 20.323 1.00 93.69 397 GLY A CA 1
ATOM 2753 C C . GLY A 1 397 ? -17.157 9.917 20.553 1.00 93.69 397 GLY A C 1
ATOM 2754 O O . GLY A 1 397 ? -16.486 8.936 20.860 1.00 93.69 397 GLY A O 1
ATOM 2755 N N . ILE A 1 398 ? -18.483 9.834 20.415 1.00 93.69 398 ILE A N 1
ATOM 2756 C CA . ILE A 1 398 ? -19.212 8.559 20.515 1.00 93.69 398 ILE A CA 1
ATOM 2757 C C . ILE A 1 398 ? -18.982 7.747 19.232 1.00 93.69 398 ILE A C 1
ATOM 2759 O O . ILE A 1 398 ? -19.114 8.272 18.118 1.00 93.69 398 ILE A O 1
ATOM 2763 N N . ARG A 1 399 ? -18.627 6.466 19.379 1.00 96.31 399 ARG A N 1
ATOM 2764 C CA . ARG A 1 399 ? -18.306 5.567 18.264 1.00 96.31 399 ARG A CA 1
ATOM 2765 C C . ARG A 1 399 ? -18.957 4.205 18.427 1.00 96.31 399 ARG A C 1
ATOM 2767 O O . ARG A 1 399 ? -18.840 3.571 19.474 1.00 96.31 399 ARG A O 1
ATOM 2774 N N . THR A 1 400 ? -19.575 3.734 17.350 1.00 97.06 400 THR A N 1
ATOM 2775 C CA . THR A 1 400 ? -20.107 2.375 17.270 1.00 97.06 400 THR A CA 1
ATOM 2776 C C . THR A 1 400 ? -19.030 1.412 16.782 1.00 97.06 400 THR A C 1
ATOM 2778 O O . THR A 1 400 ? -18.437 1.616 15.718 1.00 97.06 400 THR A O 1
ATOM 2781 N N . ILE A 1 401 ? -18.809 0.352 17.556 1.00 97.75 401 ILE A N 1
ATOM 2782 C CA . ILE A 1 401 ? -17.979 -0.804 17.224 1.00 97.75 401 ILE A CA 1
ATOM 2783 C C . ILE A 1 401 ? -18.924 -2.002 17.083 1.00 97.75 401 ILE A C 1
ATOM 2785 O O . ILE A 1 401 ? -19.414 -2.554 18.071 1.00 97.75 401 ILE A O 1
ATOM 2789 N N . ALA A 1 402 ? -19.212 -2.389 15.844 1.00 97.19 402 ALA A N 1
ATOM 2790 C CA . ALA A 1 402 ? -20.019 -3.561 15.536 1.00 97.19 402 ALA A CA 1
ATOM 2791 C C . ALA A 1 402 ? -19.108 -4.789 15.428 1.00 97.19 402 ALA A C 1
ATOM 2793 O O . ALA A 1 402 ? -18.185 -4.810 14.616 1.00 97.19 402 ALA A O 1
ATOM 2794 N N . VAL A 1 403 ? -19.366 -5.814 16.237 1.00 97.56 403 VAL A N 1
ATOM 2795 C CA . VAL A 1 403 ? -18.608 -7.071 16.225 1.00 97.56 403 VAL A CA 1
ATOM 2796 C C . VAL A 1 403 ? -19.590 -8.216 16.046 1.00 97.56 403 VAL A C 1
ATOM 2798 O O . VAL A 1 403 ? -20.431 -8.459 16.912 1.00 97.56 403 VAL A O 1
ATOM 2801 N N . GLN A 1 404 ? -19.505 -8.883 14.902 1.00 95.44 404 GLN A N 1
ATOM 2802 C CA . GLN A 1 404 ? -20.309 -10.059 14.596 1.00 95.44 404 GLN A CA 1
ATOM 2803 C C . GLN A 1 404 ? -19.649 -11.317 15.152 1.00 95.44 404 GLN A C 1
ATOM 2805 O O . GLN A 1 404 ? -18.426 -11.375 15.257 1.00 95.44 404 GLN A O 1
ATOM 2810 N N . ASP A 1 405 ? -20.481 -12.291 15.509 1.00 93.12 405 ASP A N 1
ATOM 2811 C CA . ASP A 1 405 ? -20.057 -13.596 16.016 1.00 93.12 405 ASP A CA 1
ATOM 2812 C C . ASP A 1 405 ? -19.486 -14.425 14.857 1.00 93.12 405 ASP A C 1
ATOM 2814 O O . ASP A 1 405 ? -20.167 -14.669 13.855 1.00 93.12 405 ASP A O 1
ATOM 2818 N N . GLY A 1 406 ? -18.205 -14.767 14.957 1.00 91.81 406 GLY A N 1
ATOM 2819 C CA . GLY A 1 406 ? -17.443 -15.532 13.982 1.00 91.81 406 GLY A CA 1
ATOM 2820 C C . GLY A 1 406 ? -17.027 -16.904 14.525 1.00 91.81 406 GLY A C 1
ATOM 2821 O O . GLY A 1 406 ? -17.481 -17.345 15.577 1.00 91.81 406 GLY A O 1
ATOM 2822 N N . PRO A 1 407 ? -16.149 -17.633 13.813 1.00 91.69 407 PRO A N 1
ATOM 2823 C CA . PRO A 1 407 ? -15.697 -18.951 14.247 1.00 91.69 407 PRO A CA 1
ATOM 2824 C C . PRO A 1 407 ? -14.528 -18.898 15.248 1.00 91.69 407 PRO A C 1
ATOM 2826 O O . PRO A 1 407 ? -14.100 -19.945 15.731 1.00 91.69 407 PRO A O 1
ATOM 2829 N N . ALA A 1 408 ? -13.977 -17.714 15.533 1.00 90.19 408 ALA A N 1
ATOM 2830 C CA . ALA A 1 408 ? -12.935 -17.525 16.536 1.00 90.19 408 ALA A CA 1
ATOM 2831 C C . ALA A 1 408 ? -13.551 -17.452 17.951 1.00 90.19 408 ALA A C 1
ATOM 2833 O O . ALA A 1 408 ? -14.637 -16.907 18.108 1.00 90.19 408 ALA A O 1
ATOM 2834 N N . PRO A 1 409 ? -12.863 -17.907 19.021 1.00 87.88 409 PRO A N 1
ATOM 2835 C CA . PRO A 1 409 ? -13.392 -17.808 20.390 1.00 87.88 409 PRO A CA 1
ATOM 2836 C C . PRO A 1 409 ? -13.684 -16.370 20.851 1.00 87.88 409 PRO A C 1
ATOM 2838 O O . PRO A 1 409 ? -14.483 -16.155 21.764 1.00 87.88 409 PRO A O 1
ATOM 2841 N N . HIS A 1 410 ? -12.993 -15.402 20.244 1.00 91.56 410 HIS A N 1
ATOM 2842 C CA . HIS A 1 410 ? -13.195 -13.962 20.352 1.00 91.56 410 HIS A CA 1
ATOM 2843 C C . HIS A 1 410 ? -13.033 -13.366 18.948 1.00 91.56 410 HIS A C 1
ATOM 2845 O O . HIS A 1 410 ? -12.171 -13.826 18.199 1.00 91.56 410 HIS A O 1
ATOM 2851 N N . ASP A 1 411 ? -13.794 -12.329 18.609 1.00 96.00 411 ASP A N 1
ATOM 2852 C CA . ASP A 1 411 ? -13.898 -11.838 17.225 1.00 96.00 411 ASP A CA 1
ATOM 2853 C C . ASP A 1 411 ? -13.070 -10.577 16.975 1.00 96.00 411 ASP A C 1
ATOM 2855 O O . ASP A 1 411 ? -12.464 -10.415 15.914 1.00 96.00 411 ASP A O 1
ATOM 2859 N N . LEU A 1 412 ? -13.007 -9.699 17.982 1.00 97.50 412 LEU A N 1
ATOM 2860 C CA . LEU A 1 412 ? -12.197 -8.484 17.987 1.00 97.50 412 LEU A CA 1
ATOM 2861 C C . LEU A 1 412 ? -11.423 -8.377 19.301 1.00 97.50 412 LEU A C 1
ATOM 2863 O O . LEU A 1 412 ? -12.010 -8.438 20.380 1.00 97.50 412 LEU A O 1
ATOM 2867 N N . ARG A 1 413 ? -10.112 -8.153 19.222 1.00 95.44 413 ARG A N 1
ATOM 2868 C CA . ARG A 1 413 ? -9.236 -7.896 20.370 1.00 95.44 413 ARG A CA 1
ATOM 2869 C C . ARG A 1 413 ? -8.595 -6.518 20.253 1.00 95.44 413 ARG A C 1
ATOM 2871 O O . ARG A 1 413 ? -7.903 -6.248 19.276 1.00 95.44 413 ARG A O 1
ATOM 2878 N N . ILE A 1 414 ? -8.779 -5.674 21.264 1.00 95.31 414 ILE A N 1
ATOM 2879 C CA . ILE A 1 414 ? -8.158 -4.350 21.355 1.00 95.31 414 ILE A CA 1
ATOM 2880 C C . ILE A 1 414 ? -7.105 -4.381 22.471 1.00 95.31 414 ILE A C 1
ATOM 2882 O O . ILE A 1 414 ? -7.430 -4.566 23.643 1.00 95.31 414 ILE A O 1
ATOM 2886 N N . GLU A 1 415 ? -5.838 -4.250 22.084 1.00 92.31 415 GLU A N 1
ATOM 2887 C CA . GLU A 1 415 ? -4.654 -4.254 22.959 1.00 92.31 415 GLU A CA 1
ATOM 2888 C C . GLU A 1 415 ? -4.114 -2.828 23.191 1.00 92.31 415 GLU A C 1
ATOM 2890 O O . GLU A 1 415 ? -3.577 -2.538 24.261 1.00 92.31 415 GLU A O 1
ATOM 2895 N N . GLY A 1 416 ? -4.290 -1.927 22.215 1.00 91.31 416 GLY A N 1
ATOM 2896 C CA . GLY A 1 416 ? -3.970 -0.503 22.358 1.00 91.31 416 GLY A CA 1
ATOM 2897 C C . GLY A 1 416 ? -4.961 0.248 23.253 1.00 91.31 416 GLY A C 1
ATOM 2898 O O . GLY A 1 416 ? -6.028 -0.265 23.596 1.00 91.31 416 GLY A O 1
ATOM 2899 N N . ARG A 1 417 ? -4.605 1.471 23.654 1.00 91.31 417 ARG A N 1
ATOM 2900 C CA . ARG A 1 417 ? -5.473 2.336 24.469 1.00 91.31 417 ARG A CA 1
ATOM 2901 C C . ARG A 1 417 ? -6.645 2.840 23.639 1.00 91.31 417 ARG A C 1
ATOM 2903 O O . ARG A 1 417 ? -6.474 3.146 22.468 1.00 91.31 417 ARG A O 1
ATOM 2910 N N . ILE A 1 418 ? -7.807 3.012 24.249 1.00 92.94 418 ILE A N 1
ATOM 2911 C CA . ILE A 1 418 ? -8.970 3.659 23.636 1.00 92.94 418 ILE A CA 1
ATOM 2912 C C . ILE A 1 418 ? -9.174 4.996 24.353 1.00 92.94 418 ILE A C 1
ATOM 2914 O O . ILE A 1 418 ? -9.314 4.994 25.571 1.00 92.94 418 ILE A O 1
ATOM 2918 N N . ILE A 1 419 ? -9.184 6.125 23.640 1.00 92.31 419 ILE A N 1
ATOM 2919 C CA . ILE A 1 419 ? -9.175 7.480 24.230 1.00 92.31 419 ILE A CA 1
ATOM 2920 C C . ILE A 1 419 ? -10.240 8.411 23.618 1.00 92.31 419 ILE A C 1
ATOM 2922 O O . ILE A 1 419 ? -10.746 8.156 22.527 1.00 92.31 419 ILE A O 1
ATOM 2926 N N . ASN A 1 420 ? -10.542 9.516 24.311 1.00 91.56 420 ASN A N 1
ATOM 2927 C CA . ASN A 1 420 ? -11.352 10.655 23.839 1.00 91.56 420 ASN A CA 1
ATOM 2928 C C . ASN A 1 420 ? -12.773 10.312 23.328 1.00 91.56 420 ASN A C 1
ATOM 2930 O O . ASN A 1 420 ? -13.127 10.655 22.194 1.00 91.56 420 ASN A O 1
ATOM 2934 N N . GLY A 1 421 ? -13.619 9.656 24.130 1.00 92.94 421 GLY A N 1
ATOM 2935 C CA . GLY A 1 421 ? -14.992 9.381 23.694 1.00 92.94 421 GLY A CA 1
ATOM 2936 C C . GLY A 1 421 ? -15.749 8.303 24.462 1.00 92.94 421 GLY A C 1
ATOM 2937 O O . GLY A 1 421 ? -15.421 7.989 25.602 1.00 92.94 421 GLY A O 1
ATOM 2938 N N . SER A 1 422 ? -16.755 7.728 23.800 1.00 93.88 422 SER A N 1
ATOM 2939 C CA . SER A 1 422 ? -17.590 6.630 24.312 1.00 93.88 422 SER A CA 1
ATOM 2940 C C . SER A 1 422 ? -17.665 5.498 23.292 1.00 93.88 42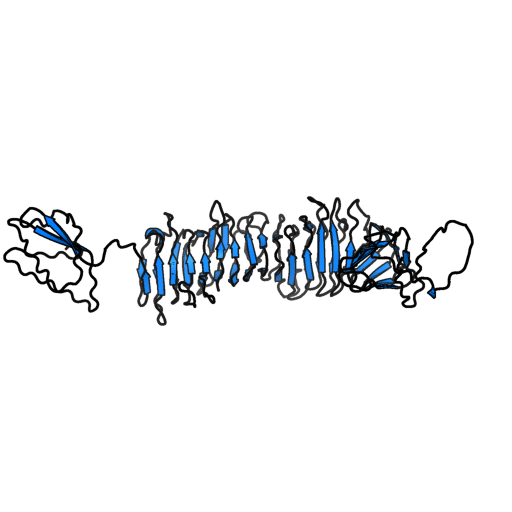2 SER A C 1
ATOM 2942 O O . SER A 1 422 ? -17.752 5.755 22.088 1.00 93.88 422 SER A O 1
ATOM 2944 N N . VAL A 1 423 ? -17.717 4.253 23.765 1.00 96.12 423 VAL A N 1
ATOM 2945 C CA . VAL A 1 423 ? -17.895 3.069 22.910 1.00 96.12 423 VAL A CA 1
ATOM 2946 C C . VAL A 1 423 ? -19.335 2.574 22.994 1.00 96.12 423 VAL A C 1
ATOM 2948 O O . VAL A 1 423 ? -19.815 2.234 24.072 1.00 96.12 423 VAL A O 1
ATOM 2951 N N . ILE A 1 424 ? -20.000 2.459 21.845 1.00 95.94 424 ILE A N 1
ATOM 2952 C CA . ILE A 1 424 ? -21.227 1.673 21.683 1.00 95.94 424 ILE A CA 1
ATOM 2953 C C . ILE A 1 424 ? -20.840 0.353 21.015 1.00 95.94 424 ILE A C 1
ATOM 2955 O O . ILE A 1 424 ? -20.401 0.333 19.867 1.00 95.94 424 ILE A O 1
ATOM 2959 N N . LYS A 1 425 ? -20.988 -0.762 21.725 1.00 96.75 425 LYS A N 1
ATOM 2960 C CA . LYS A 1 425 ? -20.714 -2.108 21.220 1.00 96.75 425 LYS A CA 1
ATOM 2961 C C . LYS A 1 425 ? -22.006 -2.743 20.704 1.00 96.75 425 LYS A C 1
ATOM 2963 O O . LYS A 1 425 ? -22.953 -2.938 21.466 1.00 96.75 425 LYS A O 1
ATOM 2968 N N . GLN A 1 426 ? -22.000 -3.136 19.432 1.00 96.00 426 GLN A N 1
ATOM 2969 C CA . GLN A 1 426 ? -23.094 -3.833 18.742 1.00 96.00 426 GLN A CA 1
ATOM 2970 C C . GLN A 1 426 ? -22.681 -5.241 18.278 1.00 96.00 426 GLN A C 1
ATOM 2972 O O . GLN A 1 426 ? -21.489 -5.563 18.214 1.00 96.00 426 GLN A O 1
ATOM 2977 N N . GLY A 1 427 ? -23.673 -6.059 17.911 1.00 95.06 427 GLY A N 1
ATOM 2978 C CA . GLY A 1 427 ? -23.499 -7.415 17.374 1.00 95.06 427 GLY A CA 1
ATOM 2979 C C . GLY A 1 427 ? -23.248 -8.488 18.443 1.00 95.06 427 GLY A C 1
ATOM 2980 O O . GLY A 1 427 ? -22.802 -8.184 19.550 1.00 95.06 427 GLY A O 1
ATOM 2981 N N . ALA A 1 428 ? -23.548 -9.747 18.109 1.00 93.25 428 ALA A N 1
ATOM 2982 C CA . ALA A 1 428 ? -23.415 -10.889 19.023 1.00 93.25 428 ALA A CA 1
ATOM 2983 C C . ALA A 1 428 ? -21.963 -11.225 19.411 1.00 93.25 428 ALA A C 1
ATOM 2985 O O . ALA A 1 428 ? -21.749 -11.786 20.482 1.00 93.25 428 ALA A O 1
ATOM 2986 N N . GLY A 1 429 ? -20.981 -10.876 18.575 1.00 94.69 429 GLY A N 1
ATOM 2987 C CA . GLY A 1 429 ? -19.596 -11.318 18.739 1.00 94.69 429 GLY A CA 1
ATOM 2988 C C . GLY A 1 429 ? -18.904 -10.738 19.970 1.00 94.69 429 GLY A C 1
ATOM 2989 O O . GLY A 1 429 ? -19.258 -9.663 20.475 1.00 94.69 429 GLY A O 1
ATOM 2990 N N . THR A 1 430 ? -17.878 -11.440 20.443 1.00 95.31 430 THR A N 1
ATOM 2991 C CA . THR A 1 430 ? -17.113 -11.076 21.638 1.00 95.31 430 THR A CA 1
ATOM 2992 C C . THR A 1 430 ? -16.006 -10.076 21.309 1.00 95.31 430 THR A C 1
ATOM 2994 O O . THR A 1 430 ? -15.060 -10.384 20.580 1.00 95.31 430 THR A O 1
ATOM 2997 N N . MET A 1 431 ? -16.078 -8.893 21.925 1.00 97.12 431 MET A N 1
ATOM 2998 C CA . MET A 1 431 ? -14.988 -7.912 21.932 1.00 97.12 431 MET A CA 1
ATOM 2999 C C . MET A 1 431 ? -14.140 -8.061 23.198 1.00 97.12 431 MET A C 1
ATOM 3001 O O . MET A 1 431 ? -14.666 -8.031 24.309 1.00 97.12 431 MET A O 1
ATOM 3005 N N . VAL A 1 432 ? -12.823 -8.173 23.043 1.00 95.25 432 VAL A N 1
ATOM 3006 C CA . VAL A 1 432 ? -11.868 -8.232 24.154 1.00 95.25 432 VAL A CA 1
ATOM 3007 C C . VAL A 1 432 ? -11.156 -6.897 24.324 1.00 95.25 432 VAL A C 1
ATOM 3009 O O . VAL A 1 432 ? -10.554 -6.390 23.378 1.00 95.25 432 VAL A O 1
ATOM 3012 N N . LEU A 1 433 ? -11.168 -6.375 25.549 1.00 93.56 433 LEU A N 1
ATOM 3013 C CA . LEU A 1 433 ? -10.383 -5.224 25.983 1.00 93.56 433 LEU A CA 1
ATOM 3014 C C . LEU A 1 433 ? -9.185 -5.723 26.807 1.00 93.56 433 LEU A C 1
ATOM 3016 O O . LEU A 1 433 ? -9.338 -6.283 27.898 1.00 93.56 433 LEU A O 1
ATOM 3020 N N . ALA A 1 434 ? -7.988 -5.552 26.247 1.00 89.81 434 ALA A N 1
ATOM 3021 C CA . ALA A 1 434 ? -6.731 -6.118 26.738 1.00 89.81 434 ALA A CA 1
ATOM 3022 C C . ALA A 1 434 ? -5.647 -5.062 27.031 1.00 89.81 434 ALA A C 1
ATOM 3024 O O . ALA A 1 434 ? -4.506 -5.421 27.308 1.00 89.81 434 ALA A O 1
ATOM 3025 N N . SER A 1 435 ? -5.985 -3.770 26.997 1.00 84.69 435 SER A N 1
ATOM 3026 C CA . SER A 1 435 ? -5.069 -2.698 27.397 1.00 84.69 435 SER A CA 1
ATOM 3027 C C . SER A 1 435 ? -5.032 -2.537 28.923 1.00 84.69 435 SER A C 1
ATOM 3029 O O . SER A 1 435 ? -6.073 -2.399 29.567 1.00 84.69 435 SER A O 1
ATOM 3031 N N . GLU A 1 436 ? -3.838 -2.538 29.521 1.00 75.75 436 GLU A N 1
ATOM 3032 C CA . GLU A 1 436 ? -3.640 -2.295 30.964 1.00 75.75 436 GLU A CA 1
ATOM 3033 C C . GLU A 1 436 ? -3.464 -0.809 31.314 1.00 75.75 436 GLU A C 1
ATOM 3035 O O . GLU A 1 436 ? -3.569 -0.427 32.485 1.00 75.75 436 GLU A O 1
ATOM 3040 N N . SER A 1 437 ? -3.191 0.039 30.317 1.00 76.94 437 SER A N 1
ATOM 3041 C CA . SER A 1 437 ? -2.785 1.426 30.542 1.00 76.94 437 SER A CA 1
ATOM 3042 C C . SER A 1 437 ? -3.879 2.259 31.226 1.00 76.94 437 SER A C 1
ATOM 3044 O O . SER A 1 437 ? -5.053 2.135 30.865 1.00 76.94 437 SER A O 1
ATOM 3046 N N . PRO A 1 438 ? -3.518 3.156 32.163 1.00 64.88 438 PRO A N 1
ATOM 3047 C CA . PRO A 1 438 ? -4.435 4.171 32.671 1.00 64.88 438 PRO A CA 1
ATOM 3048 C C . PRO A 1 438 ? -4.769 5.205 31.582 1.00 64.88 438 PRO A C 1
ATOM 3050 O O . PRO A 1 438 ? -3.990 5.409 30.649 1.00 64.88 438 PRO A O 1
ATOM 3053 N N . GLY A 1 439 ? -5.907 5.890 31.730 1.00 64.44 439 GLY A N 1
ATOM 3054 C CA . GLY A 1 439 ? -6.364 6.908 30.774 1.00 64.44 439 GLY A CA 1
ATOM 3055 C C . GLY A 1 439 ? -7.100 6.338 29.558 1.00 64.44 439 GLY A C 1
ATOM 3056 O O . GLY A 1 439 ? -6.906 6.828 28.451 1.00 64.44 439 GLY A O 1
ATOM 3057 N N . GLN A 1 440 ? -7.911 5.297 29.762 1.00 82.19 440 GLN A N 1
ATOM 3058 C CA . GLN A 1 440 ? -8.875 4.828 28.763 1.00 82.19 440 GLN A CA 1
ATOM 3059 C C . GLN A 1 440 ? -10.113 5.747 28.738 1.00 82.19 440 GLN A C 1
ATOM 3061 O O . GLN A 1 440 ? -10.313 6.556 29.644 1.00 82.19 440 GLN A O 1
ATOM 3066 N N . PHE A 1 441 ? -10.939 5.592 27.707 1.00 80.56 441 PHE A N 1
ATOM 3067 C CA . PHE A 1 441 ? -12.110 6.399 27.367 1.00 80.56 441 PHE A CA 1
ATOM 3068 C C . PHE A 1 441 ? -13.031 6.749 28.554 1.00 80.56 441 PHE A C 1
ATOM 3070 O O . PHE A 1 441 ? -13.540 5.903 29.284 1.00 80.56 441 PHE A O 1
ATOM 3077 N N . ASP A 1 442 ? -13.263 8.043 28.737 1.00 77.81 442 ASP A N 1
ATOM 3078 C CA . ASP A 1 442 ? -13.977 8.644 29.864 1.00 77.81 442 ASP A CA 1
ATOM 3079 C C . ASP A 1 442 ? -15.489 8.789 29.631 1.00 77.81 442 ASP A C 1
ATOM 3081 O O . ASP A 1 442 ? -16.255 8.897 30.586 1.00 77.81 442 ASP A O 1
ATOM 3085 N N . GLY A 1 443 ? -15.937 8.736 28.375 1.00 82.25 443 GLY A N 1
ATOM 3086 C CA . GLY A 1 443 ? -17.344 8.836 27.990 1.00 82.25 443 GLY A CA 1
ATOM 3087 C C . GLY A 1 443 ? -18.165 7.551 28.164 1.00 82.25 443 GLY A C 1
ATOM 3088 O O . GLY A 1 443 ? -19.369 7.575 27.906 1.00 82.25 443 GLY A O 1
ATOM 3089 N N . GLY A 1 444 ? -17.554 6.442 28.592 1.00 90.56 444 GLY A N 1
ATOM 3090 C CA . GLY A 1 444 ? -18.256 5.214 28.981 1.00 90.56 444 GLY A CA 1
ATOM 3091 C C . GLY A 1 444 ? -18.518 4.196 27.865 1.00 90.56 444 GLY A C 1
ATOM 3092 O O . GLY A 1 444 ? -18.227 4.421 26.687 1.00 90.56 444 GLY A O 1
ATOM 3093 N N . LEU A 1 445 ? -19.042 3.037 28.274 1.00 94.62 445 LEU A N 1
ATOM 3094 C CA . LEU A 1 445 ? -19.259 1.843 27.454 1.00 94.62 445 LEU A CA 1
ATOM 3095 C C . LEU A 1 445 ? -20.740 1.450 27.466 1.00 94.62 445 LEU A C 1
ATOM 3097 O O . LEU A 1 445 ? -21.287 1.143 28.520 1.00 94.62 445 LEU A O 1
ATOM 3101 N N . VAL A 1 446 ? -21.367 1.370 26.297 1.00 96.19 446 VAL A N 1
ATOM 3102 C CA . VAL A 1 446 ? -22.728 0.843 26.127 1.00 96.19 446 VAL A CA 1
ATOM 3103 C C . VAL A 1 446 ? -22.654 -0.475 25.368 1.00 96.19 446 VAL A C 1
ATOM 3105 O O . VAL A 1 446 ? -22.089 -0.524 24.277 1.00 96.19 446 VAL A O 1
ATOM 3108 N N . LEU A 1 447 ? -23.241 -1.541 25.909 1.00 96.50 447 LEU A N 1
ATOM 3109 C CA . LEU A 1 447 ? -23.538 -2.756 25.149 1.00 96.50 447 LEU A CA 1
ATOM 3110 C C . LEU A 1 447 ? -25.011 -2.692 24.742 1.00 96.50 447 LEU A C 1
ATOM 3112 O O . LEU A 1 447 ? -25.891 -2.629 25.601 1.00 96.50 447 LEU A O 1
ATOM 3116 N N . GLU A 1 448 ? -25.287 -2.692 23.439 1.00 94.25 448 GLU A N 1
ATOM 3117 C CA . GLU A 1 448 ? -26.661 -2.688 22.930 1.00 94.25 448 GLU A CA 1
ATOM 3118 C C . GLU A 1 448 ? -27.294 -4.083 22.918 1.00 94.25 448 GLU A C 1
ATOM 3120 O O . GLU A 1 448 ? -26.602 -5.099 22.797 1.00 94.25 448 GLU A O 1
ATOM 3125 N N . THR A 1 449 ? -28.626 -4.126 23.001 1.00 89.38 449 THR A N 1
ATOM 3126 C CA . THR A 1 449 ? -29.399 -5.365 22.902 1.00 89.38 449 THR A CA 1
ATOM 3127 C C . THR A 1 449 ? -29.150 -6.054 21.567 1.00 89.38 449 THR A C 1
ATOM 3129 O O . THR A 1 449 ? -29.163 -5.416 20.514 1.00 89.38 449 THR A O 1
ATOM 3132 N N . HIS A 1 450 ? -28.973 -7.373 21.599 1.00 86.56 450 HIS A N 1
ATOM 3133 C CA . HIS A 1 450 ? -28.858 -8.181 20.394 1.00 86.56 450 HIS A CA 1
ATOM 3134 C C . HIS A 1 450 ? -29.674 -9.471 20.539 1.00 86.56 450 HIS A C 1
ATOM 3136 O O . HIS A 1 450 ? -29.424 -10.292 21.415 1.00 86.56 450 HIS A O 1
ATOM 3142 N N . TRP A 1 451 ? -30.687 -9.643 19.689 1.00 81.31 451 TRP A N 1
ATOM 3143 C CA . TRP A 1 451 ? -31.729 -10.662 19.884 1.00 81.31 451 TRP A CA 1
ATOM 3144 C C . TRP A 1 451 ? -31.363 -12.068 19.381 1.00 81.31 451 TRP A C 1
ATOM 3146 O O . TRP A 1 451 ? -32.067 -13.022 19.697 1.00 81.31 451 TRP A O 1
ATOM 3156 N N . SER A 1 452 ? -30.280 -12.218 18.612 1.00 79.50 452 SER A N 1
ATOM 3157 C CA . SER A 1 452 ? -29.824 -13.509 18.060 1.00 79.50 452 SER A CA 1
ATOM 3158 C C . SER A 1 452 ? -28.522 -14.040 18.675 1.00 79.50 452 SER A C 1
ATOM 3160 O O . SER A 1 452 ? -27.956 -15.003 18.168 1.00 79.50 452 SER A O 1
ATOM 3162 N N . GLY A 1 453 ? -28.035 -13.438 19.765 1.00 79.94 453 GLY A N 1
ATOM 3163 C CA . GLY A 1 453 ? -26.820 -13.874 20.460 1.00 79.94 453 GLY A CA 1
ATOM 3164 C C . GLY A 1 453 ? -26.371 -12.862 21.511 1.00 79.94 453 GLY A C 1
ATOM 3165 O O . GLY A 1 453 ? -26.737 -11.692 21.426 1.00 79.94 453 GLY A O 1
ATOM 3166 N N . GLN A 1 454 ? -25.592 -13.303 22.501 1.00 86.19 454 GLN A N 1
ATOM 3167 C CA . GLN A 1 454 ? -25.237 -12.478 23.658 1.00 86.19 454 GLN A CA 1
ATOM 3168 C C . GLN A 1 454 ? -24.100 -11.501 23.338 1.00 86.19 454 GLN A C 1
ATOM 3170 O O . GLN A 1 454 ? -22.930 -11.882 23.345 1.00 86.19 454 GLN A O 1
ATOM 3175 N N . ASN A 1 455 ? -24.437 -10.225 23.135 1.00 93.12 455 ASN A N 1
ATOM 3176 C CA . ASN A 1 455 ? -23.461 -9.164 22.890 1.00 93.12 455 ASN A CA 1
ATOM 3177 C C . ASN A 1 455 ? -22.469 -9.067 24.065 1.00 93.12 455 ASN A C 1
ATOM 3179 O O . ASN A 1 455 ? -22.839 -8.644 25.164 1.00 93.12 455 ASN A O 1
ATOM 3183 N N . THR A 1 456 ? -21.221 -9.490 23.843 1.00 95.12 456 THR A N 1
ATOM 3184 C CA . THR A 1 456 ? -20.248 -9.711 24.920 1.00 95.12 456 THR A CA 1
ATOM 3185 C C . THR A 1 456 ? -19.044 -8.774 24.822 1.00 95.12 456 THR A C 1
ATOM 3187 O O . THR A 1 456 ? -18.392 -8.664 23.781 1.00 95.12 456 THR A O 1
ATOM 3190 N N . VAL A 1 457 ? -18.688 -8.159 25.954 1.00 95.94 457 VAL A N 1
ATOM 3191 C CA . VAL A 1 457 ? -17.375 -7.540 26.182 1.00 95.94 457 VAL A CA 1
ATOM 3192 C C . VAL A 1 457 ? -16.635 -8.322 27.260 1.00 95.94 457 VAL A C 1
ATOM 3194 O O . VAL A 1 457 ? -17.184 -8.602 28.324 1.00 95.94 457 VAL A O 1
ATOM 3197 N N . ARG A 1 458 ? -15.377 -8.674 27.000 1.00 93.69 458 ARG A N 1
ATOM 3198 C CA . ARG A 1 458 ? -14.488 -9.377 27.931 1.00 93.69 458 ARG A CA 1
ATOM 3199 C C . ARG A 1 458 ? -13.291 -8.496 28.268 1.00 93.69 458 ARG A C 1
ATOM 3201 O O . ARG A 1 458 ? -12.628 -7.992 27.369 1.00 93.69 458 ARG A O 1
ATOM 3208 N N . VAL A 1 459 ? -12.992 -8.339 29.552 1.00 90.00 459 VAL A N 1
ATOM 3209 C CA . VAL A 1 459 ? -11.840 -7.563 30.032 1.00 90.00 459 VAL A CA 1
ATOM 3210 C C . VAL A 1 459 ? -10.794 -8.519 30.585 1.00 90.00 459 VAL A C 1
ATOM 3212 O O . VAL A 1 459 ? -11.063 -9.225 31.552 1.00 90.00 459 VAL A O 1
ATOM 3215 N N . GLU A 1 460 ? -9.605 -8.545 29.989 1.00 85.38 460 GLU A N 1
ATOM 3216 C CA . GLU A 1 460 ? -8.532 -9.467 30.409 1.00 85.38 460 GLU A CA 1
ATOM 3217 C C . GLU A 1 460 ? -7.397 -8.788 31.176 1.00 85.38 460 GLU A C 1
ATOM 3219 O O . GLU A 1 460 ? -6.736 -9.423 31.989 1.00 85.38 460 GLU A O 1
ATOM 3224 N N . ALA A 1 461 ? -7.193 -7.497 30.930 1.00 69.62 461 ALA A N 1
ATOM 3225 C CA . ALA A 1 461 ? -6.085 -6.712 31.458 1.00 69.62 461 ALA A CA 1
ATOM 3226 C C . ALA A 1 461 ? -6.404 -6.124 32.844 1.00 69.62 461 ALA A C 1
ATOM 3228 O O . ALA A 1 461 ? -6.013 -6.629 33.902 1.00 69.62 461 ALA A O 1
ATOM 3229 N N . SER A 1 462 ? -7.185 -5.044 32.870 1.00 72.38 462 SER A N 1
ATOM 3230 C CA . SER A 1 462 ? -7.662 -4.439 34.110 1.00 72.38 462 SER A CA 1
ATOM 3231 C C . SER A 1 462 ? -9.021 -3.792 33.943 1.00 72.38 462 SER A C 1
ATOM 3233 O O . SER A 1 462 ? -9.392 -3.443 32.832 1.00 72.38 462 SER A O 1
ATOM 3235 N N . VAL A 1 463 ? -9.742 -3.570 35.047 1.00 67.38 463 VAL A N 1
ATOM 3236 C CA . VAL A 1 463 ? -10.966 -2.746 35.034 1.00 67.38 463 VAL A CA 1
ATOM 3237 C C . VAL A 1 463 ? -10.697 -1.341 34.484 1.00 67.38 463 VAL A C 1
ATOM 3239 O O . VAL A 1 463 ? -11.592 -0.758 33.890 1.00 67.38 463 VAL A O 1
ATOM 3242 N N . ASN A 1 464 ? -9.445 -0.862 34.546 1.00 75.56 464 ASN A N 1
ATOM 3243 C CA . ASN A 1 464 ? -8.976 0.332 33.833 1.00 75.56 464 ASN A CA 1
ATOM 3244 C C . ASN A 1 464 ? -9.357 0.328 32.341 1.00 75.56 464 ASN A C 1
ATOM 3246 O O . ASN A 1 464 ? -9.621 1.393 31.801 1.00 75.56 464 ASN A O 1
ATOM 3250 N N . ALA A 1 465 ? -9.413 -0.845 31.691 1.00 81.62 465 ALA A N 1
ATOM 3251 C CA . ALA A 1 465 ? -9.793 -1.029 30.287 1.00 81.62 465 ALA A CA 1
ATOM 3252 C C . ALA A 1 465 ? -11.240 -0.606 29.969 1.00 81.62 465 ALA A C 1
ATOM 3254 O O . ALA A 1 465 ? -11.566 -0.409 28.803 1.00 81.62 465 ALA A O 1
ATOM 3255 N N . LEU A 1 466 ? -12.100 -0.465 30.985 1.00 85.00 466 LEU A N 1
ATOM 3256 C CA . LEU A 1 466 ? -13.459 0.079 30.860 1.00 85.00 466 LEU A CA 1
ATOM 3257 C C . LEU A 1 466 ? -13.497 1.613 30.928 1.00 85.00 466 LEU A C 1
ATOM 3259 O O . LEU A 1 466 ? -14.560 2.199 30.740 1.00 85.00 466 LEU A O 1
ATOM 3263 N N . GLY A 1 467 ? -12.357 2.250 31.210 1.00 84.31 467 GLY A N 1
ATOM 3264 C CA . GLY A 1 467 ? -12.268 3.686 31.429 1.00 84.31 467 GLY A CA 1
ATOM 3265 C C . GLY A 1 467 ? -12.904 4.146 32.736 1.00 84.31 467 GLY A C 1
ATOM 3266 O O . GLY A 1 467 ? -13.069 3.377 33.683 1.00 84.31 467 GLY A O 1
ATOM 3267 N N . THR A 1 468 ? -13.204 5.442 32.799 1.00 85.31 468 THR A N 1
ATOM 3268 C CA . THR A 1 468 ? -13.807 6.098 33.976 1.00 85.31 468 THR A CA 1
ATOM 3269 C C . THR A 1 468 ? -15.273 6.474 33.775 1.00 85.31 468 THR A C 1
ATOM 3271 O O . THR A 1 468 ? -15.898 6.998 34.695 1.00 85.31 468 THR A O 1
ATOM 3274 N N . GLY A 1 469 ? -15.813 6.250 32.576 1.00 86.56 469 GLY A N 1
ATOM 3275 C CA . GLY A 1 469 ? -17.205 6.545 32.252 1.00 86.56 469 GLY A CA 1
ATOM 3276 C C . GLY A 1 469 ? -18.187 5.472 32.736 1.00 86.56 469 GLY A C 1
ATOM 3277 O O . GLY A 1 469 ? -17.778 4.404 33.197 1.00 86.56 469 GLY A O 1
ATOM 3278 N N . PRO A 1 470 ? -19.501 5.727 32.621 1.00 89.62 470 PRO A N 1
ATOM 3279 C CA . PRO A 1 470 ? -20.520 4.748 32.982 1.00 89.62 470 PRO A CA 1
ATOM 3280 C C . PRO A 1 470 ? -20.464 3.520 32.063 1.00 89.62 470 PRO A C 1
ATOM 3282 O O . PRO A 1 470 ? -20.190 3.635 30.868 1.00 89.62 470 PRO A O 1
ATOM 3285 N N . VAL A 1 471 ? -20.791 2.349 32.612 1.00 92.44 471 VAL A N 1
ATOM 3286 C CA . VAL A 1 471 ? -21.018 1.129 31.829 1.00 92.44 471 VAL A CA 1
ATOM 3287 C C . VAL A 1 471 ? -22.512 0.820 31.819 1.00 92.44 471 VAL A C 1
ATOM 3289 O O . VAL A 1 471 ? -23.121 0.654 32.874 1.00 92.44 471 VAL A O 1
ATOM 3292 N N . THR A 1 472 ? -23.106 0.739 30.631 1.00 94.38 472 THR A N 1
ATOM 3293 C CA . THR A 1 472 ? -24.522 0.420 30.420 1.00 94.38 472 THR A CA 1
ATOM 3294 C C . THR A 1 472 ? -24.650 -0.946 29.758 1.00 94.38 472 THR A C 1
ATOM 3296 O O . THR A 1 472 ? -24.088 -1.189 28.689 1.00 94.38 472 THR A O 1
ATOM 3299 N N . LEU A 1 473 ? -25.403 -1.836 30.404 1.00 94.12 473 LEU A N 1
ATOM 3300 C CA . LEU A 1 473 ? -25.684 -3.192 29.942 1.00 94.12 473 LEU A CA 1
ATOM 3301 C C . LEU A 1 473 ? -27.176 -3.298 29.624 1.00 94.12 473 LEU A C 1
ATOM 3303 O O . LEU A 1 473 ? -28.001 -3.287 30.537 1.00 94.12 473 LEU A O 1
ATOM 3307 N N . ASN A 1 474 ? -27.522 -3.381 28.340 1.00 93.25 474 ASN A N 1
ATOM 3308 C CA . ASN A 1 474 ? -28.903 -3.606 27.915 1.00 93.25 474 ASN A CA 1
ATOM 3309 C C . ASN A 1 474 ? -29.263 -5.108 27.975 1.00 93.25 474 ASN A C 1
ATOM 3311 O O . ASN A 1 474 ? -28.439 -5.955 28.339 1.00 93.25 474 ASN A O 1
ATOM 3315 N N . GLU A 1 475 ? -30.499 -5.463 27.621 1.00 90.44 475 GLU A N 1
ATOM 3316 C CA . GLU A 1 475 ? -30.948 -6.862 27.555 1.00 90.44 475 GLU A CA 1
ATOM 3317 C C . GLU A 1 475 ? -30.047 -7.716 26.643 1.00 90.44 475 GLU A C 1
ATOM 3319 O O . GLU A 1 475 ? -29.521 -7.234 25.644 1.00 90.44 475 GLU A O 1
ATOM 3324 N N . TYR A 1 476 ? -29.878 -9.005 26.955 1.00 87.56 476 TYR A N 1
ATOM 3325 C CA . TYR A 1 476 ? -29.048 -9.941 26.171 1.00 87.56 476 TYR A CA 1
ATOM 3326 C C . TYR A 1 476 ? -27.575 -9.513 25.984 1.00 87.56 476 TYR A C 1
ATOM 3328 O O . TYR A 1 476 ? -26.912 -9.933 25.035 1.00 87.56 476 TYR A O 1
ATOM 3336 N N . THR A 1 477 ? -27.027 -8.724 26.911 1.00 92.19 477 THR A N 1
ATOM 3337 C CA . THR A 1 477 ? -25.602 -8.351 26.934 1.00 92.19 477 THR A CA 1
ATOM 3338 C C . THR A 1 477 ? -24.816 -9.119 28.002 1.00 92.19 477 THR A C 1
ATOM 3340 O O . THR A 1 477 ? -25.391 -9.815 28.845 1.00 92.19 477 THR A O 1
ATOM 3343 N N . LYS A 1 478 ? -23.481 -9.033 27.956 1.00 92.00 478 LYS A N 1
ATOM 3344 C CA . LYS A 1 478 ? -22.581 -9.601 28.969 1.00 92.00 478 LYS A CA 1
ATOM 3345 C C . LYS A 1 478 ? -21.280 -8.823 29.085 1.00 92.00 478 LYS A C 1
ATOM 3347 O O . LYS A 1 478 ? -20.546 -8.674 28.111 1.00 92.00 478 LYS A O 1
ATOM 3352 N N . LEU A 1 479 ? -20.943 -8.443 30.313 1.00 91.75 479 LEU A N 1
ATOM 3353 C CA . LEU A 1 479 ? -19.605 -8.001 30.683 1.00 91.75 479 LEU A CA 1
ATOM 3354 C C . LEU A 1 479 ? -18.887 -9.132 31.433 1.00 91.75 479 LEU A C 1
ATOM 3356 O O . LEU A 1 479 ? -19.279 -9.506 32.535 1.00 91.75 479 LEU A O 1
ATOM 3360 N N . ALA A 1 480 ? -17.842 -9.696 30.831 1.00 89.31 480 ALA A N 1
ATOM 3361 C CA . ALA A 1 480 ? -17.032 -10.755 31.423 1.00 89.31 480 ALA A CA 1
ATOM 3362 C C . ALA A 1 480 ? -15.748 -10.177 32.038 1.00 89.31 480 ALA A C 1
ATOM 3364 O O . ALA A 1 480 ? -14.902 -9.640 31.322 1.00 89.31 480 ALA A O 1
ATOM 3365 N N . LEU A 1 481 ? -15.590 -10.336 33.357 1.00 85.19 481 LEU A N 1
ATOM 3366 C CA . LEU A 1 481 ? -14.454 -9.837 34.150 1.00 85.19 481 LEU A CA 1
ATOM 3367 C C . LEU A 1 481 ? -13.662 -11.001 34.796 1.00 85.19 481 LEU A C 1
ATOM 3369 O O . LEU A 1 481 ? -13.632 -11.119 36.025 1.00 85.19 481 LEU A O 1
ATOM 3373 N N . PRO A 1 482 ? -13.066 -11.916 33.999 1.00 70.44 482 PRO A N 1
ATOM 3374 C CA . PRO A 1 482 ? -12.362 -13.094 34.510 1.00 70.44 482 PRO A CA 1
ATOM 3375 C C . PRO A 1 482 ? -11.260 -12.720 35.513 1.00 70.44 482 PRO A C 1
ATOM 3377 O O . PRO A 1 482 ? -10.406 -11.885 35.232 1.00 70.44 482 PRO A O 1
ATOM 3380 N N . GLY A 1 483 ? -11.281 -13.344 36.695 1.00 60.81 483 GLY A N 1
ATOM 3381 C CA . GLY A 1 483 ? -10.247 -13.190 37.729 1.00 60.81 483 GLY A CA 1
ATOM 3382 C C . GLY A 1 483 ? -10.148 -11.810 38.399 1.00 60.81 483 GLY A C 1
ATOM 3383 O O . GLY A 1 483 ? -9.277 -11.627 39.245 1.00 60.81 483 GLY A O 1
ATOM 3384 N N . LYS A 1 484 ? -11.005 -10.836 38.052 1.00 57.09 484 LYS A N 1
ATOM 3385 C CA . LYS A 1 484 ? -10.953 -9.465 38.604 1.00 57.09 484 LYS A CA 1
ATOM 3386 C C . LYS A 1 484 ? -11.774 -9.269 39.879 1.00 57.09 484 LYS A C 1
ATOM 3388 O O . LYS A 1 484 ? -11.438 -8.394 40.671 1.00 57.09 484 LYS A O 1
ATOM 3393 N N . PHE A 1 485 ? -12.789 -10.098 40.114 1.00 51.84 485 PHE A N 1
ATOM 3394 C CA . PHE A 1 485 ? -13.434 -10.212 41.421 1.00 51.84 485 PHE A CA 1
ATOM 3395 C C . PHE A 1 485 ? -12.699 -11.284 42.228 1.00 51.84 485 PHE A C 1
ATOM 3397 O O . PHE A 1 485 ? -12.865 -12.475 41.985 1.00 51.84 485 PHE A O 1
ATOM 3404 N N . GLY A 1 486 ? -11.844 -10.852 43.160 1.00 47.09 486 GLY A N 1
ATOM 3405 C CA . GLY A 1 486 ? -10.968 -11.714 43.966 1.00 47.09 486 GLY A CA 1
ATOM 3406 C C . GLY A 1 486 ? -11.672 -12.556 45.037 1.00 47.09 486 GLY A C 1
ATOM 3407 O O . GLY A 1 486 ? -11.066 -12.864 46.059 1.00 47.09 486 GLY A O 1
ATOM 3408 N N . SER A 1 487 ? -12.943 -12.905 44.842 1.00 49.53 487 SER A N 1
ATOM 3409 C CA . SER A 1 487 ? -13.659 -13.860 45.681 1.00 49.53 487 SER A CA 1
ATOM 3410 C C . SER A 1 487 ? -13.396 -15.280 45.184 1.00 49.53 487 SER A C 1
ATOM 3412 O O . SER A 1 487 ? -13.942 -15.702 44.162 1.00 49.53 487 SER A O 1
ATOM 3414 N N . THR A 1 488 ? -12.617 -16.052 45.943 1.00 57.84 488 THR A N 1
ATOM 3415 C CA . THR A 1 488 ? -12.783 -17.512 45.946 1.00 57.84 488 THR A CA 1
ATOM 3416 C C . THR A 1 488 ? -14.257 -17.802 46.229 1.00 57.84 488 THR A C 1
ATOM 3418 O O . THR A 1 488 ? -14.814 -17.219 47.160 1.00 57.84 488 THR A O 1
ATOM 3421 N N . ALA A 1 489 ? -14.899 -18.644 45.417 1.00 62.53 489 ALA A N 1
ATOM 3422 C CA . ALA A 1 489 ? -16.312 -18.961 45.597 1.00 62.53 489 ALA A CA 1
ATOM 3423 C C . ALA A 1 489 ? -16.562 -19.549 46.997 1.00 62.53 489 ALA A C 1
ATOM 3425 O O . ALA A 1 489 ? -15.813 -20.412 47.452 1.00 62.53 489 ALA A O 1
ATOM 3426 N N . GLY A 1 490 ? -17.612 -19.073 47.666 1.00 71.75 490 GLY A N 1
ATOM 3427 C CA . GLY A 1 490 ? -17.927 -19.418 49.049 1.00 71.75 490 GLY A CA 1
ATOM 3428 C C . GLY A 1 490 ? -17.662 -18.281 50.041 1.00 71.75 490 GLY A C 1
ATOM 3429 O O . GLY A 1 490 ? -17.452 -17.122 49.679 1.00 71.75 490 GLY A O 1
ATOM 3430 N N . LEU A 1 491 ? -17.716 -18.624 51.326 1.00 78.69 491 LEU A N 1
ATOM 3431 C CA . LEU A 1 491 ? -17.570 -17.717 52.459 1.00 78.69 491 LEU A CA 1
ATOM 3432 C C . LEU A 1 491 ? -16.290 -18.043 53.234 1.00 78.69 491 LEU A C 1
ATOM 3434 O O . LEU A 1 491 ? -16.137 -19.148 53.748 1.00 78.69 491 LEU A O 1
ATOM 3438 N N . ILE A 1 492 ? -15.379 -17.081 53.360 1.00 80.94 492 ILE A N 1
ATOM 3439 C CA . ILE A 1 492 ? -14.174 -17.222 54.183 1.00 80.94 492 ILE A CA 1
ATOM 3440 C C . ILE A 1 492 ? -14.588 -17.162 55.658 1.00 80.94 492 ILE A C 1
ATOM 3442 O O . ILE A 1 492 ? -15.152 -16.162 56.107 1.00 80.94 492 ILE A O 1
ATOM 3446 N N . GLU A 1 493 ? -14.305 -18.229 56.403 1.00 83.75 493 GLU A N 1
ATOM 3447 C CA . GLU A 1 493 ? -14.531 -18.324 57.848 1.00 83.75 493 GLU A CA 1
ATOM 3448 C C . GLU A 1 493 ? -13.451 -17.543 58.610 1.00 83.75 493 GLU A C 1
ATOM 3450 O O . GLU A 1 493 ? -12.271 -17.620 58.270 1.00 83.75 493 GLU A O 1
ATOM 3455 N N . GLY A 1 494 ? -13.829 -16.835 59.670 1.00 85.62 494 GLY A N 1
ATOM 3456 C CA . GLY A 1 494 ? -12.912 -16.246 60.644 1.00 85.62 494 GLY A CA 1
ATOM 3457 C C . GLY A 1 494 ? -13.584 -16.050 62.003 1.00 85.62 494 GLY A C 1
ATOM 3458 O O . GLY A 1 494 ? -14.786 -16.259 62.163 1.00 85.62 494 GLY A O 1
ATOM 3459 N N . ARG A 1 495 ? -12.789 -15.710 63.021 1.00 86.44 495 ARG A N 1
ATOM 3460 C CA . ARG A 1 495 ? -13.183 -15.827 64.433 1.00 86.44 495 ARG A CA 1
ATOM 3461 C C . ARG A 1 495 ? -12.609 -14.673 65.251 1.00 86.44 495 ARG A C 1
ATOM 3463 O O . ARG A 1 495 ? -11.394 -14.498 65.304 1.00 86.44 495 ARG A O 1
ATOM 3470 N N . ILE A 1 496 ? -13.486 -13.901 65.883 1.00 88.69 496 ILE A N 1
ATOM 3471 C CA . ILE A 1 496 ? -13.172 -12.724 66.700 1.00 88.69 496 ILE A CA 1
ATOM 3472 C C . ILE A 1 496 ? -13.381 -13.095 68.173 1.00 88.69 496 ILE A C 1
ATOM 3474 O O . ILE A 1 496 ? -14.427 -13.628 68.542 1.00 88.69 496 ILE A O 1
ATOM 3478 N N . ALA A 1 497 ? -12.399 -12.806 69.028 1.00 88.50 497 ALA A N 1
ATOM 3479 C CA . ALA A 1 497 ? -12.419 -13.142 70.457 1.00 88.50 497 ALA A CA 1
ATOM 3480 C C . ALA A 1 497 ? -13.233 -12.136 71.305 1.00 88.50 497 ALA A C 1
ATOM 3482 O O . ALA A 1 497 ? -12.752 -11.613 72.310 1.00 88.50 497 ALA A O 1
ATOM 3483 N N . ALA A 1 498 ? -14.455 -11.834 70.866 1.00 86.62 498 ALA A N 1
ATOM 3484 C CA . ALA A 1 498 ? -15.411 -10.971 71.552 1.00 86.62 498 ALA A CA 1
ATOM 3485 C C . ALA A 1 498 ? -16.847 -11.431 71.258 1.00 86.62 498 ALA A C 1
ATOM 3487 O O . ALA A 1 498 ? -17.128 -11.923 70.166 1.00 86.62 498 ALA A O 1
ATOM 3488 N N . PHE A 1 499 ? -17.762 -11.249 72.210 1.00 85.56 499 PHE A N 1
ATOM 3489 C CA . PHE A 1 499 ? -19.194 -11.498 72.029 1.00 85.56 499 PHE A CA 1
ATOM 3490 C C . PHE A 1 499 ? -19.863 -10.340 71.275 1.00 85.56 499 PHE A C 1
ATOM 3492 O O . PHE A 1 499 ? -19.695 -9.183 71.661 1.00 85.56 499 PHE A O 1
ATOM 3499 N N . ASN A 1 500 ? -20.657 -10.659 70.247 1.00 83.62 500 ASN A N 1
ATOM 3500 C CA . ASN A 1 500 ? -21.442 -9.703 69.458 1.00 83.62 500 ASN A CA 1
ATOM 3501 C C . ASN A 1 500 ? -20.629 -8.528 68.872 1.00 83.62 500 ASN A C 1
ATOM 3503 O O . ASN A 1 500 ? -21.103 -7.389 68.833 1.00 83.62 500 ASN A O 1
ATOM 3507 N N . ASP A 1 501 ? -19.414 -8.795 68.380 1.00 85.00 501 ASP A N 1
ATOM 3508 C CA . ASP A 1 501 ? -18.639 -7.794 67.640 1.00 85.00 501 ASP A CA 1
A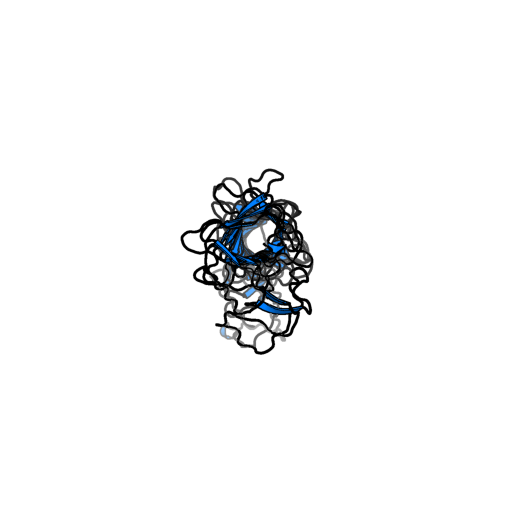TOM 3509 C C . ASP A 1 501 ? -19.068 -7.760 66.168 1.00 85.00 501 ASP A C 1
ATOM 3511 O O . ASP A 1 501 ? -18.572 -8.493 65.314 1.00 85.00 501 ASP A O 1
ATOM 3515 N N . TRP A 1 502 ? -20.010 -6.866 65.878 1.00 83.19 502 TRP A N 1
ATOM 3516 C CA . TRP A 1 502 ? -20.536 -6.620 64.533 1.00 83.19 502 TRP A CA 1
ATOM 3517 C C . TRP A 1 502 ? -19.701 -5.626 63.711 1.00 83.19 502 TRP A C 1
ATOM 3519 O O . TRP A 1 502 ? -20.157 -5.196 62.642 1.00 83.19 502 TRP A O 1
ATOM 3529 N N . THR A 1 503 ? -18.546 -5.193 64.231 1.00 83.75 503 THR A N 1
ATOM 3530 C CA . THR A 1 503 ? -17.797 -4.025 63.737 1.00 83.75 503 THR A CA 1
ATOM 3531 C C . THR A 1 503 ? -16.368 -4.334 63.313 1.00 83.75 503 THR A C 1
ATOM 3533 O O . THR A 1 503 ? -15.896 -3.750 62.337 1.00 83.75 503 THR A O 1
ATOM 3536 N N . THR A 1 504 ? -15.688 -5.257 63.991 1.00 85.38 504 THR A N 1
ATOM 3537 C CA . THR A 1 504 ? -14.352 -5.706 63.597 1.00 85.38 504 THR A CA 1
ATOM 3538 C C . THR A 1 504 ? -14.429 -6.479 62.270 1.00 85.38 504 THR A C 1
ATOM 3540 O O . THR A 1 504 ? -15.223 -7.417 62.155 1.00 85.38 504 THR A O 1
ATOM 3543 N N . PRO A 1 505 ? -13.629 -6.117 61.245 1.00 84.88 505 PRO A N 1
ATOM 3544 C CA . PRO A 1 505 ? -13.590 -6.843 59.978 1.00 84.88 505 PRO A CA 1
ATOM 3545 C C . PRO A 1 505 ? -13.218 -8.316 60.165 1.00 84.88 505 PRO A C 1
ATOM 3547 O O . PRO A 1 505 ? -12.432 -8.652 61.050 1.00 84.88 505 PRO A O 1
ATOM 3550 N N . ASN A 1 506 ? -13.737 -9.189 59.297 1.00 85.56 506 ASN A N 1
ATOM 3551 C CA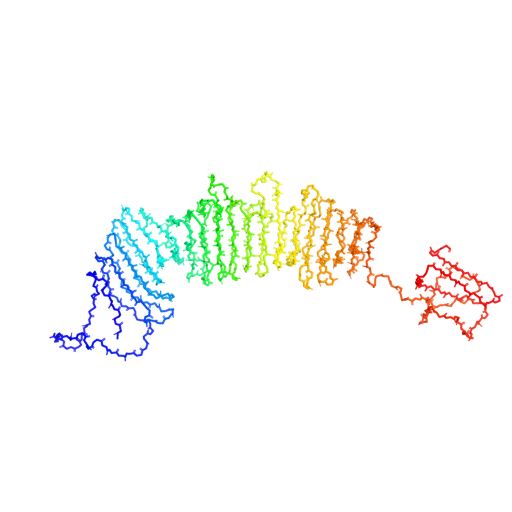 . ASN A 1 506 ? -13.422 -10.615 59.343 1.00 85.56 506 ASN A CA 1
ATOM 3552 C C . ASN A 1 506 ? -11.896 -10.830 59.223 1.00 85.56 506 ASN A C 1
ATOM 3554 O O . ASN A 1 506 ? -11.335 -10.482 58.181 1.00 85.56 506 ASN A O 1
ATOM 3558 N N . PRO A 1 507 ? -11.215 -11.411 60.233 1.00 84.38 507 PRO A N 1
ATOM 3559 C CA . PRO A 1 507 ? -9.775 -11.661 60.157 1.00 84.38 507 PRO A CA 1
ATOM 3560 C C . PRO A 1 507 ? -9.413 -12.746 59.129 1.00 84.38 507 PRO A C 1
ATOM 3562 O O . PRO A 1 507 ? -8.255 -12.842 58.725 1.00 84.38 507 PRO A O 1
ATOM 3565 N N . GLY A 1 508 ? -10.397 -13.546 58.700 1.00 82.06 508 GLY A N 1
ATOM 3566 C CA . GLY A 1 508 ? -10.227 -14.642 57.756 1.00 82.06 508 GLY A CA 1
ATOM 3567 C C . GLY A 1 508 ? -9.482 -15.850 58.330 1.00 82.06 508 GLY A C 1
ATOM 3568 O O . GLY A 1 508 ? -8.922 -15.833 59.428 1.00 82.06 508 GLY A O 1
ATOM 3569 N N . SER A 1 509 ? -9.484 -16.933 57.561 1.00 78.25 509 SER A N 1
ATOM 3570 C CA . SER A 1 509 ? -8.738 -18.159 57.836 1.00 78.25 509 SER A CA 1
ATOM 3571 C C . SER A 1 509 ? -8.450 -18.889 56.523 1.00 78.25 509 SER A C 1
ATOM 3573 O O . SER A 1 509 ? -8.865 -18.459 55.447 1.00 78.25 509 SER A O 1
ATOM 3575 N N . THR A 1 510 ? -7.758 -20.025 56.594 1.00 77.12 510 THR A N 1
ATOM 3576 C CA . THR A 1 510 ? -7.558 -20.917 55.441 1.00 77.12 510 THR A CA 1
ATOM 3577 C C . THR A 1 510 ? -8.812 -21.711 55.055 1.00 77.12 510 THR A C 1
ATOM 3579 O O . THR A 1 510 ? -8.774 -22.455 54.076 1.00 77.12 510 THR A O 1
ATOM 3582 N N . ARG A 1 511 ? -9.915 -21.589 55.807 1.00 70.56 511 ARG A N 1
ATOM 3583 C CA . ARG A 1 511 ? -11.152 -22.342 55.591 1.00 70.56 511 ARG A CA 1
ATOM 3584 C C . ARG A 1 511 ? -12.179 -21.496 54.839 1.00 70.56 511 ARG A C 1
ATOM 3586 O O . ARG A 1 511 ? -12.649 -20.471 55.329 1.00 70.56 511 ARG A O 1
ATOM 3593 N N . VAL A 1 512 ? -12.543 -21.969 53.651 1.00 71.00 512 VAL A N 1
ATOM 3594 C CA . VAL A 1 512 ? -13.628 -21.423 52.829 1.00 71.00 512 VAL A CA 1
ATOM 3595 C C . VAL A 1 512 ? -14.803 -22.395 52.893 1.00 71.00 512 VAL A C 1
ATOM 3597 O O . VAL A 1 512 ? -14.637 -23.588 52.646 1.00 71.00 512 VAL A O 1
ATOM 3600 N N . LEU A 1 513 ? -15.981 -21.898 53.263 1.00 69.00 513 LEU A N 1
ATOM 3601 C CA . LEU A 1 513 ? -17.236 -22.634 53.180 1.00 69.00 513 LEU A CA 1
ATOM 3602 C C . LEU A 1 513 ? -17.847 -22.434 51.794 1.00 69.00 513 LEU A C 1
ATOM 3604 O O . LEU A 1 513 ? -18.332 -21.353 51.470 1.00 69.00 513 LEU A O 1
ATOM 3608 N N . GLU A 1 514 ? -17.862 -23.489 50.991 1.00 65.25 514 GLU A N 1
ATOM 3609 C CA . GLU A 1 514 ? -18.715 -23.562 49.802 1.00 65.25 514 GLU A CA 1
ATOM 3610 C C . GLU A 1 514 ? -20.190 -23.779 50.217 1.00 65.25 514 GLU A C 1
ATOM 3612 O O . GLU A 1 514 ? -20.520 -23.793 51.407 1.00 65.25 514 GLU A O 1
ATOM 3617 N N . ALA A 1 515 ? -21.098 -23.967 49.254 1.00 56.47 515 ALA A N 1
ATOM 3618 C CA . ALA A 1 515 ? -22.510 -24.265 49.512 1.00 56.47 515 ALA A CA 1
ATOM 3619 C C . ALA A 1 515 ? -22.703 -25.689 50.086 1.00 56.47 515 ALA A C 1
ATOM 3621 O O . ALA A 1 515 ? -23.185 -26.602 49.416 1.00 56.47 515 ALA A O 1
ATOM 3622 N N . VAL A 1 516 ? -22.300 -25.893 51.344 1.00 54.00 516 VAL A N 1
ATOM 3623 C CA . VAL A 1 516 ? -22.355 -27.181 52.047 1.00 54.00 516 VAL A CA 1
ATOM 3624 C C . VAL A 1 516 ? -23.538 -27.211 53.014 1.00 54.00 516 VAL A C 1
ATOM 3626 O O . VAL A 1 516 ? -23.769 -26.282 53.788 1.00 54.00 516 VAL A O 1
ATOM 3629 N N . LYS A 1 517 ? -24.285 -28.319 52.997 1.00 42.28 517 LYS A N 1
ATOM 3630 C CA . LYS A 1 517 ? -25.496 -28.532 53.798 1.00 42.28 517 LYS A CA 1
ATOM 3631 C C . LYS A 1 517 ? -25.183 -28.736 55.292 1.00 42.28 517 LYS A C 1
ATOM 3633 O O . LYS A 1 517 ? -25.225 -29.857 55.788 1.00 42.28 517 LYS A O 1
ATOM 3638 N N . GLY A 1 518 ? -24.927 -27.633 55.995 1.00 50.31 518 GLY A N 1
ATOM 3639 C CA . GLY A 1 518 ? -24.742 -27.571 57.448 1.00 50.31 518 GLY A CA 1
ATOM 3640 C C . GLY A 1 518 ? -23.298 -27.810 57.897 1.00 50.31 518 GLY A C 1
ATOM 3641 O O . GLY A 1 518 ? -22.746 -28.894 57.727 1.00 50.31 518 GLY A O 1
ATOM 3642 N N . ASN A 1 519 ? -22.692 -26.801 58.527 1.00 49.78 519 ASN A N 1
ATOM 3643 C CA . ASN A 1 519 ? -21.396 -26.934 59.190 1.00 49.78 519 ASN A CA 1
ATOM 3644 C C . ASN A 1 519 ? -21.584 -27.627 60.554 1.00 49.78 519 ASN A C 1
ATOM 3646 O O . ASN A 1 519 ? -22.227 -27.072 61.441 1.00 49.78 519 ASN A O 1
ATOM 3650 N N . THR A 1 520 ? -21.032 -28.829 60.732 1.00 54.78 520 THR A N 1
ATOM 3651 C CA . THR A 1 520 ? -21.172 -29.628 61.966 1.00 54.78 520 THR A CA 1
ATOM 3652 C C . THR A 1 520 ? -19.941 -29.565 62.879 1.00 54.78 520 THR A C 1
ATOM 3654 O O . THR A 1 520 ? -19.714 -30.490 63.661 1.00 54.78 520 THR A O 1
ATOM 3657 N N . THR A 1 521 ? -19.088 -28.537 62.777 1.00 53.50 521 THR A N 1
ATOM 3658 C CA . THR A 1 521 ? -17.868 -28.475 63.600 1.00 53.50 521 THR A CA 1
ATOM 3659 C C . THR A 1 521 ? -18.159 -28.231 65.079 1.00 53.50 521 THR A C 1
ATOM 3661 O O . THR A 1 521 ? -18.627 -27.166 65.478 1.00 53.50 521 THR A O 1
ATOM 3664 N N . SER A 1 522 ? -17.782 -29.203 65.908 1.00 57.31 522 SER A N 1
ATOM 3665 C CA . SER A 1 522 ? -17.642 -29.055 67.355 1.00 57.31 522 SER A CA 1
ATOM 3666 C C . SER A 1 522 ? -16.413 -28.195 67.678 1.00 57.31 522 SER A C 1
ATOM 3668 O O . SER A 1 522 ? -15.284 -28.679 67.597 1.00 57.31 522 SER A O 1
ATOM 3670 N N . GLY A 1 523 ? -16.620 -26.926 68.029 1.00 62.56 523 GLY A N 1
ATOM 3671 C CA . GLY A 1 523 ? -15.518 -26.010 68.360 1.00 62.56 523 GLY A CA 1
ATOM 3672 C C . GLY A 1 523 ? -15.938 -24.630 68.873 1.00 62.56 523 GLY A C 1
ATOM 3673 O O . GLY A 1 523 ? -15.122 -23.714 68.858 1.00 62.56 523 GLY A O 1
ATOM 3674 N N . TRP A 1 524 ? -17.196 -24.475 69.293 1.00 68.06 524 TRP A N 1
ATOM 3675 C CA . TRP A 1 524 ? -17.745 -23.221 69.810 1.00 68.06 524 TRP A CA 1
ATOM 3676 C C . TRP A 1 524 ? -17.070 -22.869 71.142 1.00 68.06 524 TRP A C 1
ATOM 3678 O O . TRP A 1 524 ? -17.149 -23.644 72.096 1.00 68.06 524 TRP A O 1
ATOM 3688 N N . GLY A 1 525 ? -16.371 -21.734 71.190 1.00 69.06 525 GLY A N 1
ATOM 3689 C CA . GLY A 1 525 ? -15.795 -21.186 72.415 1.00 69.06 525 GLY A CA 1
ATOM 3690 C C . GLY A 1 525 ? -16.708 -20.145 73.063 1.00 69.06 525 GLY A C 1
ATOM 3691 O O . GLY A 1 525 ? -17.580 -19.567 72.417 1.00 69.06 525 GLY A O 1
ATOM 3692 N N . ASN A 1 526 ? -16.497 -19.892 74.354 1.00 75.19 526 ASN A N 1
ATOM 3693 C CA . ASN A 1 526 ? -17.260 -18.889 75.095 1.00 75.19 526 ASN A CA 1
ATOM 3694 C C . ASN A 1 526 ? -16.819 -17.469 74.699 1.00 75.19 526 ASN A C 1
ATOM 3696 O O . ASN A 1 526 ? -15.622 -17.188 74.697 1.00 75.19 526 ASN A O 1
ATOM 3700 N N . ASN A 1 527 ? -17.779 -16.555 74.506 1.00 83.94 527 ASN A N 1
ATOM 3701 C CA . ASN A 1 527 ? -17.540 -15.123 74.258 1.00 83.94 527 ASN A CA 1
ATOM 3702 C C . ASN A 1 527 ? -16.769 -14.839 72.945 1.00 83.94 527 ASN A C 1
ATOM 3704 O O . ASN A 1 527 ? -15.776 -14.110 72.923 1.00 83.94 527 ASN A O 1
ATOM 3708 N N . GLU A 1 528 ? -17.244 -15.417 71.840 1.00 84.38 528 GLU A N 1
ATOM 3709 C CA . GLU A 1 528 ? -16.635 -15.321 70.508 1.00 84.38 528 GLU A CA 1
ATOM 3710 C C . GLU A 1 528 ? -17.673 -14.967 69.436 1.00 84.38 528 GLU A C 1
ATOM 3712 O O . GLU A 1 528 ? -18.837 -15.346 69.542 1.00 84.38 528 GLU A O 1
ATOM 3717 N N . THR A 1 529 ? -17.238 -14.295 68.368 1.00 85.12 529 THR A N 1
ATOM 3718 C CA . THR A 1 529 ? -18.049 -14.011 67.177 1.00 85.12 529 THR A CA 1
ATOM 3719 C C . THR A 1 529 ? -17.416 -14.710 65.976 1.00 85.12 529 T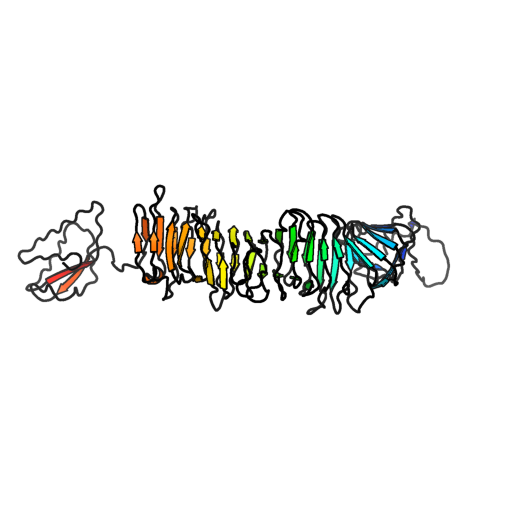HR A C 1
ATOM 3721 O O . THR A 1 529 ? -16.254 -14.466 65.645 1.00 85.12 529 THR A O 1
ATOM 3724 N N . TRP A 1 530 ? -18.173 -15.588 65.318 1.00 82.00 530 TRP A N 1
ATOM 3725 C CA . TRP A 1 530 ? -17.756 -16.264 64.087 1.00 82.00 530 TRP A CA 1
ATOM 3726 C C . TRP A 1 530 ? -18.290 -15.489 62.884 1.00 82.00 530 TRP A C 1
ATOM 3728 O O . TRP A 1 530 ? -19.487 -15.217 62.802 1.00 82.00 530 TRP A O 1
ATOM 3738 N N . VAL A 1 531 ? -17.401 -15.115 61.966 1.00 82.38 531 VAL A N 1
ATOM 3739 C CA . VAL A 1 531 ? -17.712 -14.240 60.832 1.00 82.38 531 VAL A CA 1
ATOM 3740 C C . VAL A 1 531 ? -17.413 -14.961 59.526 1.00 82.38 531 VAL A C 1
ATOM 3742 O O . VAL A 1 531 ? -16.367 -15.587 59.361 1.00 82.38 531 VAL A O 1
ATOM 3745 N N . TYR A 1 532 ? -18.344 -14.849 58.585 1.00 81.81 532 TYR A N 1
ATOM 3746 C CA . TYR A 1 532 ? -18.279 -15.483 57.277 1.00 81.81 532 TYR A CA 1
ATOM 3747 C C . TYR A 1 532 ? -18.442 -14.401 56.209 1.00 81.81 532 TYR A C 1
ATOM 3749 O O . TYR A 1 532 ? -19.487 -13.760 56.137 1.00 81.81 532 TYR A O 1
ATOM 3757 N N . THR A 1 533 ? -17.410 -14.165 55.395 1.00 80.19 533 THR A N 1
ATOM 3758 C CA . THR A 1 533 ? -17.437 -13.133 54.339 1.00 80.19 533 THR A CA 1
ATOM 3759 C C . THR A 1 533 ? -16.954 -13.693 53.016 1.00 80.19 533 THR A C 1
ATOM 3761 O O . THR A 1 533 ? -15.897 -14.316 52.957 1.00 80.19 533 THR A O 1
ATOM 3764 N N . GLY A 1 534 ? -17.684 -13.425 51.943 1.00 78.50 534 GLY A N 1
ATOM 3765 C CA . GLY A 1 534 ? -17.322 -13.858 50.600 1.00 78.50 534 GLY A CA 1
ATOM 3766 C C . GLY A 1 534 ? -18.485 -13.664 49.640 1.00 78.50 534 GLY A C 1
ATOM 3767 O O . GLY A 1 534 ? -19.376 -12.859 49.904 1.00 78.50 534 GLY A O 1
ATOM 3768 N N . GLN A 1 535 ? -18.473 -14.410 48.541 1.00 72.50 535 GLN A N 1
ATOM 3769 C CA . GLN A 1 535 ? -19.548 -14.413 47.555 1.00 72.50 535 GLN A CA 1
ATOM 3770 C C . GLN A 1 535 ? -19.945 -15.852 47.253 1.00 72.50 535 GLN A C 1
ATOM 3772 O O . GLN A 1 535 ? -19.101 -16.707 46.983 1.00 72.50 535 GLN A O 1
ATOM 3777 N N . PHE A 1 536 ? -21.244 -16.107 47.260 1.00 69.00 536 PHE A N 1
ATOM 3778 C CA . PHE A 1 536 ? -21.836 -17.340 46.768 1.00 69.00 536 PHE A CA 1
ATOM 3779 C C . PHE A 1 536 ? -22.881 -16.969 45.717 1.00 69.00 536 PHE A C 1
ATOM 3781 O O . PHE A 1 536 ? -23.486 -15.899 45.773 1.00 69.00 536 PHE A O 1
ATOM 3788 N N . TYR A 1 537 ? -23.056 -17.848 44.740 1.00 68.81 537 TYR A N 1
ATOM 3789 C CA . TYR A 1 537 ? -24.060 -17.711 43.698 1.00 68.81 537 TYR A CA 1
ATOM 3790 C C . TYR A 1 537 ? -25.088 -18.818 43.888 1.00 68.81 537 TYR A C 1
ATOM 3792 O O . TYR A 1 537 ? -24.709 -19.970 44.105 1.00 68.81 537 TYR A O 1
ATOM 3800 N N . ASP A 1 538 ? -26.360 -18.459 43.786 1.00 64.50 538 ASP A N 1
ATOM 3801 C CA . ASP A 1 538 ? -27.449 -19.413 43.656 1.00 64.50 538 ASP A CA 1
ATOM 3802 C C . ASP A 1 538 ? -28.118 -19.253 42.278 1.00 64.50 538 ASP A C 1
ATOM 3804 O O . ASP A 1 538 ? -28.175 -18.152 41.725 1.00 64.50 538 ASP A O 1
ATOM 3808 N N . ALA A 1 539 ? -28.563 -20.374 41.709 1.00 58.84 539 ALA A N 1
ATOM 3809 C CA . ALA A 1 539 ? -29.048 -20.456 40.336 1.00 58.84 539 ALA A CA 1
ATOM 3810 C C . ALA A 1 539 ? -30.562 -20.229 40.185 1.00 58.84 539 ALA A C 1
ATOM 3812 O O . ALA A 1 539 ? -31.002 -19.953 39.067 1.00 58.84 539 ALA A O 1
ATOM 3813 N N . ASP A 1 540 ? -31.355 -20.350 41.257 1.00 73.25 540 ASP A N 1
ATOM 3814 C CA . ASP A 1 540 ? -32.797 -20.059 41.241 1.00 73.25 540 ASP A CA 1
ATOM 3815 C C . ASP A 1 540 ? -33.144 -18.673 41.819 1.00 73.25 540 ASP A C 1
ATOM 3817 O O . ASP A 1 540 ? -34.236 -18.152 41.579 1.00 73.25 540 ASP A O 1
ATOM 3821 N N . GLY A 1 541 ? -32.169 -18.025 42.462 1.00 69.81 541 GLY A N 1
ATOM 3822 C CA . GLY A 1 541 ? -32.251 -16.666 42.986 1.00 69.81 541 GLY A CA 1
ATOM 3823 C C . GLY A 1 541 ? -32.703 -16.599 44.443 1.00 69.81 541 GLY A C 1
ATOM 3824 O O . GLY A 1 541 ? -32.863 -15.492 44.965 1.00 69.81 541 GLY A O 1
ATOM 3825 N N . PHE A 1 542 ? -32.895 -17.739 45.116 1.00 71.69 542 PHE A N 1
ATOM 3826 C CA . PHE A 1 542 ? -33.343 -17.791 46.503 1.00 71.69 542 PHE A CA 1
ATOM 3827 C C . PHE A 1 542 ? -32.230 -18.242 47.451 1.00 71.69 542 PHE A C 1
ATOM 3829 O O . PHE A 1 542 ? -31.662 -19.325 47.361 1.00 71.69 542 PHE A O 1
ATOM 3836 N N . VAL A 1 543 ? -31.961 -17.407 48.454 1.00 68.81 543 VAL A N 1
ATOM 3837 C CA . VAL A 1 543 ? -30.939 -17.664 49.472 1.00 68.81 543 VAL A CA 1
ATOM 3838 C C . VAL A 1 543 ? -31.609 -17.863 50.823 1.00 68.81 543 VAL A C 1
ATOM 3840 O O . VAL A 1 543 ? -32.367 -17.010 51.279 1.00 68.81 543 VAL A O 1
ATOM 3843 N N . THR A 1 544 ? -31.301 -18.974 51.494 1.00 70.69 544 THR A N 1
ATOM 3844 C CA . THR A 1 544 ? -31.767 -19.247 52.861 1.00 70.69 544 THR A CA 1
ATOM 3845 C C . THR A 1 544 ? -30.584 -19.381 53.811 1.00 70.69 544 THR A C 1
ATOM 3847 O O . THR A 1 544 ? -29.731 -20.248 53.628 1.00 70.69 544 THR A O 1
ATOM 3850 N N . PHE A 1 545 ? -30.566 -18.570 54.868 1.00 69.88 545 PHE A N 1
ATOM 3851 C CA . PHE A 1 545 ? -29.610 -18.695 55.967 1.00 69.88 545 PHE A CA 1
ATOM 3852 C C . PHE A 1 545 ? -30.248 -19.470 57.122 1.00 69.88 545 PHE A C 1
ATOM 3854 O O . PHE A 1 545 ? -31.292 -19.077 57.638 1.00 69.88 545 PHE A O 1
ATOM 3861 N N . GLY A 1 546 ? -29.617 -20.569 57.537 1.00 67.19 546 GLY A N 1
ATOM 3862 C CA . GLY A 1 546 ? -30.019 -21.345 58.710 1.00 67.19 546 GLY A CA 1
ATOM 3863 C C . GLY A 1 546 ? -28.992 -21.205 59.827 1.00 67.19 546 GLY A C 1
ATOM 3864 O O . GLY A 1 546 ? -27.853 -21.639 59.665 1.00 67.19 546 GLY A O 1
ATOM 3865 N N . ALA A 1 547 ? -29.396 -20.635 60.962 1.00 69.06 547 ALA A N 1
ATOM 3866 C CA . ALA A 1 547 ? -28.600 -20.620 62.186 1.00 69.06 547 ALA A CA 1
ATOM 3867 C C . ALA A 1 547 ? -29.110 -21.697 63.158 1.00 69.06 547 ALA A C 1
ATOM 3869 O O . ALA A 1 547 ? -30.315 -21.891 63.302 1.00 69.06 547 ALA A O 1
ATOM 3870 N N . SER A 1 548 ? -28.187 -22.388 63.828 1.00 69.88 548 SER A N 1
ATOM 3871 C CA . SER A 1 548 ? -28.478 -23.381 64.871 1.00 69.88 548 SER A CA 1
ATOM 3872 C C . SER A 1 548 ? -27.576 -23.113 66.075 1.00 69.88 548 SER A C 1
ATOM 3874 O O . SER A 1 548 ? -26.673 -23.894 66.374 1.00 69.88 548 SER A O 1
ATOM 3876 N N . ILE A 1 549 ? -27.795 -21.962 66.710 1.00 71.38 549 ILE A N 1
ATOM 3877 C CA . ILE A 1 549 ? -27.044 -21.458 67.865 1.00 71.38 549 ILE A CA 1
ATOM 3878 C C . ILE A 1 549 ? -28.019 -21.009 68.960 1.00 71.38 549 ILE A C 1
ATOM 3880 O O . ILE A 1 549 ? -29.163 -20.684 68.652 1.00 71.38 549 ILE A O 1
ATOM 3884 N N . ASP A 1 550 ? -27.554 -20.988 70.208 1.00 71.50 550 ASP A N 1
ATOM 3885 C CA . ASP A 1 550 ? -28.325 -20.540 71.387 1.00 71.50 550 ASP A CA 1
ATOM 3886 C C . ASP A 1 550 ? -28.159 -19.021 71.655 1.00 71.50 550 ASP A C 1
ATOM 3888 O O . ASP A 1 550 ? -28.882 -18.426 72.449 1.00 71.50 550 ASP A O 1
ATOM 3892 N N . ASP A 1 551 ? -27.206 -18.382 70.960 1.00 78.75 551 ASP A N 1
ATOM 3893 C CA . ASP A 1 551 ? -26.837 -16.967 71.094 1.00 78.75 551 ASP A CA 1
ATOM 3894 C C . ASP A 1 551 ? -27.420 -16.088 69.955 1.00 78.75 551 ASP A C 1
ATOM 3896 O O . ASP A 1 551 ? -28.517 -16.311 69.445 1.00 78.75 551 ASP A O 1
ATOM 3900 N N . SER A 1 552 ? -26.699 -15.036 69.547 1.00 81.38 552 SER A N 1
ATOM 3901 C CA . SER A 1 552 ? -27.118 -14.073 68.519 1.00 81.38 552 SER A CA 1
ATOM 3902 C C . SER A 1 552 ? -26.566 -14.417 67.132 1.00 81.38 552 SER A C 1
ATOM 3904 O O . SER A 1 552 ? -25.364 -14.618 66.968 1.00 81.38 552 SER A O 1
ATOM 3906 N N . ALA A 1 553 ? -27.427 -14.397 66.113 1.00 82.56 553 ALA A N 1
ATOM 3907 C CA . ALA A 1 553 ? -27.038 -14.470 64.704 1.00 82.56 553 ALA A CA 1
ATOM 3908 C C . ALA A 1 553 ? -27.318 -13.136 63.999 1.00 82.56 553 ALA A C 1
ATOM 3910 O O . ALA A 1 553 ? -28.297 -12.457 64.305 1.00 82.56 553 ALA A O 1
ATOM 3911 N N . GLY A 1 554 ? -26.486 -12.791 63.019 1.00 80.62 554 GLY A N 1
ATOM 3912 C CA . GLY A 1 554 ? -26.675 -11.623 62.166 1.00 80.62 554 GLY A CA 1
ATOM 3913 C C . GLY A 1 554 ? -26.157 -11.902 60.762 1.00 80.62 554 GLY A C 1
ATOM 3914 O O . GLY A 1 554 ? -25.141 -12.574 60.590 1.00 80.62 554 GLY A O 1
ATOM 3915 N N . VAL A 1 555 ? -26.866 -11.388 59.762 1.00 81.19 555 VAL A N 1
ATOM 3916 C CA . VAL A 1 555 ? -26.486 -11.445 58.348 1.00 81.19 555 VAL A CA 1
ATOM 3917 C C . VAL A 1 555 ? -26.483 -10.012 57.843 1.00 81.19 555 VAL A C 1
ATOM 3919 O O . VAL A 1 555 ? -27.438 -9.285 58.101 1.00 81.19 555 VAL A O 1
ATOM 3922 N N . LYS A 1 556 ? -25.416 -9.621 57.143 1.00 76.62 556 LYS A N 1
ATOM 3923 C CA . LYS A 1 556 ? -25.348 -8.362 56.398 1.00 76.62 556 LYS A CA 1
ATOM 3924 C C . LYS A 1 556 ? -25.230 -8.686 54.920 1.00 76.62 556 LYS A C 1
ATOM 3926 O O . LYS A 1 556 ? -24.406 -9.528 54.558 1.00 76.62 556 LYS A O 1
ATOM 3931 N N . VAL A 1 557 ? -26.019 -8.025 54.083 1.00 72.56 557 VAL A N 1
ATOM 3932 C CA . VAL A 1 557 ? -25.964 -8.177 52.620 1.00 72.56 557 VAL A CA 1
ATOM 3933 C C . VAL A 1 557 ? -25.623 -6.816 52.034 1.00 72.56 557 VAL A C 1
ATOM 3935 O O . VAL A 1 557 ? -26.241 -5.818 52.387 1.00 72.56 557 VAL A O 1
ATOM 3938 N N . ASP A 1 558 ? -24.571 -6.758 51.217 1.00 66.81 558 ASP A N 1
ATOM 3939 C CA . ASP A 1 558 ? -24.048 -5.524 50.611 1.00 66.81 558 ASP A CA 1
ATOM 3940 C C . ASP A 1 558 ? -23.781 -4.371 51.607 1.00 66.81 558 ASP A C 1
ATOM 3942 O O . ASP A 1 558 ? -23.804 -3.191 51.262 1.00 66.81 558 ASP A O 1
ATOM 3946 N N . GLY A 1 559 ? -23.468 -4.726 52.860 1.00 59.03 559 GLY A N 1
ATOM 3947 C CA . GLY A 1 559 ? -23.146 -3.789 53.941 1.00 59.03 559 GLY A CA 1
ATOM 3948 C C . GLY A 1 559 ? -24.341 -3.281 54.755 1.00 59.03 559 GLY A C 1
ATOM 3949 O O . GLY A 1 559 ? -24.124 -2.473 55.661 1.00 59.03 559 GLY A O 1
ATOM 3950 N N . VAL A 1 560 ? -25.555 -3.763 54.467 1.00 51.00 560 VAL A N 1
ATOM 3951 C CA . VAL A 1 560 ? -26.811 -3.453 55.180 1.00 51.00 560 VAL A CA 1
ATOM 3952 C C . VAL A 1 560 ? -27.148 -4.557 56.178 1.00 51.00 560 VAL A C 1
ATOM 3954 O O . VAL A 1 560 ? -27.041 -5.742 55.784 1.00 51.00 560 VAL A O 1
#

Secondary structure (DSSP, 8-state):
--------SS--EE------TT----PPPGGG----------------EEESS-EEEE-TTSPTT-EEE-SEEEEPTT-EEEEE-TT-EEE-SEEEE-SEEEEEEESSEEE--EEEE-SS-EEEEESSEEEE---SS----TTEEEEE-TT-EEEEEESSS-TTTT--EEE-SSS-EEEEEESSTTPPPB---EEESS-EEEEE--SS-EEE--SS--EEE-SSS-EEEEEESSS-EEE-S-EEEPTTSSS--EEEEESSSEEEE-SSS-----SPEEE-SEEEEE-SSTT--SBSSEEEETTEEEEESSSS-B--TTPPTT---S-EEEEEB-EEE-TT-EEEESEEEESS-EEE--SSS--EEEEPPPSTT--SEEE---SSS-EEE-SEEEEEEEEEEEE---SSSSSEEE-S-EEEEEEEEESSSEEEE----S---SS-EEEPP-TTS-EEEEESS-GGGG-SS-EEE-TTEEEE-TTTS---BEEEEEEESSTT--SSPP---S-EE-S-S------PPTT-EEEEEEE---SSS--------SS-----STT-

Radius of gyration: 36.62 Å; chains: 1; bounding box: 83×51×123 Å